Protein AF-0000000066303491 (afdb_homodimer)

Nearest PDB structures (foldseek):
  2ga1-assembly1_B  TM=7.475E-01  e=5.212E-03  Trichormus variabilis ATCC 29413
  3gpv-assembly1_A  TM=5.589E-01  e=1.642E+00  [Bacillus thuringiensis] serovar konkukian
  5d90-assembly2_C  TM=5.516E-01  e=3.486E+00  Haemophilus influenzae Rd KW20
  2ga1-assembly1_B  TM=7.476E-01  e=6.254E-03  Trichormus variabilis ATCC 29413
  3gpv-assembly1_A  TM=7.222E-01  e=1.841E+00  [Bacillus thuringiensis] serovar konkukian

InterPro domains:
  IPR007367 VapB45-like, C-terminal [PF04255] (132-187)
  IPR009057 Homedomain-like superfamily [SSF46689] (100-194)
  IPR036388 Winged helix-like DNA-binding domain superfamily [G3DSA:1.10.10.10] (132-198)

pLDDT: mean 86.34, std 21.8, range [24.81, 98.75]

Solvent-accessible surface area (backbone atoms only — not comparable to full-atom values): 24727 Å² total; per-residue (Å²): 131,77,76,77,65,77,40,29,58,38,68,28,46,44,41,36,38,9,58,32,24,71,51,49,51,67,54,47,52,45,33,60,75,69,56,67,48,61,66,92,43,50,44,71,76,97,46,55,27,33,28,47,57,51,24,18,52,54,28,44,54,63,72,39,52,72,42,32,26,71,62,38,45,50,51,49,47,57,61,44,44,60,57,48,66,72,37,29,87,35,51,51,75,59,55,71,69,54,86,49,64,44,78,56,92,51,36,36,38,47,45,51,68,33,47,52,49,23,53,53,36,45,51,48,50,54,51,15,56,67,42,43,41,62,40,66,90,42,79,73,36,46,51,13,35,57,97,54,86,49,45,25,60,60,53,26,49,42,52,74,70,61,56,51,68,68,58,50,36,71,78,37,68,91,50,50,73,64,56,53,52,27,30,30,52,38,36,62,35,54,64,77,88,69,81,76,72,70,71,73,72,73,68,84,74,74,62,75,77,71,79,76,80,74,75,76,75,76,71,83,118,130,77,76,78,66,76,41,29,59,39,69,27,46,43,42,36,38,9,58,33,25,69,50,47,51,66,55,44,52,44,34,59,76,67,56,68,48,61,67,91,42,49,42,71,74,96,47,53,26,31,28,47,58,51,22,18,52,53,29,43,55,64,72,40,52,70,40,31,26,72,61,38,44,50,50,49,48,57,60,45,45,58,56,48,66,73,40,30,84,36,50,52,75,59,54,71,70,52,84,49,65,43,79,56,90,50,36,34,40,46,45,50,67,34,47,51,49,22,52,53,37,44,51,47,50,53,52,14,56,67,43,44,42,63,40,67,90,42,79,72,35,48,50,12,35,57,96,54,88,48,44,25,58,58,53,28,50,40,51,74,71,62,56,50,68,69,58,50,37,69,76,36,67,91,51,52,74,66,56,51,52,26,30,30,52,38,34,61,35,54,62,77,88,67,83,75,72,70,71,72,71,74,68,85,74,71,63,74,78,72,77,78,80,75,77,76,75,74,74,81,117

Organism: Sinorhizobium fredii (strain NBRC 101917 / NGR234) (NCBI:txid394)

Radius of gyration: 36.4 Å; Cα contacts (8 Å, |Δi|>4): 563; chains: 2; bounding box: 87×147×64 Å

Structure (mmCIF, N/CA/C/O backbone):
data_AF-0000000066303491-model_v1
#
loop_
_entity.id
_entity.type
_entity.pdbx_description
1 polymer 'Uncharacterized protein y4eO'
#
loop_
_atom_site.group_PDB
_atom_site.id
_atom_site.type_symbol
_atom_site.label_atom_id
_atom_site.label_alt_id
_atom_site.label_comp_id
_atom_site.label_asym_id
_atom_site.label_entity_id
_atom_site.label_seq_id
_atom_site.pdbx_PDB_ins_code
_atom_site.Cartn_x
_atom_site.Cartn_y
_atom_site.Cartn_z
_atom_site.occupancy
_atom_site.B_iso_or_equiv
_atom_site.auth_seq_id
_atom_site.auth_comp_id
_atom_site.auth_asym_id
_atom_site.auth_atom_id
_atom_site.pdbx_PDB_model_num
ATOM 1 N N . MET A 1 1 ? 14.297 41.812 10.07 1 27.52 1 MET A N 1
ATOM 2 C CA . MET A 1 1 ? 13.492 40.844 10.797 1 27.52 1 MET A CA 1
ATOM 3 C C . MET A 1 1 ? 13.484 39.5 10.078 1 27.52 1 MET A C 1
ATOM 5 O O . MET A 1 1 ? 12.953 39.375 8.969 1 27.52 1 MET A O 1
ATOM 9 N N . GLU A 1 2 ? 14.539 38.75 10.109 1 33.78 2 GLU A N 1
ATOM 10 C CA . GLU A 1 2 ? 14.82 37.562 9.352 1 33.78 2 GLU A CA 1
ATOM 11 C C . GLU A 1 2 ? 13.664 36.562 9.438 1 33.78 2 GLU A C 1
ATOM 13 O O . GLU A 1 2 ? 13.133 36.312 10.523 1 33.78 2 GLU A O 1
ATOM 18 N N . ALA A 1 3 ? 12.812 36.531 8.547 1 41.47 3 ALA A N 1
ATOM 19 C CA . ALA A 1 3 ? 11.688 35.594 8.5 1 41.47 3 ALA A CA 1
ATOM 20 C C . ALA A 1 3 ? 12.07 34.25 9.109 1 41.47 3 ALA A C 1
ATOM 22 O O . ALA A 1 3 ? 13.039 33.625 8.68 1 41.47 3 ALA A O 1
ATOM 23 N N . HIS A 1 4 ? 11.992 34.031 10.414 1 47.62 4 HIS A N 1
ATOM 24 C CA . HIS A 1 4 ? 12.297 32.812 11.133 1 47.62 4 HIS A CA 1
ATOM 25 C C . HIS A 1 4 ? 11.789 31.594 10.375 1 47.62 4 HIS A C 1
ATOM 27 O O . HIS A 1 4 ? 10.578 31.406 10.227 1 47.62 4 HIS A O 1
ATOM 33 N N . MET A 1 5 ? 12.477 31.359 9.305 1 52.62 5 MET A N 1
ATOM 34 C CA . MET A 1 5 ? 12.125 30.156 8.57 1 52.62 5 MET A CA 1
ATOM 35 C C . MET A 1 5 ? 12.109 28.938 9.484 1 52.62 5 MET A C 1
ATOM 37 O O . MET A 1 5 ? 13.109 28.625 10.133 1 52.62 5 MET A O 1
ATOM 41 N N . PRO A 1 6 ? 10.875 28.578 9.898 1 55.97 6 PRO A N 1
ATOM 42 C CA . PRO A 1 6 ? 10.852 27.406 10.789 1 55.97 6 PRO A CA 1
ATOM 43 C C . PRO A 1 6 ? 11.75 26.281 10.305 1 55.97 6 PRO A C 1
ATOM 45 O O . PRO A 1 6 ? 11.836 26.031 9.094 1 55.97 6 PRO A O 1
ATOM 48 N N . ALA A 1 7 ? 12.719 25.938 11.039 1 65.5 7 ALA A N 1
ATOM 49 C CA . ALA A 1 7 ? 13.703 24.891 10.758 1 65.5 7 ALA A CA 1
ATOM 50 C C . ALA A 1 7 ? 13.086 23.5 10.945 1 65.5 7 ALA A C 1
ATOM 52 O O . ALA A 1 7 ? 12.156 23.328 11.742 1 65.5 7 ALA A O 1
ATOM 53 N N . VAL A 1 8 ? 13.422 22.609 10.031 1 70.69 8 VAL A N 1
ATOM 54 C CA . VAL A 1 8 ? 13.078 21.203 10.133 1 70.69 8 VAL A CA 1
ATOM 55 C C . VAL A 1 8 ? 13.328 20.703 11.555 1 70.69 8 VAL A C 1
ATOM 57 O O . VAL A 1 8 ? 12.633 19.812 12.039 1 70.69 8 VAL A O 1
ATOM 60 N N . ALA A 1 9 ? 14.117 21.516 12.273 1 79.44 9 ALA A N 1
ATOM 61 C CA . ALA A 1 9 ? 14.555 21.047 13.594 1 79.44 9 ALA A CA 1
ATOM 62 C C . ALA A 1 9 ? 13.695 21.656 14.695 1 79.44 9 ALA A C 1
ATOM 64 O O . ALA A 1 9 ? 13.875 21.344 15.875 1 79.44 9 ALA A O 1
ATOM 65 N N . GLU A 1 10 ? 12.758 22.359 14.328 1 88.81 10 GLU A N 1
ATOM 66 C CA . GLU A 1 10 ? 11.898 22.938 15.352 1 88.81 10 GLU A CA 1
ATOM 67 C C . GLU A 1 10 ? 11.07 21.875 16.062 1 88.81 10 GLU A C 1
ATOM 69 O O . GLU A 1 10 ? 10.539 20.969 15.414 1 88.81 10 GLU A O 1
ATOM 74 N N . MET A 1 11 ? 11.055 21.953 17.406 1 93.88 11 MET A N 1
ATOM 75 C CA . MET A 1 11 ? 10.188 21.078 18.172 1 93.88 11 MET A CA 1
ATOM 76 C C . MET A 1 11 ? 8.828 21.719 18.422 1 93.88 11 MET A C 1
ATOM 78 O O . MET A 1 11 ? 8.742 22.766 19.062 1 93.88 11 MET A O 1
ATOM 82 N N . LEU A 1 12 ? 7.859 21.094 17.938 1 96.56 12 LEU A N 1
ATOM 83 C CA . LEU A 1 12 ? 6.5 21.609 18.047 1 96.56 12 LEU A CA 1
ATOM 84 C C . LEU A 1 12 ? 5.773 20.984 19.234 1 96.56 12 LEU A C 1
ATOM 86 O O . LEU A 1 12 ? 5.938 19.797 19.516 1 96.56 12 LEU A O 1
ATOM 90 N N . LYS A 1 13 ? 4.953 21.875 19.875 1 96.62 13 LYS A N 1
ATOM 91 C CA . LYS A 1 13 ? 4.02 21.297 20.844 1 96.62 13 LYS A CA 1
ATOM 92 C C . LYS A 1 13 ? 3.102 20.281 20.172 1 96.62 13 LYS A C 1
ATOM 94 O O . LYS A 1 13 ? 2.844 20.359 18.969 1 96.62 13 LYS A O 1
ATOM 99 N N . ALA A 1 14 ? 2.596 19.359 20.953 1 97.69 14 ALA A N 1
ATOM 100 C CA . ALA A 1 14 ? 1.719 18.312 20.422 1 97.69 14 ALA A CA 1
ATOM 101 C C . ALA A 1 14 ? 0.529 18.922 19.688 1 97.69 14 ALA A C 1
ATOM 103 O O . ALA A 1 14 ? 0.123 18.422 18.641 1 97.69 14 ALA A O 1
ATOM 104 N N . SER A 1 15 ? -0.024 19.984 20.234 1 97.31 15 SER A N 1
ATOM 105 C CA . SER A 1 15 ? -1.167 20.641 19.594 1 97.31 15 SER A CA 1
ATOM 106 C C . SER A 1 15 ? -0.771 21.281 18.266 1 97.31 15 SER A C 1
ATOM 108 O O . SER A 1 15 ? -1.541 21.266 17.312 1 97.31 15 SER A O 1
ATOM 110 N N . GLU A 1 16 ? 0.402 21.859 18.203 1 98.12 16 GLU A N 1
ATOM 111 C CA . GLU A 1 16 ? 0.924 22.422 16.969 1 98.12 16 GLU A CA 1
ATOM 112 C C . GLU A 1 16 ? 1.177 21.344 15.93 1 98.12 16 GLU A C 1
ATOM 114 O O . GLU A 1 16 ? 0.845 21.516 14.75 1 98.12 16 GLU A O 1
ATOM 119 N N . ALA A 1 17 ? 1.736 20.266 16.391 1 98.44 17 ALA A N 1
ATOM 120 C CA . ALA A 1 17 ? 1.986 19.125 15.508 1 98.44 17 ALA A CA 1
ATOM 121 C C . ALA A 1 17 ? 0.685 18.609 14.914 1 98.44 17 ALA A C 1
ATOM 123 O O . ALA A 1 17 ? 0.651 18.188 13.75 1 98.44 17 ALA A O 1
ATOM 124 N N . ALA A 1 18 ? -0.342 18.625 15.711 1 98.69 18 ALA A N 1
ATOM 125 C CA . ALA A 1 18 ? -1.653 18.203 15.242 1 98.69 18 ALA A CA 1
ATOM 126 C C . ALA A 1 18 ? -2.127 19.047 14.07 1 98.69 18 ALA A C 1
ATOM 128 O O . ALA A 1 18 ? -2.621 18.531 13.07 1 98.69 18 ALA A O 1
ATOM 129 N N . VAL A 1 19 ? -1.894 20.328 14.188 1 98.25 19 VAL A N 1
ATOM 130 C CA . VAL A 1 19 ? -2.303 21.266 13.141 1 98.25 19 VAL A CA 1
ATOM 131 C C . VAL A 1 19 ? -1.468 21.031 11.883 1 98.25 19 VAL A C 1
ATOM 133 O O . VAL A 1 19 ? -2.012 20.906 10.789 1 98.25 19 VAL A O 1
ATOM 136 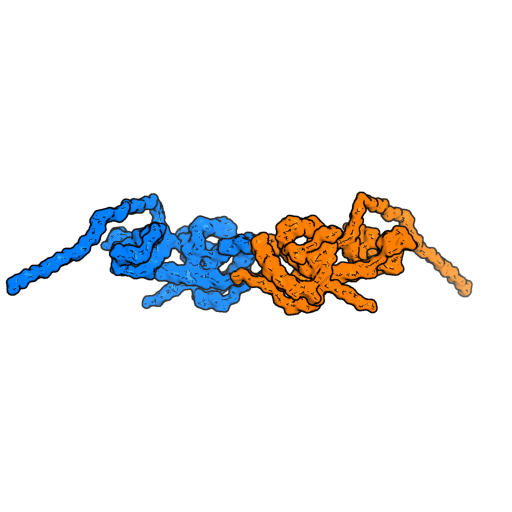N N . VAL A 1 20 ? -0.198 20.859 12.031 1 98.06 20 VAL A N 1
ATOM 137 C CA . VAL A 1 20 ? 0.716 20.734 10.906 1 98.06 20 VAL A CA 1
ATOM 138 C C . VAL A 1 20 ? 0.508 19.391 10.211 1 98.06 20 VAL A C 1
ATOM 140 O O . VAL A 1 20 ? 0.625 19.281 8.992 1 98.06 20 VAL A O 1
ATOM 143 N N . SER A 1 21 ? 0.147 18.359 10.938 1 98.69 21 SER A N 1
ATOM 144 C CA . SER A 1 21 ? -0.049 17.016 10.391 1 98.69 21 SER A CA 1
ATOM 145 C C . SER A 1 21 ? -1.479 16.828 9.898 1 98.69 21 SER A C 1
ATOM 147 O O . SER A 1 21 ? -1.798 15.805 9.281 1 98.69 21 SER A O 1
ATOM 149 N N . ARG A 1 22 ? -2.33 17.75 10.219 1 97.94 22 ARG A N 1
ATOM 150 C CA . ARG A 1 22 ? -3.748 17.672 9.891 1 97.94 22 ARG A CA 1
ATOM 151 C C . ARG A 1 22 ? -4.387 16.438 10.523 1 97.94 22 ARG A C 1
ATOM 153 O O . ARG A 1 22 ? -5.059 15.656 9.844 1 97.94 22 ARG A O 1
ATOM 160 N N . VAL A 1 23 ? -4.102 16.203 11.75 1 98.38 23 VAL A N 1
ATOM 161 C CA . VAL A 1 23 ? -4.711 15.133 12.539 1 98.38 23 VAL A CA 1
ATOM 162 C C . VAL A 1 23 ? -5.156 15.688 13.891 1 98.38 23 VAL A C 1
ATOM 164 O O . VAL A 1 23 ? -4.93 16.859 14.195 1 98.38 23 VAL A O 1
ATOM 167 N N . SER A 1 24 ? -5.812 14.906 14.719 1 97.75 24 SER A N 1
ATOM 168 C CA . SER A 1 24 ? -6.25 15.336 16.047 1 97.75 24 SER A CA 1
ATOM 169 C C . SER A 1 24 ? -5.102 15.297 17.047 1 97.75 24 SER A C 1
ATOM 171 O O . SER A 1 24 ? -4.102 14.609 16.828 1 97.75 24 SER A O 1
ATOM 173 N N . LEU A 1 25 ? -5.277 16.078 18.078 1 97.19 25 LEU A N 1
ATOM 174 C CA . LEU A 1 25 ? -4.32 15.992 19.172 1 97.19 25 LEU A CA 1
ATOM 175 C C . LEU A 1 25 ? -4.254 14.578 19.734 1 97.19 25 LEU A C 1
ATOM 177 O O . LEU A 1 25 ? -3.182 14.102 20.109 1 97.19 25 LEU A O 1
ATOM 181 N N . ARG A 1 26 ? -5.359 13.938 19.734 1 97.81 26 ARG A N 1
ATOM 182 C CA . ARG A 1 26 ? -5.406 12.555 20.203 1 97.81 26 ARG A CA 1
ATOM 183 C C . ARG A 1 26 ? -4.523 11.656 19.328 1 97.81 26 ARG A C 1
ATOM 185 O O . ARG A 1 26 ? -3.805 10.797 19.844 1 97.81 26 ARG A O 1
ATOM 192 N N . ASP A 1 27 ? -4.621 11.875 18.047 1 98.44 27 ASP A N 1
ATOM 193 C CA . ASP A 1 27 ? -3.814 11.102 17.109 1 98.44 27 ASP A CA 1
ATOM 194 C C . ASP A 1 27 ? -2.322 11.328 17.359 1 98.44 27 ASP A C 1
ATOM 196 O O . ASP A 1 27 ? -1.537 10.375 17.328 1 98.44 27 ASP A O 1
ATOM 200 N N . VAL A 1 28 ? -1.953 12.57 17.578 1 98.56 28 VAL A N 1
ATOM 201 C CA . VAL A 1 28 ? -0.554 12.891 17.844 1 98.56 28 VAL A CA 1
ATOM 202 C C . VAL A 1 28 ? -0.102 12.203 19.141 1 98.56 28 VAL A C 1
ATOM 204 O O . VAL A 1 28 ? 0.976 11.609 19.188 1 98.56 28 VAL A O 1
ATOM 207 N N . ASN A 1 29 ? -0.901 12.258 20.172 1 98.06 29 ASN A N 1
ATOM 208 C CA . ASN A 1 29 ? -0.562 11.602 21.422 1 98.06 29 ASN A CA 1
ATOM 209 C C . ASN A 1 29 ? -0.438 10.086 21.234 1 98.06 29 ASN A C 1
ATOM 211 O O . ASN A 1 29 ? 0.447 9.461 21.828 1 98.06 29 ASN A O 1
ATOM 215 N N . ARG A 1 30 ? -1.239 9.555 20.391 1 98.06 30 ARG A N 1
ATOM 216 C CA . ARG A 1 30 ? -1.198 8.125 20.109 1 98.06 30 ARG A CA 1
ATOM 217 C C . ARG A 1 30 ? 0.122 7.73 19.469 1 98.06 30 ARG A C 1
ATOM 219 O O . ARG A 1 30 ? 0.745 6.742 19.859 1 98.06 30 ARG A O 1
ATOM 226 N N . VAL A 1 31 ? 0.528 8.484 18.438 1 97.81 31 VAL A N 1
ATOM 227 C CA . VAL A 1 31 ? 1.735 8.133 17.703 1 97.81 31 VAL A CA 1
ATOM 228 C C . VAL A 1 31 ? 2.953 8.242 18.625 1 97.81 31 VAL A C 1
ATOM 230 O O . VAL A 1 31 ? 3.934 7.516 18.453 1 97.81 31 VAL A O 1
ATOM 233 N N . ILE A 1 32 ? 2.879 9.141 19.609 1 97.88 32 ILE A N 1
ATOM 234 C CA . ILE A 1 32 ? 3.945 9.266 20.609 1 97.88 32 ILE A CA 1
ATOM 235 C C . ILE A 1 32 ? 3.914 8.07 21.547 1 97.88 32 ILE A C 1
ATOM 237 O O . ILE A 1 32 ? 4.922 7.387 21.734 1 97.88 32 ILE A O 1
ATOM 241 N N . ASP A 1 33 ? 2.748 7.746 22.078 1 97.62 33 ASP A N 1
ATOM 242 C CA . ASP A 1 33 ? 2.59 6.746 23.125 1 97.62 33 ASP A CA 1
ATOM 243 C C . ASP A 1 33 ? 2.836 5.34 22.594 1 97.62 33 ASP A C 1
ATOM 245 O O . ASP A 1 33 ? 3.385 4.488 23.297 1 97.62 33 ASP A O 1
ATOM 249 N N . GLU A 1 34 ? 2.465 5.098 21.375 1 97.56 34 GLU A N 1
ATOM 250 C CA . GLU A 1 34 ? 2.572 3.766 20.797 1 97.56 34 GLU A CA 1
ATOM 251 C C . GLU A 1 34 ? 3.885 3.598 20.031 1 97.56 34 GLU A C 1
ATOM 253 O O . GLU A 1 34 ? 4.094 2.59 19.359 1 97.56 34 GLU A O 1
ATOM 258 N N . HIS A 1 35 ? 4.73 4.566 20.062 1 96.75 35 HIS A N 1
ATOM 259 C CA . HIS A 1 35 ? 6.062 4.551 19.469 1 96.75 35 HIS A CA 1
ATOM 260 C C . HIS A 1 35 ? 6 4.309 17.969 1 96.75 35 HIS A C 1
ATOM 262 O O . HIS A 1 35 ? 6.828 3.578 17.422 1 96.75 35 HIS A O 1
ATOM 268 N N . ILE A 1 36 ? 4.938 4.809 17.422 1 97.69 36 ILE A N 1
ATOM 269 C CA . ILE A 1 36 ? 4.824 4.805 15.961 1 97.69 36 ILE A CA 1
ATOM 270 C C . ILE A 1 36 ? 5.859 5.754 15.367 1 97.69 36 ILE A C 1
ATOM 272 O O . ILE A 1 36 ? 6.539 5.41 14.391 1 97.69 36 ILE A O 1
ATOM 276 N N . LEU A 1 37 ? 5.922 6.902 15.953 1 97 37 LEU A N 1
ATOM 277 C CA . LEU A 1 37 ? 6.957 7.863 15.586 1 97 37 LEU A CA 1
ATOM 278 C C . LEU A 1 37 ? 8.281 7.52 16.266 1 97 37 LEU A C 1
ATOM 280 O O . LEU A 1 37 ? 8.305 7.207 17.469 1 97 37 LEU A O 1
ATOM 284 N N . PRO A 1 38 ? 9.359 7.527 15.523 1 95.94 38 PRO A N 1
ATOM 285 C CA . PRO A 1 38 ? 10.664 7.273 16.141 1 95.94 38 PRO A CA 1
ATOM 286 C C . PRO A 1 38 ? 10.938 8.188 17.344 1 95.94 38 PRO A C 1
ATOM 288 O O . PRO A 1 38 ? 10.609 9.375 17.297 1 95.94 38 PRO A O 1
ATOM 291 N N . GLU A 1 39 ? 11.594 7.672 18.328 1 94.38 39 GLU A N 1
ATOM 292 C CA . GLU A 1 39 ? 11.836 8.383 19.578 1 94.38 39 GLU A CA 1
ATOM 293 C C . GLU A 1 39 ? 12.719 9.602 19.359 1 94.38 39 GLU A C 1
ATOM 295 O O . GLU A 1 39 ? 12.594 10.609 20.062 1 94.38 39 GLU A O 1
ATOM 300 N N . ALA A 1 40 ? 13.531 9.539 18.391 1 93.25 40 ALA A N 1
ATOM 301 C CA . ALA A 1 40 ? 14.461 10.633 18.094 1 93.25 40 ALA A CA 1
ATOM 302 C C . ALA A 1 40 ? 13.703 11.898 17.688 1 93.25 40 ALA A C 1
ATOM 304 O O . ALA A 1 40 ? 14.266 12.992 17.719 1 93.25 40 ALA A O 1
ATOM 305 N N . PHE A 1 41 ? 12.422 11.719 17.359 1 96.12 41 PHE A N 1
ATOM 306 C CA . PHE A 1 41 ? 11.656 12.852 16.859 1 96.12 41 PHE A CA 1
ATOM 307 C C . PHE A 1 41 ? 10.688 13.367 17.906 1 96.12 41 PHE A C 1
ATOM 309 O O . PHE A 1 41 ? 9.852 14.227 17.625 1 96.12 41 PHE A O 1
ATOM 316 N N . VAL A 1 42 ? 10.805 12.844 19.109 1 96.81 42 VAL A N 1
ATOM 317 C CA . VAL A 1 42 ? 9.875 13.188 20.188 1 96.81 42 VAL A CA 1
ATOM 318 C C . VAL A 1 42 ? 10.664 13.695 21.391 1 96.81 42 VAL A C 1
ATOM 320 O O . VAL A 1 42 ? 11.742 13.188 21.703 1 96.81 42 VAL A O 1
ATOM 323 N N . SER A 1 43 ? 10.18 14.734 22 1 96.19 43 SER A N 1
ATOM 324 C CA . SER A 1 43 ? 10.703 15.219 23.281 1 96.19 43 SER A CA 1
ATOM 325 C C . SER A 1 43 ? 9.594 15.336 24.328 1 96.19 43 SER A C 1
ATOM 327 O O . SER A 1 43 ? 8.516 15.867 24.031 1 96.19 43 SER A O 1
ATOM 329 N N . LEU A 1 44 ? 9.828 14.852 25.516 1 94.56 44 LEU A N 1
ATOM 330 C CA . LEU A 1 44 ? 8.852 14.906 26.594 1 94.56 44 LEU A CA 1
ATOM 331 C C . LEU A 1 44 ? 9.305 15.859 27.688 1 94.56 44 LEU A C 1
ATOM 333 O O . LEU A 1 44 ? 8.758 15.844 28.797 1 94.56 44 LEU A O 1
ATOM 337 N N . ASP A 1 45 ? 10.312 16.594 27.297 1 88.25 45 ASP A N 1
ATOM 338 C CA . ASP A 1 45 ? 10.812 17.609 28.219 1 88.25 45 ASP A CA 1
ATOM 339 C C . ASP A 1 45 ? 9.875 18.812 28.266 1 88.25 45 ASP A C 1
ATOM 341 O O . ASP A 1 45 ? 9.711 19.531 27.266 1 88.25 45 ASP A O 1
ATOM 345 N N . ASN A 1 46 ? 9.258 19.172 29.406 1 90.75 46 ASN A N 1
ATOM 346 C CA . ASN A 1 46 ? 8.367 20.312 29.578 1 90.75 46 ASN A CA 1
ATOM 347 C C . ASN A 1 46 ? 7.145 20.219 28.656 1 90.75 46 ASN A C 1
ATOM 349 O O . ASN A 1 46 ? 6.785 21.188 27.984 1 90.75 46 ASN A O 1
ATOM 353 N N . GLY A 1 47 ? 6.711 19.016 28.469 1 94.25 47 GLY A N 1
ATOM 354 C CA . GLY A 1 47 ? 5.566 18.734 27.625 1 94.25 47 GLY A CA 1
ATOM 355 C C . GLY A 1 47 ? 5.91 17.828 26.438 1 94.25 47 GLY A C 1
ATOM 356 O O . GLY A 1 47 ? 7.051 17.391 26.312 1 94.25 47 GLY A O 1
ATOM 357 N N . ARG A 1 48 ? 4.938 17.547 25.656 1 97.12 48 ARG A N 1
ATOM 358 C CA . ARG A 1 48 ? 5.113 16.688 24.5 1 97.12 48 ARG A CA 1
ATOM 359 C C . ARG A 1 48 ? 5.426 17.516 23.25 1 97.12 48 ARG A C 1
ATOM 361 O O . ARG A 1 48 ? 4.629 18.359 22.844 1 97.12 48 ARG A O 1
ATOM 368 N N . HIS A 1 49 ? 6.562 17.25 22.734 1 97.31 49 HIS A N 1
ATOM 369 C CA . HIS A 1 49 ? 6.977 17.969 21.516 1 97.31 49 HIS A CA 1
ATOM 370 C C . HIS A 1 49 ? 7.363 16.984 20.422 1 97.31 49 HIS A C 1
ATOM 372 O O . HIS A 1 49 ? 7.805 15.875 20.688 1 97.31 49 HIS A O 1
ATOM 378 N N . VAL A 1 50 ? 7.125 17.391 19.172 1 96.75 50 VAL A N 1
ATOM 379 C CA . VAL A 1 50 ? 7.426 16.594 17.984 1 96.75 50 VAL A CA 1
ATOM 380 C C . VAL A 1 50 ? 8.281 17.406 17.031 1 96.75 50 VAL A C 1
ATOM 382 O O . VAL A 1 50 ? 8.055 18.609 16.844 1 96.75 50 VAL A O 1
ATOM 385 N N . LEU A 1 51 ? 9.273 16.734 16.5 1 95.25 51 LEU A N 1
ATOM 386 C CA . LEU A 1 51 ? 10.062 17.391 15.445 1 95.25 51 LEU A CA 1
ATOM 387 C C . LEU A 1 51 ? 9.164 17.828 14.289 1 95.25 51 LEU A C 1
ATOM 389 O O . LEU A 1 51 ? 8.336 17.047 13.812 1 95.25 51 LEU A O 1
ATOM 393 N N . ALA A 1 52 ? 9.383 19.062 13.844 1 95.5 52 ALA A N 1
ATOM 394 C CA . ALA A 1 52 ? 8.523 19.625 12.805 1 95.5 52 ALA A CA 1
ATOM 395 C C . ALA A 1 52 ? 8.516 18.75 11.555 1 95.5 52 ALA A C 1
ATOM 397 O O . ALA A 1 52 ? 7.453 18.453 11.008 1 95.5 52 ALA A O 1
ATOM 398 N N . GLY A 1 53 ? 9.68 18.281 11.148 1 94.38 53 GLY A N 1
ATOM 399 C CA . GLY A 1 53 ? 9.773 17.422 9.969 1 94.38 53 GLY A CA 1
ATOM 400 C C . GLY A 1 53 ? 9.016 16.125 10.117 1 94.38 53 GLY A C 1
ATOM 401 O O . GLY A 1 53 ? 8.531 15.562 9.133 1 94.38 53 GLY A O 1
ATOM 402 N N . ALA A 1 54 ? 8.828 15.648 11.312 1 96.62 54 ALA A N 1
ATOM 403 C CA . ALA A 1 54 ? 8.18 14.367 11.586 1 96.62 54 ALA A CA 1
ATOM 404 C C . ALA A 1 54 ? 6.668 14.469 11.43 1 96.62 54 ALA A C 1
ATOM 406 O O . ALA A 1 54 ? 5.973 13.453 11.367 1 96.62 54 ALA A O 1
ATOM 407 N N . CYS A 1 55 ? 6.184 15.672 11.328 1 97.62 55 CYS A N 1
ATOM 408 C CA . CYS A 1 55 ? 4.754 15.859 11.102 1 97.62 55 CYS A CA 1
ATOM 409 C C . CYS A 1 55 ? 4.34 15.273 9.75 1 97.62 55 CYS A C 1
ATOM 411 O O . CYS A 1 55 ? 3.209 14.82 9.594 1 97.62 55 CYS A O 1
ATOM 413 N N . SER A 1 56 ? 5.262 15.266 8.766 1 97.56 56 SER A N 1
ATOM 414 C CA . SER A 1 56 ? 4.992 14.633 7.48 1 97.56 56 SER A CA 1
ATOM 415 C C . SER A 1 56 ? 4.738 13.141 7.637 1 97.56 56 SER A C 1
ATOM 417 O O . SER A 1 56 ? 3.857 12.586 6.977 1 97.56 56 SER A O 1
ATOM 419 N N . LEU A 1 57 ? 5.492 12.539 8.555 1 98.25 57 LEU A N 1
ATOM 420 C CA . LEU A 1 57 ? 5.355 11.102 8.789 1 98.25 57 LEU A CA 1
ATOM 421 C C . LEU A 1 57 ? 4.059 10.797 9.531 1 98.25 57 LEU A C 1
ATOM 423 O O . LEU A 1 57 ? 3.426 9.766 9.281 1 98.25 57 LEU A O 1
ATOM 427 N N . ILE A 1 58 ? 3.697 11.703 10.422 1 98.75 58 ILE A N 1
ATOM 428 C CA . ILE A 1 58 ? 2.422 11.547 11.109 1 98.75 58 ILE A CA 1
ATOM 429 C C . ILE A 1 58 ? 1.275 11.633 10.109 1 98.75 58 ILE A C 1
ATOM 431 O O . ILE A 1 58 ? 0.379 10.789 10.109 1 98.75 58 ILE A O 1
ATOM 435 N N . ALA A 1 59 ? 1.336 12.641 9.258 1 98.69 59 ALA A N 1
ATOM 436 C CA . ALA A 1 59 ? 0.322 12.781 8.211 1 98.69 59 ALA A CA 1
ATOM 437 C C . ALA A 1 59 ? 0.255 11.531 7.344 1 98.69 59 ALA A C 1
ATOM 439 O O . ALA A 1 59 ? -0.832 11.016 7.066 1 98.69 59 ALA A O 1
ATOM 440 N N . PHE A 1 60 ? 1.438 11.062 6.926 1 98.75 60 PHE A N 1
ATOM 441 C CA . PHE A 1 60 ? 1.515 9.859 6.102 1 98.75 60 PHE A CA 1
ATOM 442 C C . PHE A 1 60 ? 0.832 8.688 6.789 1 98.75 60 PHE A C 1
ATOM 444 O O . PHE A 1 60 ? 0.033 7.98 6.172 1 98.75 60 PHE A O 1
ATOM 451 N N . TYR A 1 61 ? 1.209 8.469 8.055 1 98.75 61 TYR A N 1
ATOM 452 C CA . TYR A 1 61 ? 0.722 7.305 8.789 1 98.75 61 TYR A CA 1
ATOM 453 C C . TYR A 1 61 ? -0.801 7.258 8.781 1 98.75 61 TYR A C 1
ATOM 455 O O . TYR A 1 61 ? -1.393 6.191 8.594 1 98.75 61 TYR A O 1
ATOM 463 N N . PHE A 1 62 ? -1.474 8.328 8.93 1 98.62 62 PHE A N 1
ATOM 464 C CA . PHE A 1 62 ? -2.924 8.32 9.078 1 98.62 62 PHE A CA 1
ATOM 465 C C . PHE A 1 62 ? -3.607 8.406 7.719 1 98.62 62 PHE A C 1
ATOM 467 O O . PHE A 1 62 ? -4.621 7.746 7.488 1 98.62 62 PHE A O 1
ATOM 474 N N . GLU A 1 63 ? -3.037 9.164 6.812 1 98.12 63 GLU A N 1
ATOM 475 C CA . GLU A 1 63 ? -3.682 9.352 5.52 1 98.12 63 GLU A CA 1
ATOM 476 C C . GLU A 1 63 ? -3.584 8.094 4.664 1 98.12 63 GLU A C 1
ATOM 478 O O . GLU A 1 63 ? -4.422 7.863 3.789 1 98.12 63 GLU A O 1
ATOM 483 N N . SER A 1 64 ? -2.604 7.254 4.926 1 98.25 64 SER A N 1
ATOM 484 C CA . SER A 1 64 ? -2.371 6.09 4.082 1 98.25 64 SER A CA 1
ATOM 485 C C . SER A 1 64 ? -3.064 4.852 4.641 1 98.25 64 SER A C 1
ATOM 487 O O . SER A 1 64 ? -2.973 3.766 4.062 1 98.25 64 SER A O 1
ATOM 489 N N . ALA A 1 65 ? -3.838 5.012 5.68 1 97.75 65 ALA A N 1
ATOM 490 C CA . ALA A 1 65 ? -4.391 3.875 6.41 1 97.75 65 ALA A CA 1
ATOM 491 C C . ALA A 1 65 ? -5.371 3.09 5.543 1 97.75 65 ALA A C 1
ATOM 493 O O . ALA A 1 65 ? -5.531 1.879 5.715 1 97.75 65 ALA A O 1
ATOM 494 N N . ARG A 1 66 ? -5.973 3.691 4.586 1 96.88 66 ARG A N 1
ATOM 495 C CA . ARG A 1 66 ? -6.953 3.008 3.746 1 96.88 66 ARG A CA 1
ATOM 496 C C . ARG A 1 66 ? -6.27 2.215 2.639 1 96.88 66 ARG A C 1
ATOM 498 O O . ARG A 1 66 ? -6.895 1.366 1.999 1 96.88 66 ARG A O 1
ATOM 505 N N . ARG A 1 67 ? -5.012 2.379 2.412 1 98.19 67 ARG A N 1
ATOM 506 C CA . ARG A 1 67 ? -4.34 1.797 1.254 1 98.19 67 ARG A CA 1
ATOM 507 C C . ARG A 1 67 ? -3.24 0.833 1.686 1 98.19 67 ARG A C 1
ATOM 509 O O . ARG A 1 67 ? -3.027 -0.2 1.048 1 98.19 67 ARG A O 1
ATOM 516 N N . LEU A 1 68 ? -2.541 1.183 2.795 1 98.62 68 LEU A N 1
ATOM 517 C CA . LEU A 1 68 ? -1.416 0.39 3.277 1 98.62 68 LEU A CA 1
ATOM 518 C C . LEU A 1 68 ? -1.735 -0.239 4.629 1 98.62 68 LEU A C 1
ATOM 520 O O . LEU A 1 68 ? -2.432 0.363 5.449 1 98.62 68 LEU A O 1
ATOM 524 N N . THR A 1 69 ? -1.153 -1.404 4.883 1 97.94 69 THR A N 1
ATOM 525 C CA . THR A 1 69 ? -1.247 -2.012 6.207 1 97.94 69 THR A CA 1
ATOM 526 C C . THR A 1 69 ? -0.403 -1.239 7.219 1 97.94 69 THR A C 1
ATOM 528 O O . THR A 1 69 ? 0.464 -0.45 6.836 1 97.94 69 THR A O 1
ATOM 531 N N . SER A 1 70 ? -0.721 -1.432 8.484 1 97.81 70 SER A N 1
ATOM 532 C CA . SER A 1 70 ? 0.063 -0.806 9.539 1 97.81 70 SER A CA 1
ATOM 533 C C . SER A 1 70 ? 1.532 -1.205 9.445 1 97.81 70 SER A C 1
ATOM 535 O O . SER A 1 70 ? 2.42 -0.374 9.648 1 97.81 70 SER A O 1
ATOM 537 N N . GLU A 1 71 ? 1.724 -2.418 9.047 1 97.38 71 GLU A N 1
ATOM 538 C CA . GLU A 1 71 ? 3.09 -2.92 8.922 1 97.38 71 GLU A CA 1
ATOM 539 C C . GLU A 1 71 ? 3.859 -2.162 7.844 1 97.38 71 GLU A C 1
ATOM 541 O O . GLU A 1 71 ? 5.004 -1.754 8.062 1 97.38 71 GLU A O 1
ATOM 546 N N . GLU A 1 72 ? 3.232 -1.948 6.762 1 98.25 72 GLU A N 1
ATOM 547 C CA . GLU A 1 72 ? 3.895 -1.274 5.648 1 98.25 72 GLU A CA 1
ATOM 548 C C . GLU A 1 72 ? 4.094 0.21 5.941 1 98.25 72 GLU A C 1
ATOM 550 O O . GLU A 1 72 ? 5.102 0.797 5.547 1 98.25 72 GLU A O 1
ATOM 555 N N . ARG A 1 73 ? 3.139 0.783 6.621 1 98.62 73 ARG A N 1
ATOM 556 C CA . ARG A 1 73 ? 3.268 2.184 7.008 1 98.62 73 ARG A CA 1
ATOM 557 C C . ARG A 1 73 ? 4.445 2.383 7.957 1 98.62 73 ARG A C 1
ATOM 559 O O . ARG A 1 73 ? 5.23 3.32 7.793 1 98.62 73 ARG A O 1
ATOM 566 N N . LEU A 1 74 ? 4.555 1.525 8.906 1 98.06 74 LEU A N 1
ATOM 567 C CA . LEU A 1 74 ? 5.664 1.603 9.852 1 98.06 74 LEU A CA 1
ATOM 568 C C . LEU A 1 74 ? 6.996 1.357 9.148 1 98.06 74 LEU A C 1
ATOM 570 O O . LEU A 1 74 ? 7.996 2.01 9.461 1 98.06 74 LEU A O 1
ATOM 574 N N . PHE A 1 75 ? 6.973 0.412 8.227 1 98.19 75 PHE A N 1
ATOM 575 C CA . PHE A 1 75 ? 8.172 0.165 7.43 1 98.19 75 PHE A CA 1
ATOM 576 C C . PHE A 1 75 ? 8.617 1.434 6.715 1 98.19 75 PHE A C 1
ATOM 578 O O . PHE A 1 75 ? 9.789 1.802 6.766 1 98.19 75 PHE A O 1
ATOM 585 N N . ALA A 1 76 ? 7.742 2.146 6.074 1 98.25 76 ALA A N 1
ATOM 586 C CA . ALA A 1 76 ? 8.039 3.377 5.348 1 98.25 76 ALA A CA 1
ATOM 587 C C . ALA A 1 76 ? 8.586 4.449 6.285 1 98.25 76 ALA A C 1
ATOM 589 O O . ALA A 1 76 ? 9.539 5.156 5.945 1 98.25 76 ALA A O 1
ATOM 590 N N . ILE A 1 77 ? 8.016 4.535 7.453 1 98.31 77 ILE A N 1
ATOM 591 C CA . ILE A 1 77 ? 8.43 5.535 8.43 1 98.31 77 ILE A CA 1
ATOM 592 C C . ILE A 1 77 ? 9.852 5.238 8.906 1 98.31 77 ILE A C 1
ATOM 594 O O . ILE A 1 77 ? 10.664 6.152 9.047 1 98.31 77 ILE A O 1
ATOM 598 N N . ARG A 1 78 ? 10.188 3.955 9.07 1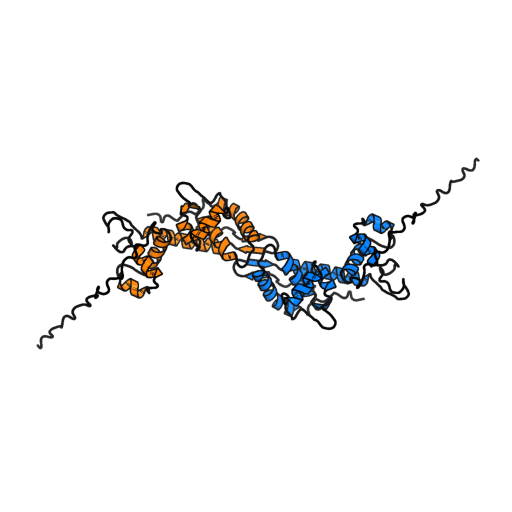 97.12 78 ARG A N 1
ATOM 599 C CA . ARG A 1 78 ? 11.523 3.58 9.516 1 97.12 78 ARG A CA 1
ATOM 600 C C . ARG A 1 78 ? 12.57 3.904 8.461 1 97.12 78 ARG A C 1
ATOM 602 O O . ARG A 1 78 ? 13.672 4.363 8.781 1 97.12 78 ARG A O 1
ATOM 609 N N . ILE A 1 79 ? 12.203 3.67 7.266 1 96.94 79 ILE A N 1
ATOM 610 C CA . ILE A 1 79 ? 13.109 4.012 6.18 1 96.94 79 ILE A CA 1
ATOM 611 C C . ILE A 1 79 ? 13.305 5.523 6.121 1 96.94 79 ILE A C 1
ATOM 613 O O . ILE A 1 79 ? 14.43 6.008 5.988 1 96.94 79 ILE A O 1
ATOM 617 N N . ALA A 1 80 ? 12.258 6.25 6.285 1 95.88 80 ALA A N 1
ATOM 618 C CA . ALA A 1 80 ? 12.289 7.707 6.195 1 95.88 80 ALA A CA 1
ATOM 619 C C . ALA A 1 80 ? 13.023 8.312 7.387 1 95.88 80 ALA A C 1
ATOM 621 O O . ALA A 1 80 ? 13.547 9.422 7.297 1 95.88 80 ALA A O 1
ATOM 622 N N . GLU A 1 81 ? 12.945 7.625 8.5 1 95.5 81 GLU A N 1
ATOM 623 C CA . GLU A 1 81 ? 13.586 8.102 9.719 1 95.5 81 GLU A CA 1
ATOM 624 C C . GLU A 1 81 ? 15.047 8.453 9.484 1 95.5 81 GLU A C 1
ATOM 626 O O . GLU A 1 81 ? 15.516 9.523 9.898 1 95.5 81 GLU A O 1
ATOM 631 N N . GLY A 1 82 ? 15.742 7.516 8.781 1 92.88 82 GLY A N 1
ATOM 632 C CA . GLY A 1 82 ? 17.156 7.77 8.5 1 92.88 82 GLY A CA 1
ATOM 633 C C . GLY A 1 82 ? 17.375 9.023 7.676 1 92.88 82 GLY A C 1
ATOM 634 O O . GLY A 1 82 ? 18.281 9.812 7.969 1 92.88 82 GLY A O 1
ATOM 635 N N . ARG A 1 83 ? 16.578 9.227 6.762 1 92.56 83 ARG A N 1
ATOM 636 C CA . ARG A 1 83 ? 16.688 10.375 5.871 1 92.56 83 ARG A CA 1
ATOM 637 C C . ARG A 1 83 ? 16.359 11.672 6.609 1 92.56 83 ARG A C 1
ATOM 639 O O . ARG A 1 83 ? 17.062 12.672 6.461 1 92.56 83 ARG A O 1
ATOM 646 N N . LEU A 1 84 ? 15.352 11.625 7.41 1 92.69 84 LEU A N 1
ATOM 647 C CA . LEU A 1 84 ? 14.906 12.805 8.148 1 92.69 84 LEU A CA 1
ATOM 648 C C . LEU A 1 84 ? 15.922 13.188 9.219 1 92.69 84 LEU A C 1
ATOM 650 O O . LEU A 1 84 ? 16.172 14.375 9.438 1 92.69 84 LEU A O 1
ATOM 654 N N . ALA A 1 85 ? 16.484 12.211 9.844 1 90.06 85 ALA A N 1
ATOM 655 C CA . ALA A 1 85 ? 17.5 12.461 10.867 1 90.06 85 ALA A CA 1
ATOM 656 C C . ALA A 1 85 ? 18.719 13.164 10.273 1 90.06 85 ALA A C 1
ATOM 658 O O . ALA A 1 85 ? 19.297 14.047 10.906 1 90.06 85 ALA A O 1
ATOM 659 N N . ARG A 1 86 ? 19.078 12.836 9.047 1 87.62 86 ARG A N 1
ATOM 660 C CA . ARG A 1 86 ? 20.234 13.422 8.383 1 87.62 86 ARG A CA 1
ATOM 661 C C . ARG A 1 86 ? 19.953 14.844 7.934 1 87.62 86 ARG A C 1
ATOM 663 O O . ARG A 1 86 ? 20.859 15.688 7.891 1 87.62 86 ARG A O 1
ATOM 670 N N . ALA A 1 87 ? 18.703 15.07 7.707 1 81.75 87 ALA A N 1
ATOM 671 C CA . ALA A 1 87 ? 18.328 16.359 7.133 1 81.75 87 ALA A CA 1
ATOM 672 C C . ALA A 1 87 ? 17.797 17.297 8.203 1 81.75 87 ALA A C 1
ATOM 674 O O . ALA A 1 87 ? 17.406 18.438 7.91 1 81.75 87 ALA A O 1
ATOM 675 N N . ARG A 1 88 ? 17.844 16.906 9.461 1 78.12 88 ARG A N 1
ATOM 676 C CA . ARG A 1 88 ? 17.109 17.625 10.492 1 78.12 88 ARG A CA 1
ATOM 677 C C . ARG A 1 88 ? 17.688 19.016 10.719 1 78.12 88 ARG A C 1
ATOM 679 O O . ARG A 1 88 ? 17 19.922 11.195 1 78.12 88 ARG A O 1
ATOM 686 N N . THR A 1 89 ? 18.938 19.188 10.312 1 79.56 89 THR A N 1
ATOM 687 C CA . THR A 1 89 ? 19.594 20.469 10.555 1 79.56 89 THR A CA 1
ATOM 688 C C . THR A 1 89 ? 19.5 21.359 9.32 1 79.56 89 THR A C 1
ATOM 690 O O . THR A 1 89 ? 19.922 22.516 9.344 1 79.56 89 THR A O 1
ATOM 693 N N . LEU A 1 90 ? 18.938 20.844 8.328 1 81.88 90 LEU A N 1
ATOM 694 C CA . LEU A 1 90 ? 18.812 21.578 7.074 1 81.88 90 LEU A CA 1
ATOM 695 C C . LEU A 1 90 ? 17.531 22.391 7.031 1 81.88 90 LEU A C 1
ATOM 697 O O . LEU A 1 90 ? 16.562 22.062 7.738 1 81.88 90 LEU A O 1
ATOM 701 N N . PRO A 1 91 ? 17.578 23.469 6.219 1 84.12 91 PRO A N 1
ATOM 702 C CA . PRO A 1 91 ? 16.312 24.156 5.984 1 84.12 91 PRO A CA 1
ATOM 703 C C . PRO A 1 91 ? 15.312 23.297 5.207 1 84.12 91 PRO A C 1
ATOM 705 O O . PRO A 1 91 ? 15.703 22.344 4.547 1 84.12 91 PRO A O 1
ATOM 708 N N . TRP A 1 92 ? 14.078 23.672 5.285 1 85.56 92 TRP A N 1
ATOM 709 C CA . TRP A 1 92 ? 13.016 22.906 4.629 1 85.56 92 TRP A CA 1
ATOM 710 C C . TRP A 1 92 ? 13.242 22.844 3.121 1 85.56 92 TRP A C 1
ATOM 712 O O . TRP A 1 92 ? 12.938 21.844 2.482 1 85.56 92 TRP A O 1
ATOM 722 N N . SER A 1 93 ? 13.711 23.953 2.635 1 86.31 93 SER A N 1
ATOM 723 C CA . SER A 1 93 ? 13.953 24 1.196 1 86.31 93 SER A CA 1
ATOM 724 C C . SER A 1 93 ? 14.93 22.906 0.766 1 86.31 93 SER A C 1
ATOM 726 O O . SER A 1 93 ? 14.789 22.328 -0.316 1 86.31 93 SER A O 1
ATOM 728 N N . ALA A 1 94 ? 15.883 22.625 1.587 1 87.12 94 ALA A N 1
ATOM 729 C CA . ALA A 1 94 ? 16.844 21.562 1.31 1 87.12 94 ALA A CA 1
ATOM 730 C C . ALA A 1 94 ? 16.219 20.188 1.483 1 87.12 94 ALA A C 1
ATOM 732 O O . ALA A 1 94 ? 16.5 19.266 0.711 1 87.12 94 ALA A O 1
ATOM 733 N N . LEU A 1 95 ? 15.367 20.062 2.449 1 87.88 95 LEU A N 1
ATOM 734 C CA . LEU A 1 95 ? 14.672 18.812 2.719 1 87.88 95 LEU A CA 1
ATOM 735 C C . LEU A 1 95 ? 13.789 18.406 1.541 1 87.88 95 LEU A C 1
ATOM 737 O O . LEU A 1 95 ? 13.695 17.234 1.204 1 87.88 95 LEU A O 1
ATOM 741 N N . LEU A 1 96 ? 13.242 19.375 0.846 1 92.12 96 LEU A N 1
ATOM 742 C CA . LEU A 1 96 ? 12.297 19.125 -0.235 1 92.12 96 LEU A CA 1
ATOM 743 C C . LEU A 1 96 ? 13.023 18.734 -1.518 1 92.12 96 LEU A C 1
ATOM 745 O O . LEU A 1 96 ? 12.398 18.297 -2.486 1 92.12 96 LEU A O 1
ATOM 749 N N . ARG A 1 97 ? 14.359 18.797 -1.487 1 91.44 97 ARG A N 1
ATOM 750 C CA . ARG A 1 97 ? 15.148 18.406 -2.65 1 91.44 97 ARG A CA 1
ATOM 751 C C . ARG A 1 97 ? 15.617 16.953 -2.531 1 91.44 97 ARG A C 1
ATOM 753 O O . ARG A 1 97 ? 16.125 16.391 -3.496 1 91.44 97 ARG A O 1
ATOM 760 N N . GLU A 1 98 ? 15.406 16.391 -1.387 1 91.62 98 GLU A N 1
ATOM 761 C CA . GLU A 1 98 ? 15.805 15.008 -1.166 1 91.62 98 GLU A CA 1
ATOM 762 C C . GLU A 1 98 ? 14.812 14.039 -1.805 1 91.62 98 GLU A C 1
ATOM 764 O O . GLU A 1 98 ? 13.703 14.43 -2.16 1 91.62 98 GLU A O 1
ATOM 769 N N . ASP A 1 99 ? 15.32 12.828 -2.025 1 94.94 99 ASP A N 1
ATOM 770 C CA . ASP A 1 99 ? 14.453 11.766 -2.521 1 94.94 99 ASP A CA 1
ATOM 771 C C . ASP A 1 99 ? 13.695 11.102 -1.377 1 94.94 99 ASP A C 1
ATOM 773 O O . ASP A 1 99 ? 14.281 10.391 -0.561 1 94.94 99 ASP A O 1
ATOM 777 N N . TRP A 1 100 ? 12.391 11.258 -1.413 1 96.62 100 TRP A N 1
ATOM 778 C CA . TRP A 1 100 ? 11.57 10.719 -0.334 1 96.62 100 TRP A CA 1
ATOM 779 C C . TRP A 1 100 ? 10.773 9.516 -0.812 1 96.62 100 TRP A C 1
ATOM 781 O O . TRP A 1 100 ? 9.703 9.219 -0.277 1 96.62 100 TRP A O 1
ATOM 791 N N . THR A 1 101 ? 11.266 8.891 -1.776 1 97.88 101 THR A N 1
ATOM 792 C CA . THR A 1 101 ? 10.625 7.684 -2.287 1 97.88 101 THR A CA 1
ATOM 793 C C . THR A 1 101 ? 11.125 6.453 -1.534 1 97.88 101 THR A C 1
ATOM 795 O O . THR A 1 101 ? 12.328 6.277 -1.343 1 97.88 101 THR A O 1
ATOM 798 N N . VAL A 1 102 ? 10.219 5.668 -1.054 1 98.19 102 VAL A N 1
ATOM 799 C CA . VAL A 1 102 ? 10.531 4.414 -0.373 1 98.19 102 VAL A CA 1
ATOM 800 C C . VAL A 1 102 ? 10.18 3.234 -1.276 1 98.19 102 VAL A C 1
ATOM 802 O O . VAL A 1 102 ? 9.047 3.127 -1.755 1 98.19 102 VAL A O 1
ATOM 805 N N . HIS A 1 103 ? 11.18 2.381 -1.538 1 97.69 103 HIS A N 1
ATOM 806 C CA . HIS A 1 103 ? 10.977 1.182 -2.344 1 97.69 103 HIS A CA 1
ATOM 807 C C . HIS A 1 103 ? 10.93 -0.068 -1.472 1 97.69 103 HIS A C 1
ATOM 809 O O . HIS A 1 103 ? 11.758 -0.237 -0.577 1 97.69 103 HIS A O 1
ATOM 815 N N . HIS A 1 104 ? 9.922 -0.854 -1.697 1 97.62 104 HIS A N 1
ATOM 816 C CA . HIS A 1 104 ? 9.805 -2.154 -1.048 1 97.62 104 HIS A CA 1
ATOM 817 C C . HIS A 1 104 ? 9.227 -3.195 -2.004 1 97.62 104 HIS A C 1
ATOM 819 O O . HIS A 1 104 ? 8.016 -3.389 -2.061 1 97.62 104 HIS A O 1
ATOM 825 N N . GLU A 1 105 ? 10.117 -3.984 -2.684 1 96.38 105 GLU A N 1
ATOM 826 C CA . GLU A 1 105 ? 9.727 -4.98 -3.676 1 96.38 105 GLU A CA 1
ATOM 827 C C . GLU A 1 105 ? 8.852 -4.359 -4.766 1 96.38 105 GLU A C 1
ATOM 829 O O . GLU A 1 105 ? 9.289 -3.445 -5.469 1 96.38 105 GLU A O 1
ATOM 834 N N . PHE A 1 106 ? 7.566 -4.746 -4.824 1 97.69 106 PHE A N 1
ATOM 835 C CA . PHE A 1 106 ? 6.68 -4.293 -5.891 1 97.69 106 PHE A CA 1
ATOM 836 C C . PHE A 1 106 ? 6.07 -2.939 -5.547 1 97.69 106 PHE A C 1
ATOM 838 O O . PHE A 1 106 ? 5.363 -2.346 -6.367 1 97.69 106 PHE A O 1
ATOM 845 N N . LEU A 1 107 ? 6.395 -2.426 -4.426 1 98.06 107 LEU A N 1
ATOM 846 C CA . LEU A 1 107 ? 5.723 -1.232 -3.92 1 98.06 107 LEU A CA 1
ATOM 847 C C . LEU A 1 107 ? 6.68 -0.045 -3.889 1 98.06 107 LEU A C 1
ATOM 849 O O . LEU A 1 107 ? 7.832 -0.181 -3.471 1 98.06 107 LEU A O 1
ATOM 853 N N . THR A 1 108 ? 6.277 1.075 -4.402 1 98.56 108 THR A N 1
ATOM 854 C CA . THR A 1 108 ? 6.953 2.359 -4.258 1 98.56 108 THR A CA 1
ATOM 855 C C . THR A 1 108 ? 6.043 3.375 -3.57 1 98.56 108 THR A C 1
ATOM 857 O O . THR A 1 108 ? 4.906 3.584 -3.996 1 98.56 108 THR A O 1
ATOM 860 N N . ILE A 1 109 ? 6.48 3.934 -2.523 1 98.75 109 ILE A N 1
ATOM 861 C CA . ILE A 1 109 ? 5.738 4.93 -1.76 1 98.75 109 ILE A CA 1
ATOM 862 C C . ILE A 1 109 ? 6.434 6.285 -1.872 1 98.75 109 ILE A C 1
ATOM 864 O O . ILE A 1 109 ? 7.609 6.422 -1.521 1 98.75 109 ILE A O 1
ATOM 868 N N . ASP A 1 110 ? 5.801 7.266 -2.369 1 98.62 110 ASP A N 1
ATOM 869 C CA . ASP A 1 110 ? 6.309 8.633 -2.459 1 98.62 110 ASP A CA 1
ATOM 870 C C . ASP A 1 110 ? 5.867 9.461 -1.255 1 98.62 110 ASP A C 1
ATOM 872 O O . ASP A 1 110 ? 4.684 9.773 -1.107 1 98.62 110 ASP A O 1
ATOM 876 N N . LEU A 1 111 ? 6.777 9.898 -0.436 1 98.44 111 LEU A N 1
ATOM 877 C CA . LEU A 1 111 ? 6.457 10.656 0.772 1 98.44 111 LEU A CA 1
ATOM 878 C C . LEU A 1 111 ? 6.523 12.156 0.512 1 98.44 111 LEU A C 1
ATOM 880 O O . LEU A 1 111 ? 6.199 12.953 1.389 1 98.44 111 LEU A O 1
ATOM 884 N N . MET A 1 112 ? 6.883 12.594 -0.682 1 97.75 112 MET A N 1
ATOM 885 C CA . MET A 1 112 ? 7.129 13.992 -1 1 97.75 112 MET A CA 1
ATOM 886 C C . MET A 1 112 ? 5.867 14.828 -0.79 1 97.75 112 MET A C 1
ATOM 888 O O . MET A 1 112 ? 5.934 15.93 -0.246 1 97.75 112 MET A O 1
ATOM 892 N N . PRO A 1 113 ? 4.727 14.289 -1.206 1 98.19 113 PRO A N 1
ATOM 893 C CA . PRO A 1 113 ? 3.529 15.102 -0.977 1 98.19 113 PRO A CA 1
ATOM 894 C C . PRO A 1 113 ? 3.293 15.398 0.502 1 98.19 113 PRO A C 1
ATOM 896 O O . PRO A 1 113 ? 2.787 16.469 0.847 1 98.19 113 PRO A O 1
ATOM 899 N N . PHE A 1 114 ? 3.648 14.531 1.349 1 98.12 114 PHE A N 1
ATOM 900 C CA . PHE A 1 114 ? 3.479 14.719 2.785 1 98.12 114 PHE A CA 1
ATOM 901 C C . PHE A 1 114 ? 4.504 15.703 3.326 1 98.12 114 PHE A C 1
ATOM 903 O O . PHE A 1 114 ? 4.191 16.516 4.203 1 98.12 114 PHE A O 1
ATOM 910 N N . MET A 1 115 ? 5.734 15.648 2.773 1 96.31 115 MET A N 1
ATOM 911 C CA . MET A 1 115 ? 6.77 16.609 3.143 1 96.31 115 MET A CA 1
ATOM 912 C C . MET A 1 115 ? 6.367 18.016 2.738 1 96.31 115 MET A C 1
ATOM 914 O O . MET A 1 115 ? 6.48 18.953 3.535 1 96.31 115 MET A O 1
ATOM 918 N N . ARG A 1 116 ? 5.887 18.109 1.606 1 96.44 116 ARG A N 1
ATOM 919 C CA . ARG A 1 116 ? 5.461 19.406 1.084 1 96.44 116 ARG A CA 1
ATOM 920 C C . ARG A 1 116 ? 4.277 19.953 1.876 1 96.44 116 ARG A C 1
ATOM 922 O O . ARG A 1 116 ? 4.227 21.141 2.174 1 96.44 116 ARG A O 1
ATOM 929 N N . GLY A 1 117 ? 3.33 19.078 2.076 1 97.44 117 GLY A N 1
ATOM 930 C CA . GLY A 1 117 ? 2.176 19.484 2.861 1 97.44 117 GLY A CA 1
ATOM 931 C C . GLY A 1 117 ? 2.543 19.984 4.246 1 97.44 117 GLY A C 1
ATOM 932 O O . GLY A 1 117 ? 2.059 21.031 4.684 1 97.44 117 GLY A O 1
ATOM 933 N N . ALA A 1 118 ? 3.379 19.281 4.891 1 96.5 118 ALA A N 1
ATOM 934 C CA . ALA A 1 118 ? 3.814 19.672 6.23 1 96.5 118 ALA A CA 1
ATOM 935 C C . ALA A 1 118 ? 4.559 21 6.199 1 96.5 118 ALA A C 1
ATOM 937 O O . ALA A 1 118 ? 4.387 21.844 7.09 1 96.5 118 ALA A O 1
ATOM 938 N N . SER A 1 119 ? 5.414 21.172 5.234 1 95.06 119 SER A N 1
ATOM 939 C CA . SER A 1 119 ? 6.16 22.406 5.09 1 95.06 119 SER A CA 1
ATOM 940 C C . SER A 1 119 ? 5.223 23.609 4.941 1 95.06 119 SER A C 1
ATOM 942 O O . SER A 1 119 ? 5.426 24.641 5.574 1 95.06 119 SER A O 1
ATOM 944 N N . GLU A 1 120 ? 4.266 23.438 4.148 1 96.12 120 GLU A N 1
ATOM 945 C CA . GLU A 1 120 ? 3.299 24.5 3.912 1 96.12 120 GLU A CA 1
ATOM 946 C C . GLU A 1 120 ? 2.52 24.828 5.184 1 96.12 120 GLU A C 1
ATOM 948 O O . GLU A 1 120 ? 2.312 26 5.5 1 96.12 120 GLU A O 1
ATOM 953 N N . ARG A 1 121 ? 2.111 23.859 5.855 1 97.06 121 ARG A N 1
ATOM 954 C CA . ARG A 1 121 ? 1.328 24.062 7.07 1 97.06 121 ARG A CA 1
ATOM 955 C C . ARG A 1 121 ? 2.195 24.625 8.188 1 97.06 121 ARG A C 1
ATOM 957 O O . ARG A 1 121 ? 1.71 25.375 9.047 1 97.06 121 ARG A O 1
ATOM 964 N N . LEU A 1 122 ? 3.447 24.281 8.133 1 95.44 122 LEU A N 1
ATOM 965 C CA . LEU A 1 122 ? 4.383 24.875 9.086 1 95.44 122 LEU A CA 1
ATOM 966 C C . LEU A 1 122 ? 4.539 26.375 8.828 1 95.44 122 LEU A C 1
ATOM 968 O O . LEU A 1 122 ? 4.637 27.156 9.773 1 95.44 122 LEU A O 1
ATOM 972 N N . ASP A 1 123 ? 4.598 26.734 7.598 1 95.19 123 ASP A N 1
ATOM 973 C CA . ASP A 1 123 ? 4.641 28.141 7.234 1 95.19 123 ASP A CA 1
ATOM 974 C C . ASP A 1 123 ? 3.396 28.875 7.73 1 95.19 123 ASP A C 1
ATOM 976 O O . ASP A 1 123 ? 3.488 30 8.234 1 95.19 123 ASP A O 1
ATOM 980 N N . ASP A 1 124 ? 2.293 28.219 7.562 1 96.94 124 ASP A N 1
ATOM 981 C CA . ASP A 1 124 ? 1.035 28.781 8.047 1 96.94 124 ASP A CA 1
ATOM 982 C C . ASP A 1 124 ? 1.069 28.984 9.555 1 96.94 124 ASP A C 1
ATOM 984 O O . ASP A 1 124 ? 0.612 30.016 10.062 1 96.94 124 ASP A O 1
ATOM 988 N N . LEU A 1 125 ? 1.563 28.031 10.227 1 97 125 LEU A N 1
ATOM 989 C CA . LEU A 1 125 ? 1.659 28.109 11.68 1 97 125 LEU A CA 1
ATOM 990 C C . LEU A 1 125 ? 2.576 29.266 12.094 1 97 125 LEU A C 1
ATOM 992 O O . LEU A 1 125 ? 2.264 30.016 13.023 1 97 125 LEU A O 1
ATOM 996 N N . ALA A 1 126 ? 3.693 29.406 11.43 1 95.38 126 ALA A N 1
ATOM 997 C CA . ALA A 1 126 ? 4.625 30.5 11.703 1 95.38 126 ALA A CA 1
ATOM 998 C C . ALA A 1 126 ? 3.967 31.859 11.469 1 95.38 126 ALA A C 1
ATOM 1000 O O . ALA A 1 126 ? 4.129 32.781 12.266 1 95.38 126 ALA A O 1
ATOM 1001 N N . ALA A 1 127 ? 3.246 31.969 10.398 1 97 127 ALA A N 1
ATOM 1002 C CA . ALA A 1 127 ? 2.52 33.188 10.094 1 97 127 ALA A CA 1
ATOM 1003 C C . ALA A 1 127 ? 1.453 33.469 11.148 1 97 127 ALA A C 1
ATOM 1005 O O . ALA A 1 127 ? 1.239 34.625 11.531 1 97 127 ALA A O 1
ATOM 1006 N N . ALA A 1 128 ? 0.799 32.438 11.57 1 97.81 128 ALA A N 1
ATOM 1007 C CA . ALA A 1 128 ? -0.221 32.562 12.609 1 97.81 128 ALA A CA 1
ATOM 1008 C C . ALA A 1 128 ? 0.381 33.094 13.906 1 97.81 128 ALA A C 1
ATOM 1010 O O . ALA A 1 128 ? -0.195 33.969 14.547 1 97.81 128 ALA A O 1
ATOM 1011 N N . ARG A 1 129 ? 1.516 32.625 14.242 1 96.75 129 ARG A N 1
ATOM 1012 C CA . ARG A 1 129 ? 2.221 33.094 15.43 1 96.75 129 ARG A CA 1
ATOM 1013 C C . ARG A 1 129 ? 2.568 34.562 15.32 1 96.75 129 ARG A C 1
ATOM 1015 O O . ARG A 1 129 ? 2.5 35.312 16.312 1 96.75 129 ARG A O 1
ATOM 1022 N N . GLU A 1 130 ? 2.871 34.969 14.156 1 96.5 130 GLU A N 1
ATOM 1023 C CA . GLU A 1 130 ? 3.354 36.312 13.914 1 96.5 130 GLU A CA 1
ATOM 1024 C C . GLU A 1 130 ? 2.221 37.344 14.031 1 96.5 130 GLU A C 1
ATOM 1026 O O . GLU A 1 130 ? 2.434 38.469 14.477 1 96.5 130 GLU A O 1
ATOM 1031 N N . ILE A 1 131 ? 1.05 36.969 13.68 1 97.12 131 ILE A N 1
ATOM 1032 C CA . ILE A 1 131 ? -0.014 37.969 13.602 1 97.12 131 ILE A CA 1
ATOM 1033 C C . ILE A 1 131 ? -0.756 38.031 14.93 1 97.12 131 ILE A C 1
ATOM 1035 O O . ILE A 1 131 ? -1.676 38.844 15.094 1 97.12 131 ILE A O 1
ATOM 1039 N N . VAL A 1 132 ? -0.41 37.156 15.852 1 97.75 132 VAL A N 1
ATOM 1040 C CA . VAL A 1 132 ? -1.077 37.125 17.156 1 97.75 132 VAL A CA 1
ATOM 1041 C C . VAL A 1 132 ? -0.164 37.75 18.203 1 97.75 132 VAL A C 1
ATOM 1043 O O . VAL A 1 132 ? 1.045 37.5 18.219 1 97.75 132 VAL A O 1
ATOM 1046 N N . THR A 1 133 ? -0.668 38.594 19.031 1 97.19 133 THR A N 1
ATOM 1047 C CA . THR A 1 133 ? 0.089 39.188 20.125 1 97.19 133 THR A CA 1
ATOM 1048 C C . THR A 1 133 ? -0.744 39.219 21.391 1 97.19 133 THR A C 1
ATOM 1050 O O . THR A 1 133 ? -1.974 39.156 21.344 1 97.19 133 THR A O 1
ATOM 1053 N N . SER A 1 134 ? -0.108 39.094 22.5 1 96.12 134 SER A N 1
ATOM 1054 C CA . SER A 1 134 ? -0.707 39.188 23.828 1 96.12 134 SER A CA 1
ATOM 1055 C C . SER A 1 134 ? 0.054 40.188 24.688 1 96.12 134 SER A C 1
ATOM 1057 O O . SER A 1 134 ? 1.284 40.156 24.766 1 96.12 134 SER A O 1
ATOM 1059 N N . SER A 1 135 ? -0.682 41.156 25.203 1 94.69 135 SER A N 1
ATOM 1060 C CA . SER A 1 135 ? -0.108 42.156 26.078 1 94.69 135 SER A CA 1
ATOM 1061 C C . SER A 1 135 ? -1.055 42.5 27.234 1 94.69 135 SER A C 1
ATOM 1063 O O . SER A 1 135 ? -2.268 42.594 27.031 1 94.69 135 SER A O 1
ATOM 1065 N N . PRO A 1 136 ? -0.539 42.625 28.422 1 94.38 136 PRO A N 1
ATOM 1066 C CA . PRO A 1 136 ? -1.398 42.969 29.547 1 94.38 136 PRO A CA 1
ATOM 1067 C C . PRO A 1 136 ? -2.211 44.25 29.297 1 94.38 136 PRO A C 1
ATOM 1069 O O . PRO A 1 136 ? -3.314 44.375 29.828 1 94.38 136 PRO A O 1
ATOM 1072 N N . ASP A 1 137 ? -1.782 45.125 28.5 1 94.38 137 ASP A N 1
ATOM 1073 C CA . ASP A 1 137 ? -2.404 46.438 28.25 1 94.38 137 ASP A CA 1
ATOM 1074 C C . ASP A 1 137 ? -3.566 46.281 27.266 1 94.38 137 ASP A C 1
ATOM 1076 O O . ASP A 1 137 ? -4.371 47.219 27.109 1 94.38 137 ASP A O 1
ATOM 1080 N N . ILE A 1 138 ? -3.602 45.125 26.656 1 94.75 138 ILE A N 1
ATOM 1081 C CA . ILE A 1 138 ? -4.641 44.906 25.656 1 94.75 138 ILE A CA 1
ATOM 1082 C C . ILE A 1 138 ? -5.562 43.781 26.125 1 94.75 138 ILE A C 1
ATOM 1084 O O . ILE A 1 138 ? -5.188 42.594 26.094 1 94.75 138 ILE A O 1
ATOM 1088 N N . LEU A 1 139 ? -6.711 44.188 26.469 1 94.06 139 LEU A N 1
ATOM 1089 C CA . LEU A 1 139 ? -7.738 43.25 26.938 1 94.06 139 LEU A CA 1
ATOM 1090 C C . LEU A 1 139 ? -7.168 42.281 27.969 1 94.06 139 LEU A C 1
ATOM 1092 O O . LEU A 1 139 ? -7.383 41.062 27.891 1 94.06 139 LEU A O 1
ATOM 1096 N N . GLY A 1 140 ? -6.316 42.719 28.812 1 94.25 140 GLY A N 1
ATOM 1097 C CA . GLY A 1 140 ? -5.824 41.969 29.953 1 94.25 140 GLY A CA 1
ATOM 1098 C C . GLY A 1 140 ? -4.887 40.844 29.547 1 94.25 140 GLY A C 1
ATOM 1099 O O . GLY A 1 140 ? -4.75 39.844 30.281 1 94.25 140 GLY A O 1
ATOM 1100 N N . GLY A 1 141 ? -4.371 40.844 28.391 1 94.62 141 GLY A N 1
ATOM 1101 C CA . GLY A 1 141 ? -3.408 39.812 28 1 94.62 141 GLY A CA 1
ATOM 1102 C C . GLY A 1 141 ? -3.986 38.781 27.047 1 94.62 141 GLY A C 1
ATOM 1103 O O . GLY A 1 141 ? -3.297 37.844 26.641 1 94.62 141 GLY A O 1
ATOM 1104 N N . THR A 1 142 ? -5.25 39.031 26.703 1 94.69 142 THR A N 1
ATOM 1105 C CA . THR A 1 142 ? -5.918 38.156 25.75 1 94.69 142 THR A CA 1
ATOM 1106 C C . THR A 1 142 ? -5.227 38.188 24.391 1 94.69 142 THR A C 1
ATOM 1108 O O . THR A 1 142 ? -4.918 39.25 23.875 1 94.69 142 THR A O 1
ATOM 1111 N N . PRO A 1 143 ? -4.969 36.938 23.844 1 97.38 143 PRO A N 1
ATOM 1112 C CA . PRO A 1 143 ? -4.375 36.969 22.516 1 97.38 143 PRO A CA 1
ATOM 1113 C C . PRO A 1 143 ? -5.273 37.656 21.484 1 97.38 143 PRO A C 1
ATOM 1115 O O . PRO A 1 143 ? -6.461 37.312 21.375 1 97.38 143 PRO A O 1
ATOM 1118 N N . VAL A 1 144 ? -4.707 38.562 20.781 1 97.88 144 VAL A N 1
ATOM 1119 C CA . VAL A 1 144 ? -5.457 39.344 19.797 1 97.88 144 VAL A CA 1
ATOM 1120 C C . VAL A 1 144 ? -4.699 39.344 18.469 1 97.88 144 VAL A C 1
ATOM 1122 O O . VAL A 1 144 ? -3.51 39.031 18.422 1 97.88 144 VAL A O 1
ATOM 1125 N N . VAL A 1 145 ? -5.43 39.656 17.375 1 98.19 145 VAL A N 1
ATOM 1126 C CA . VAL A 1 145 ? -4.77 39.875 16.094 1 98.19 145 VAL A CA 1
ATOM 1127 C C . VAL A 1 145 ? -3.924 41.125 16.172 1 98.19 145 VAL A C 1
ATOM 1129 O O . VAL A 1 145 ? -4.426 42.219 16.547 1 98.19 145 VAL A O 1
ATOM 1132 N N . ARG A 1 146 ? -2.713 40.969 15.906 1 96.81 146 ARG A N 1
ATOM 1133 C CA . ARG A 1 146 ? -1.75 42.062 16.062 1 96.81 146 ARG A CA 1
ATOM 1134 C C . ARG A 1 146 ? -2.258 43.344 15.398 1 96.81 146 ARG A C 1
ATOM 1136 O O . ARG A 1 146 ? -2.729 43.312 14.258 1 96.81 146 ARG A O 1
ATOM 1143 N N . GLY A 1 147 ? -2.15 44.438 16.062 1 95.56 147 GLY A N 1
ATOM 1144 C CA . GLY A 1 147 ? -2.566 45.719 15.547 1 95.56 147 GLY A CA 1
ATOM 1145 C C . GLY A 1 147 ? -4.047 46 15.727 1 95.56 147 GLY A C 1
ATOM 1146 O O . GLY A 1 147 ? -4.555 47.031 15.289 1 95.56 147 GLY A O 1
ATOM 1147 N N . THR A 1 148 ? -4.73 45 16.266 1 96.88 148 THR A N 1
ATOM 1148 C CA . THR A 1 148 ? -6.156 45.125 16.547 1 96.88 148 THR A CA 1
ATOM 1149 C C . THR A 1 148 ? -6.465 44.719 17.984 1 96.88 148 THR A C 1
ATOM 1151 O O . THR A 1 148 ? -5.555 44.406 18.75 1 96.88 148 THR A O 1
ATOM 1154 N N . ARG A 1 149 ? -7.652 44.875 18.406 1 96.69 149 ARG A N 1
ATOM 1155 C CA . ARG A 1 149 ? -8.117 44.406 19.719 1 96.69 149 ARG A CA 1
ATOM 1156 C C . ARG A 1 149 ? -9.109 43.281 19.578 1 96.69 149 ARG A C 1
ATOM 1158 O O . ARG A 1 149 ? -10.023 43.125 20.391 1 96.69 149 ARG A O 1
ATOM 1165 N N . VAL A 1 150 ? -8.984 42.625 18.391 1 97.62 150 VAL A N 1
ATOM 1166 C CA . VAL A 1 150 ? -9.883 41.5 18.109 1 97.62 150 VAL A CA 1
ATOM 1167 C C . VAL A 1 150 ? -9.305 40.219 18.703 1 97.62 150 VAL A C 1
ATOM 1169 O O . VAL A 1 150 ? -8.25 39.75 18.281 1 97.62 150 VAL A O 1
ATOM 1172 N N . PRO A 1 151 ? -9.969 39.562 19.672 1 97.62 151 PRO A N 1
ATOM 1173 C CA . PRO A 1 151 ? -9.461 38.344 20.266 1 97.62 151 PRO A CA 1
ATOM 1174 C C . PRO A 1 151 ? -9.398 37.188 19.25 1 97.62 151 PRO A C 1
ATOM 1176 O O . PRO A 1 151 ? -10.375 36.938 18.547 1 97.62 151 PRO A O 1
ATOM 1179 N N . VAL A 1 152 ? -8.367 36.531 19.281 1 97.94 152 VAL A N 1
ATOM 1180 C CA . VAL A 1 152 ? -8.109 35.469 18.312 1 97.94 152 VAL A CA 1
ATOM 1181 C C . VAL A 1 152 ? -9.133 34.344 18.484 1 97.94 152 VAL A C 1
ATOM 1183 O O . VAL A 1 152 ? -9.617 33.75 17.516 1 97.94 152 VAL A O 1
ATOM 1186 N N . TYR A 1 153 ? -9.5 34.062 19.656 1 97.38 153 TYR A N 1
ATOM 1187 C CA . TYR A 1 153 ? -10.367 32.938 19.938 1 97.38 153 TYR A CA 1
ATOM 1188 C C . TYR A 1 153 ? -11.812 33.219 19.562 1 97.38 153 TYR A C 1
ATOM 1190 O O . TYR A 1 153 ? -12.586 32.312 19.266 1 97.38 153 TYR A O 1
ATOM 1198 N N . ASP A 1 154 ? -12.18 34.531 19.578 1 96.75 154 ASP A N 1
ATOM 1199 C CA . ASP A 1 154 ? -13.492 34.906 19.062 1 96.75 154 ASP A CA 1
ATOM 1200 C C . ASP A 1 154 ? -13.586 34.656 17.547 1 96.75 154 ASP A C 1
ATOM 1202 O O . ASP A 1 154 ? -14.609 34.188 17.062 1 96.75 154 ASP A O 1
ATOM 1206 N N . VAL A 1 155 ? -12.539 35 16.922 1 97.62 155 VAL A N 1
ATOM 1207 C CA . VAL A 1 155 ? -12.477 34.781 15.484 1 97.62 155 VAL A CA 1
ATOM 1208 C C . VAL A 1 155 ? -12.57 33.281 15.188 1 97.62 155 VAL A C 1
ATOM 1210 O O . VAL A 1 155 ? -13.383 32.875 14.359 1 97.62 155 VAL A O 1
ATOM 1213 N N . ALA A 1 156 ? -11.789 32.5 15.875 1 97.19 156 ALA A N 1
ATOM 1214 C CA . ALA A 1 156 ? -11.758 31.047 15.672 1 97.19 156 ALA A CA 1
ATOM 1215 C C . ALA A 1 156 ? -13.117 30.422 15.953 1 97.19 156 ALA A C 1
ATOM 1217 O O . ALA A 1 156 ? -13.547 29.5 15.25 1 97.19 156 ALA A O 1
ATOM 1218 N N . ALA A 1 157 ? -13.766 30.938 16.984 1 96.38 157 ALA A N 1
ATOM 1219 C CA . ALA A 1 157 ? -15.094 30.453 17.328 1 96.38 157 ALA A CA 1
ATOM 1220 C C . ALA A 1 157 ? -16.094 30.734 16.219 1 96.38 157 ALA A C 1
ATOM 1222 O O . ALA A 1 157 ? -16.969 29.906 15.938 1 96.38 157 ALA A O 1
ATOM 1223 N N . SER A 1 158 ? -15.945 31.906 15.656 1 96.44 158 SER A N 1
ATOM 1224 C CA . SER A 1 158 ? -16.828 32.281 14.555 1 96.44 158 SER A CA 1
ATOM 1225 C C . SER A 1 158 ? -16.609 31.375 13.344 1 96.44 158 SER A C 1
ATOM 1227 O O . SER A 1 158 ? -17.578 30.953 12.688 1 96.44 158 SER A O 1
ATOM 1229 N N . VAL A 1 159 ? -15.406 31.078 13.07 1 96.5 159 VAL A N 1
ATOM 1230 C CA . VAL A 1 159 ? -15.078 30.172 11.961 1 96.5 159 VAL A CA 1
ATOM 1231 C C . VAL A 1 159 ? -15.648 28.781 12.234 1 96.5 159 VAL A C 1
ATOM 1233 O O . VAL A 1 159 ? -16.281 28.188 11.367 1 96.5 159 VAL A O 1
ATOM 1236 N N . ALA A 1 160 ? -15.477 28.312 13.422 1 94.75 160 ALA A N 1
ATOM 1237 C CA . ALA A 1 160 ? -15.945 27 13.812 1 94.75 160 ALA A CA 1
ATOM 1238 C C . ALA A 1 160 ? -17.469 26.906 13.727 1 94.75 160 ALA A C 1
ATOM 1240 O O . ALA A 1 160 ? -18.016 25.844 13.43 1 94.75 160 ALA A O 1
ATOM 1241 N N . ALA A 1 161 ? -18.078 28.047 13.945 1 95.38 161 ALA A N 1
ATOM 1242 C CA . ALA A 1 161 ? -19.531 28.109 13.914 1 95.38 161 ALA A CA 1
ATOM 1243 C C . ALA A 1 161 ? -20.047 28.156 12.477 1 95.38 161 ALA A C 1
ATOM 1245 O O . ALA A 1 161 ? -21.25 28.047 12.234 1 95.38 161 ALA A O 1
ATOM 1246 N N . GLY A 1 162 ? -19.156 28.391 11.516 1 95.88 162 GLY A N 1
ATOM 1247 C CA . GLY A 1 162 ? -19.516 28.328 10.109 1 95.88 162 GLY A CA 1
ATOM 1248 C C . GLY A 1 162 ? -19.938 29.672 9.539 1 95.88 162 GLY A C 1
ATOM 1249 O O . GLY A 1 162 ? -20.562 29.734 8.477 1 95.88 162 GLY A O 1
ATOM 1250 N N . HIS A 1 163 ? -19.656 30.703 10.289 1 95.62 163 HIS A N 1
ATOM 1251 C CA . HIS A 1 163 ? -19.969 32 9.742 1 95.62 163 HIS A CA 1
ATOM 1252 C C . HIS A 1 163 ? -19.156 32.281 8.484 1 95.62 163 HIS A C 1
ATOM 1254 O O . HIS A 1 163 ? -17.984 31.906 8.398 1 95.62 163 HIS A O 1
ATOM 1260 N N . SER A 1 164 ? -19.766 32.906 7.496 1 96.31 164 SER A N 1
ATOM 1261 C CA . SER A 1 164 ? -19.062 33.219 6.266 1 96.31 164 SER A CA 1
ATOM 1262 C C . SER A 1 164 ? -17.984 34.281 6.504 1 96.31 164 SER A C 1
ATOM 1264 O O . SER A 1 164 ? -18.078 35.062 7.453 1 96.31 164 SER A O 1
ATOM 1266 N N . VAL A 1 165 ? -17.062 34.281 5.652 1 95.69 165 VAL A N 1
ATOM 1267 C CA . VAL A 1 165 ? -15.984 35.281 5.746 1 95.69 165 VAL A CA 1
ATOM 1268 C C . VAL A 1 165 ? -16.547 36.688 5.598 1 95.69 165 VAL A C 1
ATOM 1270 O O . VAL A 1 165 ? -16.109 37.594 6.289 1 95.69 165 VAL A O 1
ATOM 1273 N N . GLU A 1 166 ? -17.484 36.844 4.727 1 95.69 166 GLU A N 1
ATOM 1274 C CA . GLU A 1 166 ? -18.109 38.125 4.508 1 95.69 166 GLU A CA 1
ATOM 1275 C C . GLU A 1 166 ? -18.734 38.656 5.793 1 95.69 166 GLU A C 1
ATOM 1277 O O . GLU A 1 166 ? -18.562 39.844 6.145 1 95.69 166 GLU A O 1
ATOM 1282 N N . ARG A 1 167 ? -19.422 37.812 6.406 1 96.5 167 ARG A N 1
ATOM 1283 C CA . ARG A 1 167 ? -20.062 38.188 7.668 1 96.5 167 ARG A CA 1
ATOM 1284 C C . ARG A 1 167 ? -19.031 38.531 8.727 1 96.5 167 ARG A C 1
ATOM 1286 O O . ARG A 1 167 ? -19.219 39.5 9.484 1 96.5 167 ARG A O 1
ATOM 1293 N N . MET A 1 168 ? -18 37.812 8.789 1 97.06 168 MET A N 1
ATOM 1294 C CA . MET A 1 168 ? -16.953 38.062 9.781 1 97.06 168 MET A CA 1
ATOM 1295 C C . MET A 1 168 ? -16.25 39.375 9.516 1 97.06 168 MET A C 1
ATOM 1297 O O . MET A 1 168 ? -15.898 40.094 10.445 1 97.06 168 MET A O 1
ATOM 1301 N N . LEU A 1 169 ? -16.094 39.719 8.25 1 96.56 169 LEU A N 1
ATOM 1302 C CA . LEU A 1 169 ? -15.43 40.969 7.895 1 96.56 169 LEU A CA 1
ATOM 1303 C C . LEU A 1 169 ? -16.312 42.188 8.227 1 96.56 169 LEU A C 1
ATOM 1305 O O . LEU A 1 169 ? -15.797 43.25 8.5 1 96.56 169 LEU A O 1
ATOM 1309 N N . GLU A 1 170 ? -17.609 42 8.141 1 96.19 170 GLU A N 1
ATOM 1310 C CA . GLU A 1 170 ? -18.531 43.031 8.578 1 96.19 170 GLU A CA 1
ATOM 1311 C C . GLU A 1 170 ? -18.406 43.281 10.078 1 96.19 170 GLU A C 1
ATOM 1313 O O . GLU A 1 170 ? -18.469 44.438 10.531 1 96.19 170 GLU A O 1
ATOM 1318 N N . ALA A 1 171 ? -18.25 42.188 10.805 1 95.06 171 ALA A N 1
ATOM 1319 C CA . ALA A 1 171 ? -18.156 42.25 12.258 1 95.06 171 ALA A CA 1
ATOM 1320 C C . ALA A 1 171 ? -16.797 42.781 12.695 1 95.06 171 ALA A C 1
ATOM 1322 O O . ALA A 1 171 ? -16.688 43.5 13.711 1 95.06 171 ALA A O 1
ATOM 1323 N N . TRP A 1 172 ? -15.773 42.438 11.953 1 97.31 172 TRP A N 1
ATOM 1324 C CA . TRP A 1 172 ? -14.414 42.875 12.234 1 97.31 172 TRP A CA 1
ATOM 1325 C C . TRP A 1 172 ? -13.773 43.5 11 1 97.31 172 TRP A C 1
ATOM 1327 O O . TRP A 1 172 ? -12.914 42.875 10.359 1 97.31 172 TRP A O 1
ATOM 1337 N N . PRO A 1 173 ? -14.008 44.719 10.812 1 96.19 173 PRO A N 1
ATOM 1338 C CA . PRO A 1 173 ? -13.523 45.406 9.602 1 96.19 173 PRO A CA 1
ATOM 1339 C C . PRO A 1 173 ? -12 45.531 9.586 1 96.19 173 PRO A C 1
ATOM 1341 O O . PRO A 1 173 ? -11.414 45.781 8.523 1 96.19 173 PRO A O 1
ATOM 1344 N N . SER A 1 174 ? -11.438 45.469 10.742 1 96.44 174 SER A N 1
ATOM 1345 C CA . SER A 1 174 ? -9.992 45.625 10.844 1 96.44 174 SER A CA 1
ATOM 1346 C C . SER A 1 174 ? -9.266 44.375 10.352 1 96.44 174 SER A C 1
ATOM 1348 O O . SER A 1 174 ? -8.039 44.375 10.203 1 96.44 174 SER A O 1
ATOM 1350 N N . LEU A 1 175 ? -10 43.344 10.086 1 97.75 175 LEU A N 1
ATOM 1351 C CA . LEU A 1 175 ? -9.406 42.062 9.648 1 97.75 175 LEU A CA 1
ATOM 1352 C C . LEU A 1 175 ? -9.586 41.875 8.148 1 97.75 175 LEU A C 1
ATOM 1354 O O . LEU A 1 175 ? -10.328 42.625 7.504 1 97.75 175 LEU A O 1
ATOM 1358 N N . ASP A 1 176 ? -8.836 41 7.602 1 97.44 176 ASP A N 1
ATOM 1359 C CA . ASP A 1 176 ? -9.047 40.5 6.254 1 97.44 176 ASP A CA 1
ATOM 1360 C C . ASP A 1 176 ? -9.148 38.969 6.266 1 97.44 176 ASP A C 1
ATOM 1362 O O . ASP A 1 176 ? -9.039 38.344 7.32 1 97.44 176 ASP A O 1
ATOM 1366 N N . ALA A 1 177 ? -9.383 38.406 5.168 1 97.5 177 ALA A N 1
ATOM 1367 C CA . ALA A 1 177 ? -9.617 36.938 5.074 1 97.5 177 ALA A CA 1
ATOM 1368 C C . ALA A 1 177 ? -8.406 36.156 5.57 1 97.5 177 ALA A C 1
ATOM 1370 O O . ALA A 1 177 ? -8.555 35.156 6.242 1 97.5 177 ALA A O 1
ATOM 1371 N N . GLU A 1 178 ? -7.246 36.656 5.277 1 97.81 178 GLU A N 1
ATOM 1372 C CA . GLU A 1 178 ? -6.016 35.969 5.668 1 97.81 178 GLU A CA 1
ATOM 1373 C C . GLU A 1 178 ? -5.824 36 7.184 1 97.81 178 GLU A C 1
ATOM 1375 O O . GLU A 1 178 ? -5.438 35 7.785 1 97.81 178 GLU A O 1
ATOM 1380 N N . LYS A 1 179 ? -6.055 37.094 7.746 1 98 179 LYS A N 1
ATOM 1381 C CA . LYS A 1 179 ? -5.945 37.219 9.195 1 98 179 LYS A CA 1
ATOM 1382 C C . LYS A 1 179 ? -6.953 36.312 9.898 1 98 179 LYS A C 1
ATOM 1384 O O . LYS A 1 179 ? -6.656 35.719 10.945 1 98 179 LYS A O 1
ATOM 1389 N N . ILE A 1 180 ? -8.109 36.156 9.305 1 97.94 180 ILE A N 1
ATOM 1390 C CA . ILE A 1 180 ? -9.125 35.281 9.859 1 97.94 180 ILE A CA 1
ATOM 1391 C C . ILE A 1 180 ? -8.633 33.844 9.812 1 97.94 180 ILE A C 1
ATOM 1393 O O . ILE A 1 180 ? -8.703 33.125 10.812 1 97.94 180 ILE A O 1
ATOM 1397 N N . ARG A 1 181 ? -8.102 33.469 8.711 1 97.69 181 ARG A N 1
ATOM 1398 C CA . ARG A 1 181 ? -7.574 32.125 8.531 1 97.69 181 ARG A CA 1
ATOM 1399 C C . ARG A 1 181 ? -6.453 31.844 9.523 1 97.69 181 ARG A C 1
ATOM 1401 O O . ARG A 1 181 ? -6.461 30.812 10.203 1 97.69 181 ARG A O 1
ATOM 1408 N N . LEU A 1 182 ? -5.562 32.719 9.625 1 98.06 182 LEU A N 1
ATOM 1409 C CA . LEU A 1 182 ? -4.387 32.562 10.477 1 98.06 182 LEU A CA 1
ATOM 1410 C C . LEU A 1 182 ? -4.773 32.562 11.945 1 98.06 182 LEU A C 1
ATOM 1412 O O . LEU A 1 182 ? -4.191 31.812 12.75 1 98.06 182 LEU A O 1
ATOM 1416 N N . ALA A 1 183 ? -5.738 33.406 12.305 1 98 183 ALA A N 1
ATOM 1417 C CA . ALA A 1 183 ? -6.23 33.406 13.68 1 98 183 ALA A CA 1
ATOM 1418 C C . ALA A 1 183 ? -6.793 32.031 14.07 1 98 183 ALA A C 1
ATOM 1420 O O . ALA A 1 183 ? -6.566 31.562 15.18 1 98 183 ALA A O 1
ATOM 1421 N N . SER A 1 184 ? -7.465 31.5 13.141 1 97.44 184 SER A N 1
ATOM 1422 C CA . SER A 1 184 ? -8.031 30.172 13.391 1 97.44 184 SER A CA 1
ATOM 1423 C C . SER A 1 184 ? -6.938 29.125 13.57 1 97.44 184 SER A C 1
ATOM 1425 O O . SER A 1 184 ? -7.035 28.266 14.445 1 97.44 184 SER A O 1
ATOM 1427 N N . ILE A 1 185 ? -5.918 29.172 12.758 1 98.12 185 ILE A N 1
ATOM 1428 C CA . ILE A 1 185 ? -4.793 28.25 12.852 1 98.12 185 ILE A CA 1
ATOM 1429 C C . ILE A 1 185 ? -4.109 28.391 14.203 1 98.12 185 ILE A C 1
ATOM 1431 O O . ILE A 1 185 ? -3.789 27.391 14.859 1 98.12 185 ILE A O 1
ATOM 1435 N N . TYR A 1 186 ? -3.898 29.625 14.641 1 98.12 186 TYR A N 1
ATOM 1436 C CA . TYR A 1 186 ? -3.283 29.891 15.938 1 98.12 186 TYR A CA 1
ATOM 1437 C C . TYR A 1 186 ? -4.105 29.266 17.062 1 98.12 186 TYR A C 1
ATOM 1439 O O . TYR A 1 186 ? -3.557 28.594 17.938 1 98.12 186 TYR A O 1
ATOM 1447 N N . ALA A 1 187 ? -5.375 29.547 17.016 1 97.62 187 ALA A N 1
ATOM 1448 C CA . ALA A 1 187 ? -6.254 29.047 18.062 1 97.62 187 ALA A CA 1
ATOM 1449 C C . ALA A 1 187 ? -6.238 27.531 18.125 1 97.62 187 ALA A C 1
ATOM 1451 O O . ALA A 1 187 ? -6.223 26.953 19.219 1 97.62 187 ALA A O 1
ATOM 1452 N N . GLU A 1 188 ? -6.289 26.906 16.969 1 96.69 188 GLU A N 1
ATOM 1453 C CA . GLU A 1 188 ? -6.25 25.453 16.906 1 96.69 188 GLU A CA 1
ATOM 1454 C C . GLU A 1 188 ? -4.938 24.906 17.469 1 96.69 188 GLU A C 1
ATOM 1456 O O . GLU A 1 188 ? -4.922 23.875 18.141 1 96.69 188 GLU A O 1
ATOM 1461 N N . ALA A 1 189 ? -3.871 25.547 17.219 1 97.38 189 ALA A N 1
ATOM 1462 C CA . ALA A 1 189 ? -2.539 25.125 17.641 1 97.38 189 ALA A CA 1
ATOM 1463 C C . ALA A 1 189 ? -2.32 25.406 19.125 1 97.38 189 ALA A C 1
ATOM 1465 O O . ALA A 1 189 ? -1.407 24.844 19.734 1 97.38 189 ALA A O 1
ATOM 1466 N N . ASN A 1 190 ? -3.158 26.359 19.703 1 96.31 190 ASN A N 1
ATOM 1467 C CA . ASN A 1 190 ? -3.072 26.75 21.094 1 96.31 190 ASN A CA 1
ATOM 1468 C C . ASN A 1 190 ? -4.438 26.703 21.781 1 96.31 190 ASN A C 1
ATOM 1470 O O . ASN A 1 190 ? -4.953 27.719 22.234 1 96.31 190 ASN A O 1
ATOM 1474 N N . PRO A 1 191 ? -4.902 25.484 21.922 1 93.38 191 PRO A N 1
ATOM 1475 C CA . PRO A 1 191 ? -6.242 25.391 22.5 1 93.38 191 PRO A CA 1
ATOM 1476 C C . PRO A 1 191 ? -6.297 25.891 23.953 1 93.38 191 PRO A C 1
ATOM 1478 O O . PRO A 1 191 ? -5.332 25.719 24.703 1 93.38 191 PRO A O 1
ATOM 1481 N N . LEU A 1 192 ? -7.305 26.594 24.312 1 84.69 192 LEU A N 1
ATOM 1482 C CA . LEU A 1 192 ? -7.48 27.078 25.672 1 84.69 192 LEU A CA 1
ATOM 1483 C C . LEU A 1 192 ? -7.762 25.922 26.625 1 84.69 192 LEU A C 1
ATOM 1485 O O . LEU A 1 192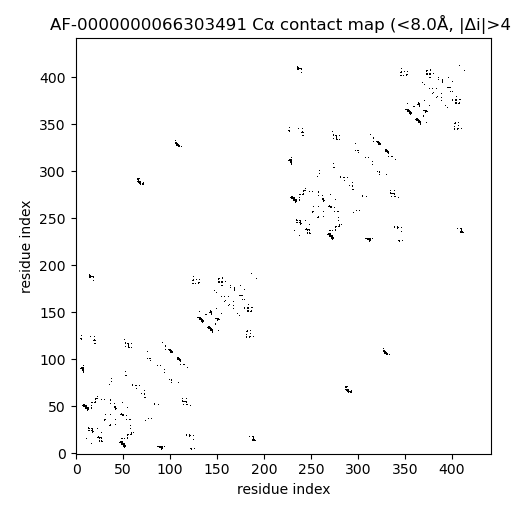 ? -8.438 24.969 26.266 1 84.69 192 LEU A O 1
ATOM 1489 N N . ARG A 1 193 ? -6.816 25.922 27.672 1 69.75 193 ARG A N 1
ATOM 1490 C CA . ARG A 1 193 ? -6.93 24.953 28.766 1 69.75 193 ARG A CA 1
ATOM 1491 C C . ARG A 1 193 ? -8.117 25.281 29.656 1 69.75 193 ARG A C 1
ATOM 1493 O O . ARG A 1 193 ? -8.438 26.453 29.875 1 69.75 193 ARG A O 1
ATOM 1500 N N . GLY A 1 194 ? -9.281 24.562 29.719 1 55.88 194 GLY A N 1
ATOM 1501 C CA . GLY A 1 194 ? -10.391 24.734 30.641 1 55.88 194 GLY A CA 1
ATOM 1502 C C . GLY A 1 194 ? -11.727 24.906 29.938 1 55.88 194 GLY A C 1
ATOM 1503 O O . GLY A 1 194 ? -11.789 24.953 28.703 1 55.88 194 GLY A O 1
ATOM 1504 N N . ARG A 1 195 ? -12.898 24.891 30.75 1 46.16 195 ARG A N 1
ATOM 1505 C CA . ARG A 1 195 ? -14.328 24.938 30.453 1 46.16 195 ARG A CA 1
ATOM 1506 C C . ARG A 1 195 ? -14.641 26.062 29.453 1 46.16 195 ARG A C 1
ATOM 1508 O O . ARG A 1 195 ? -14.188 27.188 29.625 1 46.16 195 ARG A O 1
ATOM 1515 N N . ARG A 1 196 ? -14.859 25.656 28.203 1 47.34 196 ARG A N 1
ATOM 1516 C CA . ARG A 1 196 ? -15.383 26.547 27.172 1 47.34 196 ARG A CA 1
ATOM 1517 C C . ARG A 1 196 ? -16.172 27.703 27.781 1 47.34 196 ARG A C 1
ATOM 1519 O O . ARG A 1 196 ? -17.203 27.484 28.406 1 47.34 196 ARG A O 1
ATOM 1526 N N . ARG A 1 197 ? -15.609 28.688 28.203 1 41.78 197 ARG A N 1
ATOM 1527 C CA . ARG A 1 197 ? -16.516 29.797 28.469 1 41.78 197 ARG A CA 1
ATOM 1528 C C . ARG A 1 197 ? -17.312 30.172 27.219 1 41.78 197 ARG A C 1
ATOM 1530 O O . ARG A 1 197 ? -16.734 30.5 26.188 1 41.78 197 ARG A O 1
ATOM 1537 N N . VAL A 1 198 ? -18.328 29.328 26.875 1 38.81 198 VAL A N 1
ATOM 1538 C CA . VAL A 1 198 ? -19.266 29.734 25.828 1 38.81 198 VAL A CA 1
ATOM 1539 C C . VAL A 1 198 ? -19.547 31.234 25.953 1 38.81 198 VAL A C 1
ATOM 1541 O O . VAL A 1 198 ? -20.078 31.688 26.969 1 38.81 198 VAL A O 1
ATOM 1544 N N . PHE A 1 199 ? -18.703 32.031 25.547 1 37.06 199 PHE A N 1
ATOM 1545 C CA . PHE A 1 199 ? -19.156 33.406 25.422 1 37.06 199 PHE A CA 1
ATOM 1546 C C . PHE A 1 199 ? -20.594 33.469 24.906 1 37.06 199 PHE A C 1
ATOM 1548 O O . PHE A 1 199 ? -20.984 32.688 24.031 1 37.06 199 PHE A O 1
ATOM 1555 N N . GLY A 1 200 ? -21.547 33.906 25.75 1 33.59 200 GLY A N 1
ATOM 1556 C CA . GLY A 1 200 ? -22.938 34.188 25.422 1 33.59 200 GLY A CA 1
ATOM 1557 C C . GLY A 1 200 ? -23.109 34.719 24 1 33.59 200 GLY A C 1
ATOM 1558 O O . GLY A 1 200 ? -22.141 35.125 23.375 1 33.59 200 GLY A O 1
ATOM 1559 N N . ASP A 1 201 ? -24.266 34.531 23.344 1 35.22 201 ASP A N 1
ATOM 1560 C CA . ASP A 1 201 ? -24.859 35.031 22.109 1 35.22 201 ASP A CA 1
ATOM 1561 C C . ASP A 1 201 ? -24.375 36.438 21.797 1 35.22 201 ASP A C 1
ATOM 1563 O O . ASP A 1 201 ? -24.188 37.25 22.719 1 35.22 201 ASP A O 1
ATOM 1567 N N . LEU A 1 202 ? -23.594 36.625 20.766 1 36 202 LEU A N 1
ATOM 1568 C CA . LEU A 1 202 ? -23.484 38.031 20.344 1 36 202 LEU A CA 1
ATOM 1569 C C . LEU A 1 202 ? -24.703 38.812 20.797 1 36 202 LEU A C 1
ATOM 1571 O O . LEU A 1 202 ? -25.828 38.312 20.766 1 36 202 LEU A O 1
ATOM 1575 N N . PRO A 1 203 ? -24.641 39.688 21.734 1 32.78 203 PRO A N 1
ATOM 1576 C CA . PRO A 1 203 ? -25.875 40.406 22.062 1 32.78 203 PRO A CA 1
ATOM 1577 C C . PRO A 1 203 ? -26.703 40.719 20.828 1 32.78 203 PRO A C 1
ATOM 1579 O O . PRO A 1 203 ? -26.156 41.062 19.766 1 32.78 203 PRO A O 1
ATOM 1582 N N . GLU A 1 204 ? -27.844 40.094 20.547 1 35.03 204 GLU A N 1
ATOM 1583 C CA . GLU A 1 204 ? -28.797 40.438 19.5 1 35.03 204 GLU A CA 1
ATOM 1584 C C . GLU A 1 204 ? -28.781 41.938 19.203 1 35.03 204 GLU A C 1
ATOM 1586 O O . GLU A 1 204 ? -29.203 42.375 18.125 1 35.03 204 GLU A O 1
ATOM 1591 N N . GLY A 1 205 ? -28.719 42.781 20.234 1 34.81 205 GLY A N 1
ATOM 1592 C CA . GLY A 1 205 ? -29.016 44.219 20.125 1 34.81 205 GLY A CA 1
ATOM 1593 C C . GLY A 1 205 ? -27.906 45 19.453 1 34.81 205 GLY A C 1
ATOM 1594 O O . GLY A 1 205 ? -27.906 46.25 19.5 1 34.81 205 GLY A O 1
ATOM 1595 N N . SER A 1 206 ? -26.75 44.375 19.203 1 33.84 206 SER A N 1
ATOM 1596 C CA . SER A 1 206 ? -25.797 45.344 18.641 1 33.84 206 SER A CA 1
ATOM 1597 C C . SER A 1 206 ? -26.234 45.781 17.234 1 33.84 206 SER A C 1
ATOM 1599 O O . SER A 1 206 ? -26.172 44.969 16.297 1 33.84 206 SER A O 1
ATOM 1601 N N . VAL A 1 207 ? -27.453 46.406 17.188 1 34.75 207 VAL A N 1
ATOM 1602 C CA . VAL A 1 207 ? -27.969 47.094 16.016 1 34.75 207 VAL A CA 1
ATOM 1603 C C . VAL A 1 207 ? -26.891 48 15.414 1 34.75 207 VAL A C 1
ATOM 1605 O O . VAL A 1 207 ? -26.328 48.844 16.109 1 34.75 207 VAL A O 1
ATOM 1608 N N . ILE A 1 208 ? -26.156 47.469 14.539 1 35.16 208 ILE A N 1
ATOM 1609 C CA . ILE A 1 208 ? -25.391 48.406 13.734 1 35.16 208 ILE A CA 1
ATOM 1610 C C . ILE A 1 208 ? -26.281 49.562 13.312 1 35.16 208 ILE A C 1
ATOM 1612 O O . ILE A 1 208 ? -27.297 49.375 12.641 1 35.16 208 ILE A O 1
ATOM 1616 N N . VAL A 1 209 ? -26.375 50.656 14.078 1 33.59 209 VAL A N 1
ATOM 1617 C CA . VAL A 1 209 ? -27.031 51.906 13.797 1 33.59 209 VAL A CA 1
ATOM 1618 C C . VAL A 1 209 ? -26.656 52.406 12.406 1 33.59 209 VAL A C 1
ATOM 1620 O O . VAL A 1 209 ? -25.5 52.719 12.141 1 33.59 209 VAL A O 1
ATOM 1623 N N . SER A 1 210 ? -27.266 51.688 11.336 1 31.02 210 SER A N 1
ATOM 1624 C CA . SER A 1 210 ? -27.219 52.281 10.008 1 31.02 210 SER A CA 1
ATOM 1625 C C . SER A 1 210 ? -27.422 53.781 10.062 1 31.02 210 SER A C 1
ATOM 1627 O O . SER A 1 210 ? -28.125 54.281 10.953 1 31.02 210 SER A O 1
ATOM 1629 N N . ASP A 1 211 ? -26.531 54.531 9.453 1 29.02 211 ASP A N 1
ATOM 1630 C CA . ASP A 1 211 ? -26.344 55.969 9.273 1 29.02 211 ASP A CA 1
ATOM 1631 C C . ASP A 1 211 ? -27.688 56.656 9 1 29.02 211 ASP A C 1
ATOM 1633 O O . ASP A 1 211 ? -28.562 56.062 8.367 1 29.02 211 ASP A O 1
ATOM 1637 N N . ARG A 1 212 ? -28.094 57.562 9.828 1 28.56 212 ARG A N 1
ATOM 1638 C CA . ARG A 1 212 ? -29.109 58.625 9.828 1 28.56 212 ARG A CA 1
ATOM 1639 C C . ARG A 1 212 ? -29.203 59.281 8.461 1 28.56 212 ARG A C 1
ATOM 1641 O O . ARG A 1 212 ? -28.219 59.812 7.945 1 28.56 212 ARG A O 1
ATOM 1648 N N . ARG A 1 213 ? -30.078 58.656 7.594 1 33.41 213 ARG A N 1
ATOM 1649 C CA . ARG A 1 213 ? -30.516 59.438 6.43 1 33.41 213 ARG A CA 1
ATOM 1650 C C . ARG A 1 213 ? -30.781 60.906 6.805 1 33.41 213 ARG A C 1
ATOM 1652 O O . ARG A 1 213 ? -31.672 61.188 7.602 1 33.41 213 ARG A O 1
ATOM 1659 N N . VAL A 1 214 ? -29.672 61.781 6.973 1 30.72 214 VAL A N 1
ATOM 1660 C CA . VAL A 1 214 ? -29.828 63.25 7.094 1 30.72 214 VAL A CA 1
ATOM 1661 C C . VAL A 1 214 ? -30.75 63.75 6.004 1 30.72 214 VAL A C 1
ATOM 1663 O O . VAL A 1 214 ? -30.516 63.562 4.816 1 30.72 214 VAL A O 1
ATOM 1666 N N . ALA A 1 215 ? -32.031 63.75 6.176 1 34.16 215 ALA A N 1
ATOM 1667 C CA . ALA A 1 215 ? -33.062 64.375 5.348 1 34.16 215 ALA A CA 1
ATOM 1668 C C . ALA A 1 215 ? -32.625 65.812 4.918 1 34.16 215 ALA A C 1
ATOM 1670 O O . ALA A 1 215 ? -32.312 66.625 5.758 1 34.16 215 ALA A O 1
ATOM 1671 N N . ARG A 1 216 ? -31.984 65.938 3.732 1 35.22 216 ARG A N 1
ATOM 1672 C CA . ARG A 1 216 ? -31.719 67.188 3.096 1 35.22 216 ARG A CA 1
ATOM 1673 C C . ARG A 1 216 ? -32.969 68.062 3.105 1 35.22 216 ARG A C 1
ATOM 1675 O O . ARG A 1 216 ? -34.031 67.688 2.611 1 35.22 216 ARG A O 1
ATOM 1682 N N . ARG A 1 217 ? -33.125 68.875 4.047 1 32.28 217 ARG A N 1
ATOM 1683 C CA . ARG A 1 217 ? -34.094 70 4.137 1 32.28 217 ARG A CA 1
ATOM 1684 C C . ARG A 1 217 ? -34.281 70.688 2.795 1 32.28 217 ARG A C 1
ATOM 1686 O O . ARG A 1 217 ? -33.312 71.188 2.236 1 32.28 217 ARG A O 1
ATOM 1693 N N . ARG A 1 218 ? -35.125 70.125 1.976 1 34.5 218 ARG A N 1
ATOM 1694 C CA . ARG A 1 218 ? -35.562 70.812 0.776 1 34.5 218 ARG A CA 1
ATOM 1695 C C . ARG A 1 218 ? -35.938 72.25 1.092 1 34.5 218 ARG A C 1
ATOM 1697 O O . ARG A 1 218 ? -36.906 72.5 1.81 1 34.5 218 ARG A O 1
ATOM 1704 N N . LYS A 1 219 ? -34.938 73.062 1.371 1 31.86 219 LYS A N 1
ATOM 1705 C CA . LYS A 1 219 ? -35.281 74.5 1.384 1 31.86 219 LYS A CA 1
ATOM 1706 C C . LYS A 1 219 ? -36.125 74.875 0.181 1 31.86 219 LYS A C 1
ATOM 1708 O O . LYS A 1 219 ? -35.781 74.562 -0.96 1 31.86 219 LYS A O 1
ATOM 1713 N N . THR A 1 220 ? -37.406 74.875 0.342 1 33.28 220 THR A N 1
ATOM 1714 C CA . THR A 1 220 ? -38.438 75.562 -0.437 1 33.28 220 THR A CA 1
ATOM 1715 C C . THR A 1 220 ? -37.969 76.938 -0.864 1 33.28 220 THR A C 1
ATOM 1717 O O . THR A 1 220 ? -37.781 77.812 -0.025 1 33.28 220 THR A O 1
ATOM 1720 N N . GLY A 1 221 ? -36.719 77 -1.537 1 24.81 221 GLY A N 1
ATOM 1721 C CA . GLY A 1 221 ? -36.844 78.25 -2.299 1 24.81 221 GLY A CA 1
ATOM 1722 C C . GLY A 1 221 ? -37.906 78.188 -3.367 1 24.81 221 GLY A C 1
ATOM 1723 O O . GLY A 1 221 ? -38.344 77.125 -3.771 1 24.81 221 GLY A O 1
ATOM 1724 N N . MET B 1 1 ? 6.289 -29.625 -34.5 1 27.66 1 MET B N 1
ATOM 1725 C CA . MET B 1 1 ? 5.461 -29.688 -33.312 1 27.66 1 MET B CA 1
ATOM 1726 C C . MET B 1 1 ? 5.473 -28.359 -32.531 1 27.66 1 MET B C 1
ATOM 1728 O O . MET B 1 1 ? 6.516 -27.938 -32.031 1 27.66 1 MET B O 1
ATOM 1732 N N . GLU B 1 2 ? 4.82 -27.375 -33.031 1 33.94 2 GLU B N 1
ATOM 1733 C CA . GLU B 1 2 ? 4.84 -25.969 -32.594 1 33.94 2 GLU B CA 1
ATOM 1734 C C . GLU B 1 2 ? 4.672 -25.828 -31.094 1 33.94 2 GLU B C 1
ATOM 1736 O O . GLU B 1 2 ? 3.793 -26.469 -30.516 1 33.94 2 GLU B O 1
ATOM 1741 N N . ALA B 1 3 ? 5.66 -25.75 -30.359 1 41.5 3 ALA B N 1
ATOM 1742 C CA . ALA B 1 3 ? 5.621 -25.578 -28.906 1 41.5 3 ALA B CA 1
ATOM 1743 C C . ALA B 1 3 ? 4.395 -24.766 -28.484 1 41.5 3 ALA B C 1
ATOM 1745 O O . ALA B 1 3 ? 4.188 -23.641 -28.969 1 41.5 3 ALA B O 1
ATOM 1746 N N . HIS B 1 4 ? 3.211 -25.344 -28.297 1 47.5 4 HIS B N 1
ATOM 1747 C CA . HIS B 1 4 ? 1.964 -24.719 -27.875 1 47.5 4 HIS B CA 1
ATOM 1748 C C . HIS B 1 4 ? 2.215 -23.656 -26.812 1 47.5 4 HIS B C 1
ATOM 1750 O O . HIS B 1 4 ? 2.619 -24 -25.688 1 47.5 4 HIS B O 1
ATOM 1756 N N . MET B 1 5 ? 2.816 -22.625 -27.266 1 52.56 5 MET B N 1
ATOM 1757 C CA . MET B 1 5 ? 3.01 -21.516 -26.328 1 52.56 5 MET B CA 1
ATOM 1758 C C . MET B 1 5 ? 1.697 -21.156 -25.641 1 52.56 5 MET B C 1
ATOM 1760 O O . MET B 1 5 ? 0.716 -20.812 -26.312 1 52.56 5 MET B O 1
ATOM 1764 N N . PRO B 1 6 ? 1.54 -21.672 -24.406 1 56.03 6 PRO B N 1
ATOM 1765 C CA . PRO B 1 6 ? 0.278 -21.328 -23.75 1 56.03 6 PRO B CA 1
ATOM 1766 C C . PRO B 1 6 ? -0.086 -19.859 -23.891 1 56.03 6 PRO B C 1
ATOM 1768 O O . PRO B 1 6 ? 0.792 -19 -23.828 1 56.03 6 PRO B O 1
ATOM 1771 N N . ALA B 1 7 ? -1.149 -19.562 -24.516 1 65.56 7 ALA B N 1
ATOM 1772 C CA . ALA B 1 7 ? -1.681 -18.219 -24.766 1 65.56 7 ALA B CA 1
ATOM 1773 C C . ALA B 1 7 ? -2.26 -17.609 -23.5 1 65.56 7 ALA B C 1
ATOM 1775 O O . ALA B 1 7 ? -2.713 -18.344 -22.609 1 65.56 7 ALA B O 1
ATOM 1776 N N . VAL B 1 8 ? -1.987 -16.344 -23.312 1 70.44 8 VAL B N 1
ATOM 1777 C CA . VAL B 1 8 ? -2.598 -15.539 -22.25 1 70.44 8 VAL B CA 1
ATOM 1778 C C . VAL B 1 8 ? -4.09 -15.844 -22.172 1 70.44 8 VAL B C 1
ATOM 1780 O O . VAL B 1 8 ? -4.684 -15.773 -21.094 1 70.44 8 VAL B O 1
ATOM 1783 N N . ALA B 1 9 ? -4.582 -16.453 -23.266 1 79.5 9 ALA B N 1
ATOM 1784 C CA . ALA B 1 9 ? -6.027 -16.641 -23.344 1 79.5 9 ALA B CA 1
ATOM 1785 C C . ALA B 1 9 ? -6.43 -18.047 -22.938 1 79.5 9 ALA B C 1
ATOM 1787 O O . ALA B 1 9 ? -7.617 -18.375 -22.906 1 79.5 9 ALA B O 1
ATOM 1788 N N . GLU B 1 10 ? -5.523 -18.766 -22.531 1 88.69 10 GLU B N 1
ATOM 1789 C CA . GLU B 1 10 ? -5.863 -20.125 -22.109 1 88.69 10 GLU B CA 1
ATOM 1790 C C . GLU B 1 10 ? -6.676 -20.109 -20.812 1 88.69 10 GLU B C 1
ATOM 1792 O O . GLU B 1 10 ? -6.379 -19.344 -19.906 1 88.69 10 GLU B O 1
ATOM 1797 N N . MET B 1 11 ? -7.758 -20.906 -20.812 1 93.81 11 MET B N 1
ATOM 1798 C CA . MET B 1 11 ? -8.539 -21.078 -19.594 1 93.81 11 MET B CA 1
ATOM 1799 C C . MET B 1 11 ? -8.047 -22.281 -18.797 1 93.81 11 MET B C 1
ATOM 1801 O O . MET B 1 11 ? -8.086 -23.406 -19.281 1 93.81 11 MET B O 1
ATOM 1805 N N . LEU B 1 12 ? -7.617 -22 -17.656 1 96.56 12 LEU B N 1
ATOM 1806 C CA . LEU B 1 12 ? -7.062 -23.031 -16.781 1 96.56 12 LEU B CA 1
ATOM 1807 C C . LEU B 1 12 ? -8.117 -23.547 -15.812 1 96.56 12 LEU B C 1
ATOM 1809 O O . LEU B 1 12 ? -8.93 -22.781 -15.305 1 96.56 12 LEU B O 1
ATOM 1813 N N . LYS B 1 13 ? -8.016 -24.906 -15.602 1 96.62 13 LYS B N 1
ATOM 1814 C CA . LYS B 1 13 ? -8.797 -25.422 -14.477 1 96.62 13 LYS B CA 1
ATOM 1815 C C . LYS B 1 13 ? -8.398 -24.75 -13.172 1 96.62 13 LYS B C 1
ATOM 1817 O O . LYS B 1 13 ? -7.266 -24.266 -13.031 1 96.62 13 LYS B O 1
ATOM 1822 N N . ALA B 1 14 ? -9.32 -24.734 -12.234 1 97.69 14 ALA B N 1
ATOM 1823 C CA . ALA B 1 14 ? -9.062 -24.094 -10.945 1 97.69 14 ALA B CA 1
ATOM 1824 C C . ALA B 1 14 ? -7.809 -24.672 -10.289 1 97.69 14 ALA B C 1
ATOM 1826 O O . ALA B 1 14 ? -7.016 -23.922 -9.703 1 97.69 14 ALA B O 1
ATOM 1827 N N . SER B 1 15 ? -7.621 -25.969 -10.383 1 97.31 15 SER B N 1
ATOM 1828 C CA . SER B 1 15 ? -6.449 -26.609 -9.781 1 97.31 15 SER B CA 1
ATOM 1829 C C . SER B 1 15 ? -5.168 -26.188 -10.492 1 97.31 15 SER B C 1
ATOM 1831 O O . SER B 1 15 ? -4.129 -25.984 -9.859 1 97.31 15 SER B O 1
ATOM 1833 N N . GLU B 1 16 ? -5.215 -26.031 -11.789 1 98.06 16 GLU B N 1
ATOM 1834 C CA . GLU B 1 16 ? -4.078 -25.531 -12.562 1 98.06 16 GLU B CA 1
ATOM 1835 C C . GLU B 1 16 ? -3.762 -24.078 -12.211 1 98.06 16 GLU B C 1
ATOM 1837 O O . GLU B 1 16 ? -2.596 -23.719 -12.047 1 98.06 16 GLU B O 1
ATOM 1842 N N . ALA B 1 17 ? -4.809 -23.312 -12.086 1 98.44 17 ALA B N 1
ATOM 1843 C CA . ALA B 1 17 ? -4.645 -21.922 -11.695 1 98.44 17 ALA B CA 1
ATOM 1844 C C . ALA B 1 17 ? -3.979 -21.797 -10.328 1 98.44 17 ALA B C 1
ATOM 1846 O O . ALA B 1 17 ? -3.176 -20.891 -10.094 1 98.44 17 ALA B O 1
ATOM 1847 N N . ALA B 1 18 ? -4.324 -22.703 -9.477 1 98.69 18 ALA B N 1
ATOM 1848 C CA . ALA B 1 18 ? -3.721 -22.719 -8.141 1 98.69 18 ALA B CA 1
ATOM 1849 C C . ALA B 1 18 ? -2.209 -22.922 -8.227 1 98.69 18 ALA B C 1
ATOM 1851 O O . ALA B 1 18 ? -1.45 -22.219 -7.551 1 98.69 18 ALA B O 1
ATOM 1852 N N . VAL B 1 19 ? -1.813 -23.797 -9.102 1 98.19 19 VAL B N 1
ATOM 1853 C CA . VAL B 1 19 ? -0.396 -24.078 -9.289 1 98.19 19 VAL B CA 1
ATOM 1854 C C . VAL B 1 19 ? 0.306 -22.859 -9.891 1 98.19 19 VAL B C 1
ATOM 1856 O O . VAL B 1 19 ? 1.344 -22.422 -9.391 1 98.19 19 VAL B O 1
ATOM 1859 N N . VAL B 1 20 ? -0.284 -22.266 -10.867 1 98 20 VAL B N 1
ATOM 1860 C CA . VAL B 1 20 ? 0.332 -21.156 -11.594 1 98 20 VAL B CA 1
ATOM 1861 C C . VAL B 1 20 ? 0.379 -19.922 -10.703 1 98 20 VAL B C 1
ATOM 1863 O O . VAL B 1 20 ? 1.328 -19.125 -10.766 1 98 20 VAL B O 1
ATOM 1866 N N . SER B 1 21 ? -0.574 -19.734 -9.82 1 98.69 21 SER B N 1
ATOM 1867 C CA . SER B 1 21 ? -0.649 -18.578 -8.945 1 98.69 21 SER B CA 1
ATOM 1868 C C . SER B 1 21 ? 0.116 -18.812 -7.645 1 98.69 21 SER B C 1
ATOM 1870 O O . SER B 1 21 ? 0.271 -17.891 -6.836 1 98.69 21 SER B O 1
ATOM 1872 N N . ARG B 1 22 ? 0.517 -20.016 -7.422 1 97.94 22 ARG B N 1
ATOM 1873 C CA . ARG B 1 22 ? 1.189 -20.406 -6.191 1 97.94 22 ARG B CA 1
ATOM 1874 C C . ARG B 1 22 ? 0.302 -20.156 -4.977 1 97.94 22 ARG B C 1
ATOM 1876 O O . ARG B 1 22 ? 0.733 -19.531 -4.004 1 97.94 22 ARG B O 1
ATOM 1883 N N . VAL B 1 23 ? -0.925 -20.516 -5.07 1 98.38 23 VAL B N 1
ATOM 1884 C CA . VAL B 1 23 ? -1.878 -20.469 -3.967 1 98.38 23 VAL B CA 1
ATOM 1885 C C . VAL B 1 23 ? -2.635 -21.781 -3.865 1 98.38 23 VAL B C 1
ATOM 1887 O O . VAL B 1 23 ? -2.436 -22.688 -4.684 1 98.38 23 VAL B O 1
ATOM 1890 N N . SER B 1 24 ? -3.475 -21.969 -2.867 1 97.75 24 SER B N 1
ATOM 1891 C CA . SER B 1 24 ? -4.266 -23.188 -2.707 1 97.75 24 SER B CA 1
ATOM 1892 C C . SER B 1 24 ? -5.48 -23.172 -3.627 1 97.75 24 SER B C 1
ATOM 1894 O O . SER B 1 24 ? -5.906 -22.125 -4.098 1 97.75 24 SER B O 1
ATOM 1896 N N . LEU B 1 25 ? -5.953 -24.375 -3.895 1 97.25 25 LEU B N 1
ATOM 1897 C CA . LEU B 1 25 ? -7.211 -24.484 -4.629 1 97.25 25 LEU B CA 1
ATOM 1898 C C . LEU B 1 25 ? -8.328 -23.734 -3.906 1 97.25 25 LEU B C 1
ATOM 1900 O O . LEU B 1 25 ? -9.188 -23.125 -4.547 1 97.25 25 LEU B O 1
ATOM 1904 N N . ARG B 1 26 ? -8.273 -23.766 -2.631 1 97.81 26 ARG B N 1
ATOM 1905 C CA . ARG B 1 26 ? -9.266 -23.047 -1.834 1 97.81 26 ARG B CA 1
ATOM 1906 C C . ARG B 1 26 ? -9.195 -21.547 -2.113 1 97.81 26 ARG B C 1
ATOM 1908 O O . ARG B 1 26 ? -10.234 -20.891 -2.244 1 97.81 26 ARG B O 1
ATOM 1915 N N . ASP B 1 27 ? -7.98 -21.062 -2.174 1 98.44 27 ASP B N 1
ATOM 1916 C CA . ASP B 1 27 ? -7.781 -19.641 -2.453 1 98.44 27 ASP B CA 1
ATOM 1917 C C . ASP B 1 27 ? -8.344 -19.266 -3.822 1 98.44 27 ASP B C 1
ATOM 1919 O O . ASP B 1 27 ? -8.977 -18.219 -3.973 1 98.44 27 ASP B O 1
ATOM 1923 N N . VAL B 1 28 ? -8.109 -20.109 -4.797 1 98.56 28 VAL B N 1
ATOM 1924 C CA . VAL B 1 28 ? -8.625 -19.859 -6.141 1 98.56 28 VAL B CA 1
ATOM 1925 C C . VAL B 1 28 ? -10.148 -19.859 -6.121 1 98.56 28 VAL B C 1
ATOM 1927 O O . VAL B 1 28 ? -10.781 -18.969 -6.703 1 98.56 28 VAL B O 1
ATOM 1930 N N . ASN B 1 29 ? -10.734 -20.812 -5.465 1 98.06 29 ASN B N 1
ATOM 1931 C CA . ASN B 1 29 ? -12.188 -20.859 -5.367 1 98.06 29 ASN B CA 1
ATOM 1932 C C . ASN B 1 29 ? -12.75 -19.625 -4.656 1 98.06 29 ASN B C 1
ATOM 1934 O O . ASN B 1 29 ? -13.789 -19.094 -5.051 1 98.06 29 ASN B O 1
ATOM 1938 N N . ARG B 1 30 ? -12.031 -19.141 -3.713 1 98.06 30 ARG B N 1
ATOM 1939 C CA . ARG B 1 30 ? -12.445 -17.953 -2.98 1 98.06 30 ARG B CA 1
ATOM 1940 C C . ARG B 1 30 ? -12.469 -16.734 -3.893 1 98.06 30 ARG B C 1
ATOM 1942 O O . ARG B 1 30 ? -13.422 -15.953 -3.873 1 98.06 30 ARG B O 1
ATOM 1949 N N . VAL B 1 31 ? -11.398 -16.547 -4.66 1 97.81 31 VAL B N 1
ATOM 1950 C CA . VAL B 1 31 ? -11.297 -15.359 -5.508 1 97.81 31 VAL B CA 1
ATOM 1951 C C . VAL B 1 31 ? -12.391 -15.391 -6.574 1 97.81 31 VAL B C 1
ATOM 1953 O O . VAL B 1 31 ? -12.867 -14.344 -7.012 1 97.81 31 VAL B O 1
ATOM 1956 N N . ILE B 1 32 ? -12.805 -16.594 -6.977 1 97.81 32 ILE B N 1
ATOM 1957 C CA . ILE B 1 32 ? -13.906 -16.75 -7.922 1 97.81 32 ILE B CA 1
ATOM 1958 C C . ILE B 1 32 ? -15.227 -16.422 -7.23 1 97.81 32 ILE B C 1
ATOM 1960 O O . ILE B 1 32 ? -15.992 -15.578 -7.707 1 97.81 32 ILE B O 1
ATOM 1964 N N . ASP B 1 33 ? -15.469 -16.984 -6.055 1 97.62 33 ASP B N 1
ATOM 1965 C CA . ASP B 1 33 ? -16.75 -16.922 -5.363 1 97.62 33 ASP B CA 1
ATOM 1966 C C . ASP B 1 33 ? -17 -15.516 -4.816 1 97.62 33 ASP B C 1
ATOM 1968 O O . ASP B 1 33 ? -18.141 -15.039 -4.805 1 97.62 33 ASP B O 1
ATOM 1972 N N . GLU B 1 34 ? -15.961 -14.852 -4.402 1 97.5 34 GLU B N 1
ATOM 1973 C CA . GLU B 1 34 ? -16.094 -13.539 -3.779 1 97.5 34 GLU B CA 1
ATOM 1974 C C . GLU B 1 34 ? -15.93 -12.422 -4.809 1 97.5 34 GLU B C 1
ATOM 1976 O O . GLU B 1 34 ? -15.867 -11.25 -4.449 1 97.5 34 GLU B O 1
ATOM 1981 N N . HIS B 1 35 ? -15.773 -12.758 -6.043 1 96.75 35 HIS B N 1
ATOM 1982 C CA . HIS B 1 35 ? -15.695 -11.828 -7.164 1 96.75 35 HIS B CA 1
ATOM 1983 C C . HIS B 1 35 ? -14.516 -10.875 -7.008 1 96.75 35 HIS B C 1
ATOM 1985 O O . HIS B 1 35 ? -14.633 -9.68 -7.312 1 96.75 35 HIS B O 1
ATOM 1991 N N . ILE B 1 36 ? -13.508 -11.398 -6.398 1 97.69 36 ILE B N 1
ATOM 1992 C CA . ILE B 1 36 ? -12.25 -10.664 -6.336 1 97.69 36 ILE B CA 1
ATOM 1993 C C . ILE B 1 36 ? -11.641 -10.562 -7.734 1 97.69 36 ILE B C 1
ATOM 1995 O O . ILE B 1 36 ? -11.188 -9.484 -8.141 1 97.69 36 ILE B O 1
ATOM 1999 N N . LEU B 1 37 ? -11.648 -11.664 -8.391 1 97 37 LEU B N 1
ATOM 2000 C CA . LEU B 1 37 ? -11.234 -11.688 -9.789 1 97 37 LEU B CA 1
ATOM 2001 C C . LEU B 1 37 ? -12.359 -11.219 -10.703 1 97 37 LEU B C 1
ATOM 2003 O O . LEU B 1 37 ? -13.516 -11.625 -10.523 1 97 37 LEU B O 1
ATOM 2007 N N . PRO B 1 38 ? -12.062 -10.344 -11.633 1 95.88 38 PRO B N 1
ATOM 2008 C CA . PRO B 1 38 ? -13.094 -9.914 -12.578 1 95.88 38 PRO B CA 1
ATOM 2009 C C . PRO B 1 38 ? -13.781 -11.086 -13.273 1 95.88 38 PRO B C 1
ATOM 2011 O O . PRO B 1 38 ? -13.125 -12.062 -13.633 1 95.88 38 PRO B O 1
ATOM 2014 N N . GLU B 1 39 ? -15.039 -10.961 -13.531 1 94.31 39 GLU B N 1
ATOM 2015 C CA . GLU B 1 39 ? -15.852 -12.039 -14.094 1 94.31 39 GLU B CA 1
ATOM 2016 C C . GLU B 1 39 ? -15.398 -12.391 -15.508 1 94.31 39 GLU B C 1
ATOM 2018 O O . GLU B 1 39 ? -15.508 -13.547 -15.93 1 94.31 39 GLU B O 1
ATOM 2023 N N . ALA B 1 40 ? -14.852 -11.453 -16.172 1 93.31 40 ALA B N 1
ATOM 2024 C CA . ALA B 1 40 ? -14.406 -11.664 -17.547 1 93.31 40 ALA B CA 1
ATOM 2025 C C . ALA B 1 40 ? -13.266 -12.68 -17.594 1 93.31 40 ALA B C 1
ATOM 2027 O O . ALA B 1 40 ? -12.969 -13.227 -18.656 1 93.31 40 ALA B O 1
ATOM 2028 N N . PHE B 1 41 ? -12.688 -12.961 -16.438 1 96.12 41 PHE B N 1
ATOM 2029 C CA . PHE B 1 41 ? -11.516 -13.836 -16.406 1 96.12 41 PHE B CA 1
ATOM 2030 C C . PHE B 1 41 ? -11.875 -15.203 -15.852 1 96.12 41 PHE B C 1
ATOM 2032 O O . PHE B 1 41 ? -11 -16.047 -15.633 1 96.12 41 PHE B O 1
ATOM 2039 N N . VAL B 1 42 ? -13.156 -15.438 -15.641 1 96.75 42 VAL B N 1
ATOM 2040 C CA . VAL B 1 42 ? -13.625 -16.672 -15.023 1 96.75 42 VAL B CA 1
ATOM 2041 C C . VAL B 1 42 ? -14.656 -17.344 -15.938 1 96.75 42 VAL B C 1
ATOM 2043 O O . VAL B 1 42 ? -15.477 -16.672 -16.562 1 96.75 42 VAL B O 1
ATOM 2046 N N . SER B 1 43 ? -14.57 -18.625 -16.078 1 96.12 43 SER B N 1
ATOM 2047 C CA . SER B 1 43 ? -15.586 -19.422 -16.75 1 96.12 43 SER B CA 1
ATOM 2048 C C . SER B 1 43 ? -16.062 -20.562 -15.859 1 96.12 43 SER B C 1
ATOM 2050 O O . SER B 1 43 ? -15.266 -21.266 -15.25 1 96.12 43 SER B O 1
ATOM 2052 N N . LEU B 1 44 ? -17.359 -20.766 -15.781 1 94.56 44 LEU B N 1
ATOM 2053 C CA . LEU B 1 44 ? -17.938 -21.812 -14.969 1 94.56 44 LEU B CA 1
ATOM 2054 C C . LEU B 1 44 ? -18.578 -22.891 -15.844 1 94.56 44 LEU B C 1
ATOM 2056 O O . LEU B 1 44 ? -19.344 -23.719 -15.352 1 94.56 44 LEU B O 1
ATOM 2060 N N . ASP B 1 45 ? -18.219 -22.734 -17.094 1 88.19 45 ASP B N 1
ATOM 2061 C CA . ASP B 1 45 ? -18.688 -23.734 -18.047 1 88.19 45 ASP B CA 1
ATOM 2062 C C . ASP B 1 45 ? -17.922 -25.047 -17.906 1 88.19 45 ASP B C 1
ATOM 2064 O O . ASP B 1 45 ? -16.719 -25.094 -18.172 1 88.19 45 ASP B O 1
ATOM 2068 N N . ASN B 1 46 ? -18.531 -26.188 -17.562 1 90.81 46 ASN B N 1
ATOM 2069 C CA . ASN B 1 46 ? -17.906 -27.5 -17.422 1 90.81 46 ASN B CA 1
ATOM 2070 C C . ASN B 1 46 ? -16.812 -27.484 -16.359 1 90.81 46 ASN B C 1
ATOM 2072 O O . ASN B 1 46 ? -15.711 -27.984 -16.594 1 90.81 46 ASN B O 1
ATOM 2076 N N . GLY B 1 47 ? -17.047 -26.719 -15.359 1 94.38 47 GLY B N 1
ATOM 2077 C CA . GLY B 1 47 ? -16.109 -26.562 -14.25 1 94.38 47 GLY B CA 1
ATOM 2078 C C . GLY B 1 47 ? -15.625 -25.141 -14.078 1 94.38 47 GLY B C 1
ATOM 2079 O O . GLY B 1 47 ? -16.047 -24.234 -14.805 1 94.38 47 GLY B O 1
ATOM 2080 N N . ARG B 1 48 ? -14.797 -24.938 -13.117 1 97.12 48 ARG B N 1
ATOM 2081 C CA . ARG B 1 48 ? -14.25 -23.625 -12.82 1 97.12 48 ARG B CA 1
ATOM 2082 C C . ARG B 1 48 ? -12.93 -23.406 -13.555 1 97.12 48 ARG B C 1
ATOM 2084 O O . ARG B 1 48 ? -11.969 -24.156 -13.359 1 97.12 48 ARG B O 1
ATOM 2091 N N . HIS B 1 49 ? -12.945 -22.422 -14.383 1 97.25 49 HIS B N 1
ATOM 2092 C CA . HIS B 1 49 ? -11.742 -22.094 -15.141 1 97.25 49 HIS B CA 1
ATOM 2093 C C . HIS B 1 49 ? -11.359 -20.641 -14.961 1 97.25 49 HIS B C 1
ATOM 2095 O O . HIS B 1 49 ? -12.227 -19.781 -14.719 1 97.25 49 HIS B O 1
ATOM 2101 N N . VAL B 1 50 ? -10.07 -20.359 -15 1 96.69 50 VAL B N 1
ATOM 2102 C CA . VAL B 1 50 ? -9.523 -19.016 -14.852 1 96.69 50 VAL B CA 1
ATOM 2103 C C . VAL B 1 50 ? -8.602 -18.688 -16.031 1 96.69 50 VAL B C 1
ATOM 2105 O O . VAL B 1 50 ? -7.848 -19.547 -16.484 1 96.69 50 VAL B O 1
ATOM 2108 N N . LEU B 1 51 ? -8.766 -17.484 -16.516 1 95.25 51 LEU B N 1
ATOM 2109 C CA . LEU B 1 51 ? -7.836 -17.031 -17.531 1 95.25 51 LEU B CA 1
ATOM 2110 C C . LEU B 1 51 ? -6.395 -17.125 -17.047 1 95.25 51 LEU B C 1
ATOM 2112 O O . LEU B 1 51 ? -6.078 -16.672 -15.945 1 95.25 51 LEU B O 1
ATOM 2116 N N . ALA B 1 52 ? -5.527 -17.672 -17.922 1 95.5 52 ALA B N 1
ATOM 2117 C CA . ALA B 1 52 ? -4.137 -17.891 -17.531 1 95.5 52 ALA B CA 1
ATOM 2118 C C . ALA B 1 52 ? -3.477 -16.594 -17.062 1 95.5 52 ALA B C 1
ATOM 2120 O O . ALA B 1 52 ? -2.814 -16.562 -16.031 1 95.5 52 ALA B O 1
ATOM 2121 N N . GLY B 1 53 ? -3.697 -15.523 -17.797 1 94.31 53 GLY B N 1
ATOM 2122 C CA . GLY B 1 53 ? -3.115 -14.242 -17.438 1 94.31 53 GLY B CA 1
ATOM 2123 C C . GLY B 1 53 ? -3.588 -13.727 -16.094 1 94.31 53 GLY B C 1
ATOM 2124 O O . GLY B 1 53 ? -2.859 -13 -15.406 1 94.31 53 GLY B O 1
ATOM 2125 N N . ALA B 1 54 ? -4.75 -14.117 -15.656 1 96.56 54 ALA B N 1
ATOM 2126 C CA . ALA B 1 54 ? -5.352 -13.641 -14.414 1 96.56 54 ALA B CA 1
ATOM 2127 C C . ALA B 1 54 ? -4.711 -14.312 -13.203 1 96.56 54 ALA B C 1
ATOM 2129 O O . ALA B 1 54 ? -4.898 -13.859 -12.07 1 96.56 54 ALA B O 1
ATOM 2130 N N . CYS B 1 55 ? -3.936 -15.328 -13.445 1 97.62 55 CYS B N 1
ATOM 2131 C CA . CYS B 1 55 ? -3.223 -15.969 -12.344 1 97.62 55 CYS B CA 1
ATOM 2132 C C . CYS B 1 55 ? -2.223 -15.008 -11.711 1 97.62 55 CYS B C 1
ATOM 2134 O O . CYS B 1 55 ? -1.948 -15.102 -10.508 1 97.62 55 CYS B O 1
ATOM 2136 N N . SER B 1 56 ? -1.678 -14.07 -12.508 1 97.56 56 SER B N 1
ATOM 2137 C CA . SER B 1 56 ? -0.79 -13.047 -11.969 1 97.56 56 SER B CA 1
ATOM 2138 C C . SER B 1 56 ? -1.508 -12.18 -10.938 1 97.56 56 SER B C 1
ATOM 2140 O O . SER B 1 56 ? -0.93 -11.82 -9.914 1 97.56 56 SER B O 1
ATOM 2142 N N . LEU B 1 57 ? -2.781 -11.906 -11.227 1 98.25 57 LEU B N 1
ATOM 2143 C CA . LEU B 1 57 ? -3.576 -11.078 -10.336 1 98.25 57 LEU B CA 1
ATOM 2144 C C . LEU B 1 57 ? -3.941 -11.836 -9.062 1 98.25 57 LEU B C 1
ATOM 2146 O O . LEU B 1 57 ? -3.99 -11.25 -7.977 1 98.25 57 LEU B O 1
ATOM 2150 N N . ILE B 1 58 ? -4.176 -13.109 -9.219 1 98.75 58 ILE B N 1
ATOM 2151 C CA . ILE B 1 58 ? -4.434 -13.945 -8.055 1 98.75 58 ILE B CA 1
ATOM 2152 C C . ILE B 1 58 ? -3.201 -13.969 -7.152 1 98.75 58 ILE B C 1
ATOM 2154 O O . ILE B 1 58 ? -3.303 -13.766 -5.941 1 98.75 58 ILE B O 1
ATOM 2158 N N . ALA B 1 59 ? -2.055 -14.219 -7.773 1 98.69 59 ALA B N 1
ATOM 2159 C CA . ALA B 1 59 ? -0.805 -14.211 -7.016 1 98.69 59 ALA B CA 1
ATOM 2160 C C . ALA B 1 59 ? -0.61 -12.875 -6.301 1 98.69 59 ALA B C 1
ATOM 2162 O O . ALA B 1 59 ? -0.279 -12.844 -5.109 1 98.69 59 ALA B O 1
ATOM 2163 N N . PHE B 1 60 ? -0.836 -11.805 -7.047 1 98.69 60 PHE B N 1
ATOM 2164 C CA . PHE B 1 60 ? -0.7 -10.469 -6.48 1 98.69 60 PHE B CA 1
ATOM 2165 C C . PHE B 1 60 ? -1.594 -10.305 -5.258 1 98.69 60 PHE B C 1
ATOM 2167 O O . PHE B 1 60 ? -1.146 -9.82 -4.215 1 98.69 60 PHE B O 1
ATOM 2174 N N . TYR B 1 61 ? -2.863 -10.641 -5.422 1 98.69 61 TYR B N 1
ATOM 2175 C CA . TYR B 1 61 ? -3.848 -10.422 -4.367 1 98.69 61 TYR B CA 1
ATOM 2176 C C . TYR B 1 61 ? -3.398 -11.062 -3.059 1 98.69 61 TYR B C 1
ATOM 2178 O O . TYR B 1 61 ? -3.535 -10.461 -1.988 1 98.69 61 TYR B O 1
ATOM 2186 N N . PHE B 1 62 ? -2.838 -12.211 -3.066 1 98.56 62 PHE B N 1
ATOM 2187 C CA . PHE B 1 62 ? -2.521 -12.93 -1.838 1 98.56 62 PHE B CA 1
ATOM 2188 C C . PHE B 1 62 ? -1.129 -12.57 -1.338 1 98.56 62 PHE B C 1
ATOM 2190 O O . PHE B 1 62 ? -0.915 -12.422 -0.133 1 98.56 62 PHE B O 1
ATOM 2197 N N . GLU B 1 63 ? -0.206 -12.367 -2.252 1 98.06 63 GLU B N 1
ATOM 2198 C CA . GLU B 1 63 ? 1.168 -12.094 -1.84 1 98.06 63 GLU B CA 1
ATOM 2199 C C . GLU B 1 63 ? 1.303 -10.688 -1.26 1 98.06 63 GLU B C 1
ATOM 2201 O O . GLU B 1 63 ? 2.197 -10.43 -0.454 1 98.06 63 GLU B O 1
ATOM 2206 N N . SER B 1 64 ? 0.407 -9.797 -1.621 1 98.19 64 SER B N 1
ATOM 2207 C CA . SER B 1 64 ? 0.535 -8.406 -1.207 1 98.19 64 SER B CA 1
ATOM 2208 C C . SER B 1 64 ? -0.271 -8.125 0.058 1 98.19 64 SER B C 1
ATOM 2210 O O . SER B 1 64 ? -0.295 -6.996 0.55 1 98.19 64 SER B O 1
ATOM 2212 N N . ALA B 1 65 ? -0.837 -9.156 0.65 1 97.69 65 ALA B N 1
ATOM 2213 C CA . ALA B 1 65 ? -1.79 -8.984 1.743 1 97.69 65 ALA B CA 1
ATOM 2214 C C . ALA B 1 65 ? -1.11 -8.391 2.975 1 97.69 65 ALA B C 1
ATOM 2216 O O . ALA B 1 65 ? -1.745 -7.688 3.764 1 97.69 65 ALA B O 1
ATOM 2217 N N . ARG B 1 66 ? 0.15 -8.562 3.135 1 96.81 66 ARG B N 1
ATOM 2218 C CA . ARG B 1 66 ? 0.851 -8.062 4.312 1 96.81 66 ARG B CA 1
ATOM 2219 C C . ARG B 1 66 ? 1.221 -6.59 4.141 1 96.81 66 ARG B C 1
ATOM 2221 O O . ARG B 1 66 ? 1.582 -5.922 5.109 1 96.81 66 ARG B O 1
ATOM 2228 N N . ARG B 1 67 ? 1.095 -6.031 2.982 1 98.19 67 ARG B N 1
ATOM 2229 C CA . ARG B 1 67 ? 1.604 -4.691 2.707 1 98.19 67 ARG B CA 1
ATOM 2230 C C . ARG B 1 67 ? 0.475 -3.748 2.312 1 98.19 67 ARG B C 1
ATOM 2232 O O . ARG B 1 67 ? 0.485 -2.572 2.682 1 98.19 67 ARG B O 1
ATOM 2239 N N . LEU B 1 68 ? -0.508 -4.285 1.557 1 98.62 68 LEU B N 1
ATOM 2240 C CA . LEU B 1 68 ? -1.614 -3.48 1.051 1 98.62 68 LEU B CA 1
ATOM 2241 C C . LEU B 1 68 ? -2.932 -3.904 1.69 1 98.62 68 LEU B C 1
ATOM 2243 O O . LEU B 1 68 ? -3.141 -5.09 1.969 1 98.62 68 LEU B O 1
ATOM 2247 N N . THR B 1 69 ? -3.846 -2.938 1.849 1 97.94 69 THR B N 1
ATOM 2248 C CA . THR B 1 69 ? -5.199 -3.264 2.283 1 97.94 69 THR B CA 1
ATOM 2249 C C . THR B 1 69 ? -5.965 -3.984 1.177 1 97.94 69 THR B C 1
ATOM 2251 O O . THR B 1 69 ? -5.555 -3.961 0.015 1 97.94 69 THR B O 1
ATOM 2254 N N . SER B 1 70 ? -7.027 -4.664 1.57 1 97.88 70 SER B N 1
ATOM 2255 C CA . SER B 1 70 ? -7.883 -5.328 0.595 1 97.88 70 SER B CA 1
ATOM 2256 C C . SER B 1 70 ? -8.43 -4.34 -0.427 1 97.88 70 SER B C 1
ATOM 2258 O O . SER B 1 70 ? -8.508 -4.648 -1.619 1 97.88 70 SER B O 1
ATOM 2260 N N . GLU B 1 71 ? -8.695 -3.172 0.06 1 97.38 71 GLU B N 1
ATOM 2261 C CA . GLU B 1 71 ? -9.234 -2.137 -0.819 1 97.38 71 GLU B CA 1
ATOM 2262 C C . GLU B 1 71 ? -8.227 -1.752 -1.897 1 97.38 71 GLU B C 1
ATOM 2264 O O . GLU B 1 71 ? -8.57 -1.657 -3.076 1 97.38 71 GLU B O 1
ATOM 2269 N N . GLU B 1 72 ? -7.02 -1.605 -1.509 1 98.25 72 GLU B N 1
ATOM 2270 C CA . GLU B 1 72 ? -5.984 -1.189 -2.453 1 98.25 72 GLU B CA 1
ATOM 2271 C C . GLU B 1 72 ? -5.633 -2.318 -3.418 1 98.25 72 GLU B C 1
ATOM 2273 O O . GLU B 1 72 ? -5.348 -2.072 -4.59 1 98.25 72 GLU B O 1
ATOM 2278 N N . ARG B 1 73 ? -5.652 -3.514 -2.908 1 98.62 73 ARG B N 1
ATOM 2279 C CA . ARG B 1 73 ? -5.395 -4.664 -3.768 1 98.62 73 ARG B CA 1
ATOM 2280 C C . ARG B 1 73 ? -6.465 -4.793 -4.848 1 98.62 73 ARG B C 1
ATOM 2282 O O . ARG B 1 73 ? -6.148 -5.027 -6.016 1 98.62 73 ARG B O 1
ATOM 2289 N N . LEU B 1 74 ? -7.688 -4.656 -4.461 1 98.12 74 LEU B N 1
ATOM 2290 C CA . LEU B 1 74 ? -8.789 -4.723 -5.414 1 98.12 74 LEU B CA 1
ATOM 2291 C C . LEU B 1 74 ? -8.711 -3.574 -6.414 1 98.12 74 LEU B C 1
ATOM 2293 O O . LEU B 1 74 ? -8.984 -3.76 -7.602 1 98.12 74 LEU B O 1
ATOM 2297 N N . PHE B 1 75 ? -8.344 -2.4 -5.902 1 98.19 75 PHE B N 1
ATOM 2298 C CA . PHE B 1 75 ? -8.156 -1.263 -6.793 1 98.19 75 PHE B CA 1
ATOM 2299 C C . PHE B 1 75 ? -7.125 -1.581 -7.867 1 98.19 75 PHE B C 1
ATOM 2301 O O . PHE B 1 75 ? -7.367 -1.348 -9.055 1 98.19 75 PHE B O 1
ATOM 2308 N N . ALA B 1 76 ? -6.004 -2.139 -7.539 1 98.31 76 ALA B N 1
ATOM 2309 C CA . ALA B 1 76 ? -4.938 -2.488 -8.469 1 98.31 76 ALA B CA 1
ATOM 2310 C C . ALA B 1 76 ? -5.414 -3.518 -9.492 1 98.31 76 ALA B C 1
ATOM 2312 O O . ALA B 1 76 ? -5.105 -3.412 -10.68 1 98.31 76 ALA B O 1
ATOM 2313 N N . ILE B 1 77 ? -6.18 -4.465 -9.039 1 98.31 77 ILE B N 1
ATOM 2314 C CA . ILE B 1 77 ? -6.684 -5.52 -9.906 1 98.31 77 ILE B CA 1
ATOM 2315 C C . ILE B 1 77 ? -7.648 -4.93 -10.93 1 98.31 77 ILE B C 1
ATOM 2317 O O . ILE B 1 77 ? -7.609 -5.293 -12.109 1 98.31 77 ILE B O 1
ATOM 2321 N N . ARG B 1 78 ? -8.461 -3.953 -10.516 1 97.12 78 ARG B N 1
ATOM 2322 C CA . ARG B 1 78 ? -9.414 -3.332 -11.422 1 97.12 78 ARG B CA 1
ATOM 2323 C C . ARG B 1 78 ? -8.695 -2.52 -12.5 1 97.12 78 ARG B C 1
ATOM 2325 O O . ARG B 1 78 ? -9.102 -2.529 -13.664 1 97.12 78 ARG B O 1
ATOM 2332 N N . ILE B 1 79 ? -7.684 -1.87 -12.078 1 96.94 79 ILE B N 1
ATOM 2333 C CA . ILE B 1 79 ? -6.898 -1.119 -13.055 1 96.94 79 ILE B CA 1
ATOM 2334 C C . ILE B 1 79 ? -6.234 -2.082 -14.031 1 96.94 79 ILE B C 1
ATOM 2336 O O . ILE B 1 79 ? -6.25 -1.852 -15.242 1 96.94 79 ILE B O 1
ATOM 2340 N N . ALA B 1 80 ? -5.723 -3.158 -13.547 1 95.88 80 ALA B N 1
ATOM 2341 C CA . ALA B 1 80 ? -5.008 -4.137 -14.359 1 95.88 80 ALA B CA 1
ATOM 2342 C C . ALA B 1 80 ? -5.965 -4.883 -15.289 1 95.88 80 ALA B C 1
ATOM 2344 O O . ALA B 1 80 ? -5.555 -5.395 -16.328 1 95.88 80 ALA B O 1
ATOM 2345 N N . GLU B 1 81 ? -7.188 -5.027 -14.828 1 95.44 81 GLU B N 1
ATOM 2346 C CA . GLU B 1 81 ? -8.195 -5.75 -15.602 1 95.44 81 GLU B CA 1
ATOM 2347 C C . GLU B 1 81 ? -8.289 -5.219 -17.031 1 95.44 81 GLU B C 1
ATOM 2349 O O . GLU B 1 81 ? -8.305 -5.996 -17.984 1 95.44 81 GLU B O 1
ATOM 2354 N N . GLY B 1 82 ? -8.344 -3.854 -17.125 1 92.81 82 GLY B N 1
ATOM 2355 C CA . GLY B 1 82 ? -8.422 -3.262 -18.453 1 92.81 82 GLY B CA 1
ATOM 2356 C C . GLY B 1 82 ? -7.238 -3.611 -19.328 1 92.81 82 GLY B C 1
ATOM 2357 O O . GLY B 1 82 ? -7.41 -3.936 -20.5 1 92.81 82 GLY B O 1
ATOM 2358 N N . ARG B 1 83 ? -6.133 -3.613 -18.797 1 92.5 83 ARG B N 1
ATOM 2359 C CA . ARG B 1 83 ? -4.902 -3.914 -19.516 1 92.5 83 ARG B CA 1
ATOM 2360 C C . ARG B 1 83 ? -4.852 -5.383 -19.922 1 92.5 83 ARG B C 1
ATOM 2362 O O . ARG B 1 83 ? -4.5 -5.703 -21.062 1 92.5 83 ARG B O 1
ATOM 2369 N N . LEU B 1 84 ? -5.23 -6.219 -19.031 1 92.62 84 LEU B N 1
ATOM 2370 C CA . LEU B 1 84 ? -5.191 -7.656 -19.281 1 92.62 84 LEU B CA 1
ATOM 2371 C C . LEU B 1 84 ? -6.23 -8.055 -20.328 1 92.62 84 LEU B C 1
ATOM 2373 O O . LEU B 1 84 ? -5.969 -8.906 -21.172 1 92.62 84 LEU B O 1
ATOM 2377 N N . ALA B 1 85 ? -7.375 -7.441 -20.266 1 89.88 85 ALA B N 1
ATOM 2378 C CA . ALA B 1 85 ? -8.43 -7.723 -21.219 1 89.88 85 ALA B CA 1
ATOM 2379 C C . ALA B 1 85 ? -7.996 -7.363 -22.641 1 89.88 85 ALA B C 1
ATOM 2381 O O . ALA B 1 85 ? -8.312 -8.078 -23.594 1 89.88 85 ALA B O 1
ATOM 2382 N N . ARG B 1 86 ? -7.223 -6.301 -22.781 1 87.5 86 ARG B N 1
ATOM 2383 C CA . ARG B 1 86 ? -6.758 -5.844 -24.094 1 87.5 86 ARG B CA 1
ATOM 2384 C C . ARG B 1 86 ? -5.656 -6.746 -24.625 1 87.5 86 ARG B C 1
ATOM 2386 O O . ARG B 1 86 ? -5.523 -6.914 -25.844 1 87.5 86 ARG B O 1
ATOM 2393 N N . ALA B 1 87 ? -4.988 -7.344 -23.719 1 81.38 87 ALA B N 1
ATOM 2394 C CA . ALA B 1 87 ? -3.814 -8.125 -24.109 1 81.38 87 ALA B CA 1
ATOM 2395 C C . ALA B 1 87 ? -4.137 -9.609 -24.156 1 81.38 87 ALA B C 1
ATOM 2397 O O . ALA B 1 87 ? -3.262 -10.438 -24.438 1 81.38 87 ALA B O 1
ATOM 2398 N N . ARG B 1 88 ? -5.383 -9.977 -23.953 1 77.88 88 ARG B N 1
ATOM 2399 C CA . ARG B 1 88 ? -5.707 -11.383 -23.688 1 77.88 88 ARG B CA 1
ATOM 2400 C C . ARG B 1 88 ? -5.453 -12.234 -24.938 1 77.88 88 ARG B C 1
ATOM 2402 O O . ARG B 1 88 ? -5.234 -13.445 -24.828 1 77.88 88 ARG B O 1
ATOM 2409 N N . THR B 1 89 ? -5.426 -11.586 -26.094 1 79.44 89 THR B N 1
ATOM 2410 C CA . THR B 1 89 ? -5.25 -12.344 -27.328 1 79.44 89 THR B CA 1
ATOM 2411 C C . THR B 1 89 ? -3.783 -12.359 -27.75 1 79.44 89 THR B C 1
ATOM 2413 O O . THR B 1 89 ? -3.42 -13.016 -28.719 1 79.44 89 THR B O 1
ATOM 2416 N N . LEU B 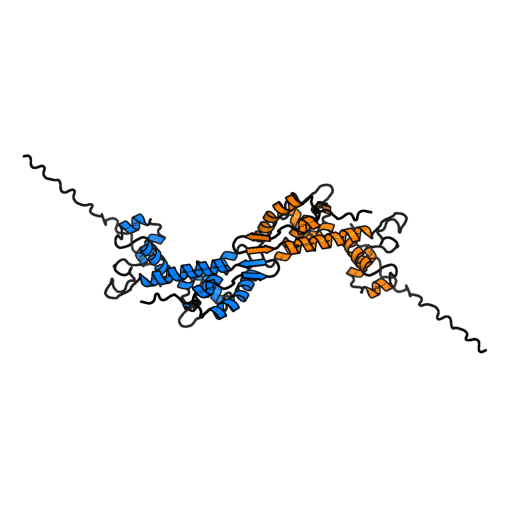1 90 ? -3.006 -11.711 -27 1 81.81 90 LEU B N 1
ATOM 2417 C CA . LEU B 1 90 ? -1.587 -11.617 -27.328 1 81.81 90 LEU B CA 1
ATOM 2418 C C . LEU B 1 90 ? -0.803 -12.742 -26.672 1 81.81 90 LEU B C 1
ATOM 2420 O O . LEU B 1 90 ? -1.253 -13.32 -25.672 1 81.81 90 LEU B O 1
ATOM 2424 N N . PRO B 1 91 ? 0.354 -13.07 -27.312 1 83.94 91 PRO B N 1
ATOM 2425 C CA . PRO B 1 91 ? 1.237 -14 -26.625 1 83.94 91 PRO B CA 1
ATOM 2426 C C . PRO B 1 91 ? 1.821 -13.414 -25.344 1 83.94 91 PRO B C 1
ATOM 2428 O O . PRO B 1 91 ? 1.832 -12.195 -25.156 1 83.94 91 PRO B O 1
ATOM 2431 N N . TRP B 1 92 ? 2.295 -14.258 -24.5 1 85.38 92 TRP B N 1
ATOM 2432 C CA . TRP B 1 92 ? 2.838 -13.844 -23.203 1 85.38 92 TRP B CA 1
ATOM 2433 C C . TRP B 1 92 ? 4.012 -12.891 -23.391 1 85.38 92 TRP B C 1
ATOM 2435 O O . TRP B 1 92 ? 4.195 -11.953 -22.609 1 85.38 92 TRP B O 1
ATOM 2445 N N . SER B 1 93 ? 4.773 -13.211 -24.391 1 86.06 93 SER B N 1
ATOM 2446 C CA . SER B 1 93 ? 5.93 -12.359 -24.656 1 86.06 93 SER B CA 1
ATOM 2447 C C . SER B 1 93 ? 5.512 -10.914 -24.891 1 86.06 93 SER B C 1
ATOM 2449 O O . SER B 1 93 ? 6.207 -9.984 -24.484 1 86.06 93 SER B O 1
ATOM 2451 N N . ALA B 1 94 ? 4.41 -10.742 -25.531 1 87.06 94 ALA B N 1
ATOM 2452 C CA . ALA B 1 94 ? 3.881 -9.406 -25.797 1 87.06 94 ALA B CA 1
ATOM 2453 C C . ALA B 1 94 ? 3.311 -8.789 -24.516 1 87.06 94 ALA B C 1
ATOM 2455 O O . ALA B 1 94 ? 3.469 -7.586 -24.281 1 87.06 94 ALA B O 1
ATOM 2456 N N . LEU B 1 95 ? 2.695 -9.594 -23.703 1 87.69 95 LEU B N 1
ATOM 2457 C CA . LEU B 1 95 ? 2.123 -9.148 -22.438 1 87.69 95 LEU B CA 1
ATOM 2458 C C . LEU B 1 95 ? 3.209 -8.617 -21.516 1 87.69 95 LEU B C 1
ATOM 2460 O O . LEU B 1 95 ? 2.998 -7.641 -20.797 1 87.69 95 LEU B O 1
ATOM 2464 N N . LEU B 1 96 ? 4.395 -9.188 -21.578 1 92.06 96 LEU B N 1
ATOM 2465 C CA . LEU B 1 96 ? 5.484 -8.852 -20.672 1 92.06 96 LEU B CA 1
ATOM 2466 C C . LEU B 1 96 ? 6.172 -7.559 -21.109 1 92.06 96 LEU B C 1
ATOM 2468 O O . LEU B 1 96 ? 6.988 -7.008 -20.359 1 92.06 96 LEU B O 1
ATOM 2472 N N . ARG B 1 97 ? 5.773 -7.023 -22.25 1 91.31 97 ARG B N 1
ATOM 2473 C CA . ARG B 1 97 ? 6.34 -5.766 -22.734 1 91.31 97 ARG B CA 1
ATOM 2474 C C . ARG B 1 97 ? 5.453 -4.586 -22.359 1 91.31 97 ARG B C 1
ATOM 2476 O O . ARG B 1 97 ? 5.855 -3.428 -22.5 1 91.31 97 ARG B O 1
ATOM 2483 N N . GLU B 1 98 ? 4.289 -4.895 -21.844 1 91.62 98 GLU B N 1
ATOM 2484 C CA . GLU B 1 98 ? 3.367 -3.846 -21.422 1 91.62 98 GLU B CA 1
ATOM 2485 C C . GLU B 1 98 ? 3.777 -3.252 -20.078 1 91.62 98 GLU B C 1
ATOM 2487 O O . GLU B 1 98 ? 4.594 -3.834 -19.359 1 91.62 98 GLU B O 1
ATOM 2492 N N . ASP B 1 99 ? 3.271 -2.043 -19.859 1 94.94 99 ASP B N 1
ATOM 2493 C CA . ASP B 1 99 ? 3.482 -1.405 -18.562 1 94.94 99 ASP B CA 1
ATOM 2494 C C . ASP B 1 99 ? 2.451 -1.881 -17.531 1 94.94 99 ASP B C 1
ATOM 2496 O O . ASP B 1 99 ? 1.269 -1.554 -17.641 1 94.94 99 ASP B O 1
ATOM 2500 N N . TRP B 1 100 ? 2.951 -2.557 -16.531 1 96.62 100 TRP B N 1
ATOM 2501 C CA . TRP B 1 100 ? 2.049 -3.113 -15.523 1 96.62 100 TRP B CA 1
ATOM 2502 C C . TRP B 1 100 ? 2.16 -2.352 -14.211 1 96.62 100 TRP B C 1
ATOM 2504 O O . TRP B 1 100 ? 1.916 -2.91 -13.141 1 96.62 100 TRP B O 1
ATOM 2514 N N . THR B 1 101 ? 2.551 -1.161 -14.305 1 97.81 101 THR B N 1
ATOM 2515 C CA . THR B 1 101 ? 2.639 -0.305 -13.125 1 97.81 101 THR B CA 1
ATOM 2516 C C . THR B 1 101 ? 1.305 0.388 -12.867 1 97.81 101 THR B C 1
ATOM 2518 O O . THR B 1 101 ? 0.701 0.954 -13.773 1 97.81 101 THR B O 1
ATOM 2521 N N . VAL B 1 102 ? 0.823 0.284 -11.672 1 98.19 102 VAL B N 1
ATOM 2522 C CA . VAL B 1 102 ? -0.404 0.949 -11.242 1 98.19 102 VAL B CA 1
ATOM 2523 C C . VAL B 1 102 ? -0.063 2.125 -10.336 1 98.19 102 VAL B C 1
ATOM 2525 O O . VAL B 1 102 ? 0.637 1.96 -9.328 1 98.19 102 VAL B O 1
ATOM 2528 N N . HIS B 1 103 ? -0.526 3.322 -10.727 1 97.75 103 HIS B N 1
ATOM 2529 C CA . HIS B 1 103 ? -0.321 4.523 -9.93 1 97.75 103 HIS B CA 1
ATOM 2530 C C . HIS B 1 103 ? -1.597 4.922 -9.195 1 97.75 103 HIS B C 1
ATOM 2532 O O . HIS B 1 103 ? -2.682 4.922 -9.773 1 97.75 103 HIS B O 1
ATOM 2538 N N . HIS B 1 104 ? -1.453 5.168 -7.914 1 97.69 104 HIS B N 1
ATOM 2539 C CA . HIS B 1 104 ? -2.541 5.688 -7.094 1 97.69 104 HIS B CA 1
ATOM 2540 C C . HIS B 1 104 ? -2.027 6.691 -6.066 1 97.69 104 HIS B C 1
ATOM 2542 O O . HIS B 1 104 ? -1.699 6.316 -4.938 1 97.69 104 HIS B O 1
ATOM 2548 N N . GLU B 1 105 ? -2.064 8.016 -6.406 1 96.38 105 GLU B N 1
ATOM 2549 C CA . GLU B 1 105 ? -1.554 9.086 -5.555 1 96.38 105 GLU B CA 1
ATOM 2550 C C . GLU B 1 105 ? -0.096 8.844 -5.176 1 96.38 105 GLU B C 1
ATOM 2552 O O . GLU B 1 105 ? 0.772 8.766 -6.047 1 96.38 105 GLU B O 1
ATOM 2557 N N . PHE B 1 106 ? 0.163 8.586 -3.873 1 97.75 106 PHE B N 1
ATOM 2558 C CA . PHE B 1 106 ? 1.53 8.438 -3.389 1 97.75 106 PHE B CA 1
ATOM 2559 C C . PHE B 1 106 ? 2.027 7.012 -3.598 1 97.75 106 PHE B C 1
ATOM 2561 O O . PHE B 1 106 ? 3.193 6.711 -3.332 1 97.75 106 PHE B O 1
ATOM 2568 N N . LEU B 1 107 ? 1.212 6.176 -4.129 1 98.06 107 LEU B N 1
ATOM 2569 C CA . LEU B 1 107 ? 1.522 4.754 -4.207 1 98.06 107 LEU B CA 1
ATOM 2570 C C . LEU B 1 107 ? 1.736 4.324 -5.652 1 98.06 107 LEU B C 1
ATOM 2572 O O . LEU B 1 107 ? 0.975 4.711 -6.539 1 98.06 107 LEU B O 1
ATOM 2576 N N . THR B 1 108 ? 2.799 3.621 -5.934 1 98.56 108 THR B N 1
ATOM 2577 C CA . THR B 1 108 ? 3.043 2.93 -7.195 1 98.56 108 THR B CA 1
ATOM 2578 C C . THR B 1 108 ? 3.199 1.429 -6.965 1 98.56 108 THR B C 1
ATOM 2580 O O . THR B 1 108 ? 4.004 1.002 -6.133 1 98.56 108 THR B O 1
ATOM 2583 N N . ILE B 1 109 ? 2.426 0.653 -7.617 1 98.75 109 ILE B N 1
ATOM 2584 C CA . ILE B 1 109 ? 2.455 -0.802 -7.516 1 98.75 109 ILE B CA 1
ATOM 2585 C C . ILE B 1 109 ? 2.939 -1.399 -8.836 1 98.75 109 ILE B C 1
ATOM 2587 O O . ILE B 1 109 ? 2.342 -1.164 -9.891 1 98.75 109 ILE B O 1
ATOM 2591 N N . ASP B 1 110 ? 3.994 -2.113 -8.844 1 98.56 110 ASP B N 1
ATOM 2592 C CA . ASP B 1 110 ? 4.523 -2.814 -10.016 1 98.56 110 ASP B CA 1
ATOM 2593 C C . ASP B 1 110 ? 4.012 -4.254 -10.07 1 98.56 110 ASP B C 1
ATOM 2595 O O . ASP B 1 110 ? 4.395 -5.086 -9.242 1 98.56 110 ASP B O 1
ATOM 2599 N N . LEU B 1 111 ? 3.232 -4.602 -11.047 1 98.38 111 LEU B N 1
ATOM 2600 C CA . LEU B 1 111 ? 2.646 -5.934 -11.164 1 98.38 111 LEU B CA 1
ATOM 2601 C C . LEU B 1 111 ? 3.512 -6.836 -12.039 1 98.38 111 LEU B C 1
ATOM 2603 O O . LEU B 1 111 ? 3.229 -8.023 -12.18 1 98.38 111 LEU B O 1
ATOM 2607 N N . MET B 1 112 ? 4.605 -6.344 -12.586 1 97.75 112 MET B N 1
ATOM 2608 C CA . MET B 1 112 ? 5.418 -7.066 -13.562 1 97.75 112 MET B CA 1
ATOM 2609 C C . MET B 1 112 ? 5.996 -8.336 -12.945 1 97.75 112 MET B C 1
ATOM 2611 O O . MET B 1 112 ? 6.008 -9.391 -13.586 1 97.75 112 MET B O 1
ATOM 2615 N N . PRO B 1 113 ? 6.465 -8.25 -11.711 1 98.12 113 PRO B N 1
ATOM 2616 C CA . PRO B 1 113 ? 6.996 -9.484 -11.141 1 98.12 113 PRO B CA 1
ATOM 2617 C C . PRO B 1 113 ? 5.953 -10.602 -11.07 1 98.12 113 PRO B C 1
ATOM 2619 O O . PRO B 1 113 ? 6.289 -11.781 -11.219 1 98.12 113 PRO B O 1
ATOM 2622 N N . PHE B 1 114 ? 4.746 -10.273 -10.875 1 98.12 114 PHE B N 1
ATOM 2623 C CA . PHE B 1 114 ? 3.67 -11.258 -10.805 1 98.12 114 PHE B CA 1
ATOM 2624 C C . PHE B 1 114 ? 3.34 -11.797 -12.195 1 98.12 114 PHE B C 1
ATOM 2626 O O . PHE B 1 114 ? 3.059 -12.992 -12.352 1 98.12 114 PHE B O 1
ATOM 2633 N N . MET B 1 115 ? 3.396 -10.898 -13.211 1 96.25 115 MET B N 1
ATOM 2634 C CA . MET B 1 115 ? 3.197 -11.328 -14.594 1 96.25 115 MET B CA 1
ATOM 2635 C C . MET B 1 115 ? 4.289 -12.305 -15.023 1 96.25 115 MET B C 1
ATOM 2637 O O . MET B 1 115 ? 3.998 -13.352 -15.609 1 96.25 115 MET B O 1
ATOM 2641 N N . ARG B 1 116 ? 5.43 -11.969 -14.695 1 96.38 116 ARG B N 1
ATOM 2642 C CA . ARG B 1 116 ? 6.574 -12.805 -15.047 1 96.38 116 ARG B CA 1
ATOM 2643 C C . ARG B 1 116 ? 6.504 -14.148 -14.328 1 96.38 116 ARG B C 1
ATOM 2645 O O . ARG B 1 116 ? 6.77 -15.195 -14.93 1 96.38 116 ARG B O 1
ATOM 2652 N N . GLY B 1 117 ? 6.242 -14.055 -13.055 1 97.38 117 GLY B N 1
ATOM 2653 C CA . GLY B 1 117 ? 6.109 -15.281 -12.289 1 97.38 117 GLY B CA 1
ATOM 2654 C C . GLY B 1 117 ? 5.051 -16.219 -12.836 1 97.38 117 GLY B C 1
ATOM 2655 O O . GLY B 1 117 ? 5.293 -17.422 -12.992 1 97.38 117 GLY B O 1
ATOM 2656 N N . ALA B 1 118 ? 3.939 -15.695 -13.156 1 96.44 118 ALA B N 1
ATOM 2657 C CA . ALA B 1 118 ? 2.852 -16.5 -13.711 1 96.44 118 ALA B CA 1
ATOM 2658 C C . ALA B 1 118 ? 3.242 -17.094 -15.055 1 96.44 118 ALA B C 1
ATOM 2660 O O . ALA B 1 118 ? 2.91 -18.25 -15.352 1 96.44 118 ALA B O 1
ATOM 2661 N N . SER B 1 119 ? 3.863 -16.297 -15.883 1 95 119 SER B N 1
ATOM 2662 C CA . SER B 1 119 ? 4.309 -16.781 -17.188 1 95 119 SER B CA 1
ATOM 2663 C C . SER B 1 119 ? 5.246 -17.969 -17.047 1 95 119 SER B C 1
ATOM 2665 O O . SER B 1 119 ? 5.105 -18.969 -17.766 1 95 119 SER B O 1
ATOM 2667 N N . GLU B 1 120 ? 6.133 -17.859 -16.156 1 96 120 GLU B N 1
ATOM 2668 C CA . GLU B 1 120 ? 7.102 -18.922 -15.93 1 96 120 GLU B CA 1
ATOM 2669 C C . GLU B 1 120 ? 6.414 -20.203 -15.43 1 96 120 GLU B C 1
ATOM 2671 O O . GLU B 1 120 ? 6.723 -21.297 -15.883 1 96 120 GLU B O 1
ATOM 2676 N N . ARG B 1 121 ? 5.555 -20.047 -14.547 1 97 121 ARG B N 1
ATOM 2677 C CA . ARG B 1 121 ? 4.859 -21.188 -13.977 1 97 121 ARG B CA 1
ATOM 2678 C C . ARG B 1 121 ? 3.896 -21.812 -14.984 1 97 121 ARG B C 1
ATOM 2680 O O . ARG B 1 121 ? 3.654 -23.016 -14.969 1 97 121 ARG B O 1
ATOM 2687 N N . LEU B 1 122 ? 3.41 -20.984 -15.859 1 95.31 122 LEU B N 1
ATOM 2688 C CA . LEU B 1 122 ? 2.588 -21.5 -16.953 1 95.31 122 LEU B CA 1
ATOM 2689 C C . LEU B 1 122 ? 3.418 -22.359 -17.891 1 95.31 122 LEU B C 1
ATOM 2691 O O . LEU B 1 122 ? 2.943 -23.391 -18.375 1 95.31 122 LEU B O 1
ATOM 2695 N N . ASP B 1 123 ? 4.59 -21.922 -18.172 1 95.06 123 ASP B N 1
ATOM 2696 C CA . ASP B 1 123 ? 5.508 -22.719 -18.984 1 95.06 123 ASP B CA 1
ATOM 2697 C C . ASP B 1 123 ? 5.797 -24.062 -18.312 1 95.06 123 ASP B C 1
ATOM 2699 O O . ASP B 1 123 ? 5.836 -25.094 -18.984 1 95.06 123 ASP B O 1
ATOM 2703 N N . ASP B 1 124 ? 5.996 -24 -17.047 1 96.88 124 ASP B N 1
ATOM 2704 C CA . ASP B 1 124 ? 6.223 -25.219 -16.281 1 96.88 124 ASP B CA 1
ATOM 2705 C C . ASP B 1 124 ? 5.027 -26.172 -16.391 1 96.88 124 ASP B C 1
ATOM 2707 O O . ASP B 1 124 ? 5.199 -27.375 -16.547 1 96.88 124 ASP B O 1
ATOM 2711 N N . LEU B 1 125 ? 3.881 -25.609 -16.266 1 96.94 125 LEU B N 1
ATOM 2712 C CA . LEU B 1 125 ? 2.668 -26.422 -16.359 1 96.94 125 LEU B CA 1
ATOM 2713 C C . LEU B 1 125 ? 2.549 -27.047 -17.75 1 96.94 125 LEU B C 1
ATOM 2715 O O . LEU B 1 125 ? 2.199 -28.234 -17.859 1 96.94 125 LEU B O 1
ATOM 2719 N N . ALA B 1 126 ? 2.828 -26.297 -18.781 1 95.38 126 ALA B N 1
ATOM 2720 C CA . ALA B 1 126 ? 2.795 -26.797 -20.141 1 95.38 126 ALA B CA 1
ATOM 2721 C C . ALA B 1 126 ? 3.799 -27.938 -20.328 1 95.38 126 ALA B C 1
ATOM 2723 O O . ALA B 1 126 ? 3.486 -28.953 -20.953 1 95.38 126 ALA B O 1
ATOM 2724 N N . ALA B 1 127 ? 4.961 -27.766 -19.797 1 97 127 ALA B N 1
ATOM 2725 C CA . ALA B 1 127 ? 5.988 -28.797 -19.875 1 97 127 ALA B CA 1
ATOM 2726 C C . ALA B 1 127 ? 5.551 -30.047 -19.109 1 97 127 ALA B C 1
ATOM 2728 O O . ALA B 1 127 ? 5.805 -31.172 -19.547 1 97 127 ALA B O 1
ATOM 2729 N N . ALA B 1 128 ? 4.941 -29.828 -17.984 1 97.75 128 ALA B N 1
ATOM 2730 C CA . ALA B 1 128 ? 4.438 -30.938 -17.172 1 97.75 128 ALA B CA 1
ATOM 2731 C C . ALA B 1 128 ? 3.396 -31.75 -17.938 1 97.75 128 ALA B C 1
ATOM 2733 O O . ALA B 1 128 ? 3.42 -32.969 -17.922 1 97.75 128 ALA B O 1
ATOM 2734 N N . ARG B 1 129 ? 2.553 -31.078 -18.641 1 96.69 129 ARG B N 1
ATOM 2735 C CA . ARG B 1 129 ? 1.537 -31.734 -19.453 1 96.69 129 ARG B CA 1
ATOM 2736 C C . ARG B 1 129 ? 2.18 -32.594 -20.547 1 96.69 129 ARG B C 1
ATOM 2738 O O . ARG B 1 129 ? 1.693 -33.656 -20.875 1 96.69 129 ARG B O 1
ATOM 2745 N N . GLU B 1 130 ? 3.24 -32.094 -21.047 1 96.5 130 GLU B N 1
ATOM 2746 C CA . GLU B 1 130 ? 3.891 -32.719 -22.188 1 96.5 130 GLU B CA 1
ATOM 2747 C C . GLU B 1 130 ? 4.594 -34 -21.797 1 96.5 130 GLU B C 1
ATOM 2749 O O . GLU B 1 130 ? 4.656 -34.938 -22.578 1 96.5 130 GLU B O 1
ATOM 2754 N N . ILE B 1 131 ? 5.086 -34.094 -20.609 1 97.06 131 ILE B N 1
ATOM 2755 C CA . ILE B 1 131 ? 5.922 -35.219 -20.25 1 97.06 131 ILE B CA 1
ATOM 2756 C C . ILE B 1 131 ? 5.059 -36.312 -19.641 1 97.06 131 ILE B C 1
ATOM 2758 O O . ILE B 1 131 ? 5.559 -37.406 -19.297 1 97.06 131 ILE B O 1
ATOM 2762 N N . VAL B 1 132 ? 3.797 -36.031 -19.438 1 97.75 132 VAL B N 1
ATOM 2763 C CA . VAL B 1 132 ? 2.898 -37.031 -18.844 1 97.75 132 VAL B CA 1
ATOM 2764 C C . VAL B 1 132 ? 1.996 -37.625 -19.922 1 97.75 132 VAL B C 1
ATOM 2766 O O . VAL B 1 132 ? 1.511 -36.906 -20.797 1 97.75 132 VAL B O 1
ATOM 2769 N N . THR B 1 133 ? 1.823 -38.875 -19.938 1 97.19 133 THR B N 1
ATOM 2770 C CA . THR B 1 133 ? 0.933 -39.562 -20.875 1 97.19 133 THR B CA 1
ATOM 2771 C C . THR B 1 133 ? 0.127 -40.656 -20.172 1 97.19 133 THR B C 1
ATOM 2773 O O . THR B 1 133 ? 0.518 -41.125 -19.109 1 97.19 133 THR B O 1
ATOM 2776 N N . SER B 1 134 ? -1.047 -40.844 -20.625 1 96.19 134 SER B N 1
ATOM 2777 C CA . SER B 1 134 ? -1.93 -41.906 -20.156 1 96.19 134 SER B CA 1
ATOM 2778 C C . SER B 1 134 ? -2.453 -42.75 -21.312 1 96.19 134 SER B C 1
ATOM 2780 O O . SER B 1 134 ? -2.906 -42.219 -22.328 1 96.19 134 SER B O 1
ATOM 2782 N N . SER B 1 135 ? -2.232 -44.031 -21.203 1 94.69 135 SER B N 1
ATOM 2783 C CA . SER B 1 135 ? -2.703 -44.969 -22.219 1 94.69 135 SER B CA 1
ATOM 2784 C C . SER B 1 135 ? -3.238 -46.25 -21.578 1 94.69 135 SER B C 1
ATOM 2786 O O . SER B 1 135 ? -2.654 -46.781 -20.625 1 94.69 135 SER B O 1
ATOM 2788 N N . PRO B 1 136 ? -4.328 -46.75 -22.062 1 94.38 136 PRO B N 1
ATOM 2789 C CA . PRO B 1 136 ? -4.867 -48 -21.516 1 94.38 136 PRO B CA 1
ATOM 2790 C C . PRO B 1 136 ? -3.852 -49.156 -21.516 1 94.38 136 PRO B C 1
ATOM 2792 O O . PRO B 1 136 ? -3.9 -50.031 -20.656 1 94.38 136 PRO B O 1
ATOM 2795 N N . ASP B 1 137 ? -2.926 -49.156 -22.375 1 94.25 137 ASP B N 1
ATOM 2796 C CA . ASP B 1 137 ? -1.945 -50.219 -22.562 1 94.25 137 ASP B CA 1
ATOM 2797 C C . ASP B 1 137 ? -0.822 -50.125 -21.531 1 94.25 137 ASP B C 1
ATOM 2799 O O . ASP B 1 137 ? -0.044 -51.062 -21.359 1 94.25 137 ASP B O 1
ATOM 2803 N N . ILE B 1 138 ? -0.808 -49 -20.891 1 94.62 138 ILE B N 1
ATOM 2804 C CA . ILE B 1 138 ? 0.248 -48.75 -19.922 1 94.62 138 ILE B CA 1
ATOM 2805 C C . ILE B 1 138 ? -0.361 -48.625 -18.516 1 94.62 138 ILE B C 1
ATOM 2807 O O . ILE B 1 138 ? -0.97 -47.594 -18.203 1 94.62 138 ILE B O 1
ATOM 2811 N N . LEU B 1 139 ? -0.125 -49.594 -17.766 1 94.06 139 LEU B N 1
ATOM 2812 C CA . LEU B 1 139 ? -0.614 -49.625 -16.391 1 94.06 139 LEU B CA 1
ATOM 2813 C C . LEU B 1 139 ? -2.088 -49.25 -16.328 1 94.06 139 LEU B C 1
ATOM 2815 O O . LEU B 1 139 ? -2.486 -48.438 -15.484 1 94.06 139 LEU B O 1
ATOM 2819 N N . GLY B 1 140 ? -2.857 -49.625 -17.25 1 94.19 140 GLY B N 1
ATOM 2820 C CA . GLY B 1 140 ? -4.301 -49.469 -17.234 1 94.19 140 GLY B CA 1
ATOM 2821 C C . GLY B 1 140 ? -4.75 -48.031 -17.422 1 94.19 140 GLY B C 1
ATOM 2822 O O . GLY B 1 140 ? -5.84 -47.656 -16.984 1 94.19 140 GLY B O 1
ATOM 2823 N N . GLY B 1 141 ? -3.936 -47.188 -17.875 1 94.56 141 GLY B N 1
ATOM 2824 C CA . GLY B 1 141 ? -4.34 -45.812 -18.156 1 94.56 141 GLY B CA 1
ATOM 2825 C C . GLY B 1 141 ? -3.822 -44.844 -17.125 1 94.56 141 GLY B C 1
ATOM 2826 O O . GLY B 1 141 ? -4.109 -43.625 -17.203 1 94.56 141 GLY B O 1
ATOM 2827 N N . THR B 1 142 ? -3.053 -45.375 -16.188 1 94.69 142 THR B N 1
ATOM 2828 C CA . THR B 1 142 ? -2.449 -44.531 -15.164 1 94.69 142 THR B CA 1
ATOM 2829 C C . THR B 1 142 ? -1.494 -43.531 -15.789 1 94.69 142 THR B C 1
ATOM 2831 O O . THR B 1 142 ? -0.679 -43.875 -16.641 1 94.69 142 THR B O 1
ATOM 2834 N N . PRO B 1 143 ? -1.654 -42.25 -15.352 1 97.38 143 PRO B N 1
ATOM 2835 C CA . PRO B 1 143 ? -0.695 -41.281 -15.883 1 97.38 143 PRO B CA 1
ATOM 2836 C C . PRO B 1 143 ? 0.749 -41.594 -15.523 1 97.38 143 PRO B C 1
ATOM 2838 O O . PRO B 1 143 ? 1.053 -41.844 -14.352 1 97.38 143 PRO B O 1
ATOM 2841 N N . VAL B 1 144 ? 1.572 -41.656 -16.516 1 97.81 144 VAL B N 1
ATOM 2842 C CA . VAL B 1 144 ? 2.975 -42 -16.312 1 97.81 144 VAL B CA 1
ATOM 2843 C C . VAL B 1 144 ? 3.867 -40.969 -16.984 1 97.81 144 VAL B C 1
ATOM 2845 O O . VAL B 1 144 ? 3.402 -40.188 -17.812 1 97.81 144 VAL B O 1
ATOM 2848 N N . VAL B 1 145 ? 5.137 -40.906 -16.547 1 98.19 145 VAL B N 1
ATOM 2849 C CA . VAL B 1 145 ? 6.113 -40.094 -17.25 1 98.19 145 VAL B CA 1
ATOM 2850 C C . VAL B 1 145 ? 6.359 -40.656 -18.656 1 98.19 145 VAL B C 1
ATOM 2852 O O . VAL B 1 145 ? 6.676 -41.844 -18.797 1 98.19 145 VAL B O 1
ATOM 2855 N N . ARG B 1 146 ? 6.121 -39.844 -19.578 1 96.81 146 ARG B N 1
ATOM 2856 C CA . ARG B 1 146 ? 6.184 -40.25 -20.984 1 96.81 146 ARG B CA 1
ATOM 2857 C C . ARG B 1 146 ? 7.461 -41.031 -21.25 1 96.81 146 ARG B C 1
ATOM 2859 O O . ARG B 1 146 ? 8.555 -40.625 -20.875 1 96.81 146 ARG B O 1
ATOM 2866 N N . GLY B 1 147 ? 7.355 -42.125 -21.922 1 95.5 147 GLY B N 1
ATOM 2867 C CA . GLY B 1 147 ? 8.5 -42.969 -22.281 1 95.5 147 GLY B CA 1
ATOM 2868 C C . GLY B 1 147 ? 8.922 -43.906 -21.188 1 95.5 147 GLY B C 1
ATOM 2869 O O . GLY B 1 147 ? 9.906 -44.625 -21.328 1 95.5 147 GLY B O 1
ATOM 2870 N N . THR B 1 148 ? 8.234 -43.812 -20.062 1 96.81 148 THR B N 1
ATOM 2871 C CA . THR B 1 148 ? 8.492 -44.656 -18.922 1 96.81 148 THR B CA 1
ATOM 2872 C C . THR B 1 148 ? 7.199 -45.312 -18.422 1 96.81 148 THR B C 1
ATOM 2874 O O . THR B 1 148 ? 6.133 -45.094 -19 1 96.81 148 THR B O 1
ATOM 2877 N N . ARG B 1 149 ? 7.277 -46.188 -17.516 1 96.62 149 ARG B N 1
ATOM 2878 C CA . ARG B 1 149 ? 6.117 -46.781 -16.844 1 96.62 149 ARG B CA 1
ATOM 2879 C C . ARG B 1 149 ? 6.035 -46.312 -15.391 1 96.62 149 ARG B C 1
ATOM 2881 O O . ARG B 1 149 ? 5.566 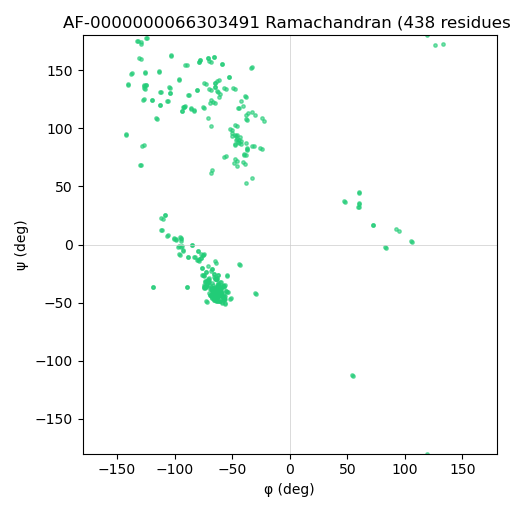-47.062 -14.531 1 96.62 149 ARG B O 1
ATOM 2888 N N . VAL B 1 150 ? 6.703 -45.156 -15.164 1 97.56 150 VAL B N 1
ATOM 2889 C CA . VAL B 1 150 ? 6.715 -44.625 -13.812 1 97.56 150 VAL B CA 1
ATOM 2890 C C . VAL B 1 150 ? 5.469 -43.781 -13.586 1 97.56 150 VAL B C 1
ATOM 2892 O O . VAL B 1 150 ? 5.293 -42.719 -14.227 1 97.56 150 VAL B O 1
ATOM 2895 N N . PRO B 1 151 ? 4.574 -44.125 -12.656 1 97.56 151 PRO B N 1
ATOM 2896 C CA . PRO B 1 151 ? 3.373 -43.344 -12.406 1 97.56 151 PRO B CA 1
ATOM 2897 C C . PRO B 1 151 ? 3.693 -41.938 -11.852 1 97.56 151 PRO B C 1
ATOM 2899 O O . PRO B 1 151 ? 4.48 -41.812 -10.914 1 97.56 151 PRO B O 1
ATOM 2902 N N . VAL B 1 152 ? 3.051 -41 -12.359 1 97.88 152 VAL B N 1
ATOM 2903 C CA . VAL B 1 152 ? 3.316 -39.625 -12.016 1 97.88 152 VAL B CA 1
ATOM 2904 C C . VAL B 1 152 ? 2.984 -39.375 -10.539 1 97.88 152 VAL B C 1
ATOM 2906 O O . VAL B 1 152 ? 3.707 -38.656 -9.844 1 97.88 152 VAL B O 1
ATOM 2909 N N . TYR B 1 153 ? 1.997 -39.969 -10.062 1 97.38 153 TYR B N 1
ATOM 2910 C CA . TYR B 1 153 ? 1.518 -39.688 -8.711 1 97.38 153 TYR B CA 1
ATOM 2911 C C . TYR B 1 153 ? 2.414 -40.344 -7.672 1 97.38 153 TYR B C 1
ATOM 2913 O O . TYR B 1 153 ? 2.498 -39.906 -6.531 1 97.38 153 TYR B O 1
ATOM 2921 N N . ASP B 1 154 ? 3.092 -41.438 -8.062 1 96.69 154 ASP B N 1
ATOM 2922 C CA . ASP B 1 154 ? 4.098 -42.031 -7.18 1 96.69 154 ASP B CA 1
ATOM 2923 C C . ASP B 1 154 ? 5.285 -41.094 -7 1 96.69 154 ASP B C 1
ATOM 2925 O O . ASP B 1 154 ? 5.805 -40.938 -5.891 1 96.69 154 ASP B O 1
ATOM 2929 N N . VAL B 1 155 ? 5.652 -40.531 -8.078 1 97.56 155 VAL B N 1
ATOM 2930 C CA . VAL B 1 155 ? 6.746 -39.562 -8.047 1 97.56 155 VAL B CA 1
ATOM 2931 C C . VAL B 1 155 ? 6.363 -38.375 -7.156 1 97.56 155 VAL B C 1
ATOM 2933 O O . VAL B 1 155 ? 7.117 -38 -6.262 1 97.56 155 VAL B O 1
ATOM 2936 N N . ALA B 1 156 ? 5.188 -37.844 -7.363 1 97.12 156 ALA B N 1
ATOM 2937 C CA . ALA B 1 156 ? 4.707 -36.688 -6.609 1 97.12 156 ALA B CA 1
ATOM 2938 C C . ALA B 1 156 ? 4.609 -37 -5.121 1 97.12 156 ALA B C 1
ATOM 2940 O O . ALA B 1 156 ? 4.926 -36.156 -4.277 1 97.12 156 ALA B O 1
ATOM 2941 N N . ALA B 1 157 ? 4.156 -38.219 -4.844 1 96.25 157 ALA B N 1
ATOM 2942 C CA . ALA B 1 157 ? 4.047 -38.625 -3.451 1 96.25 157 ALA B CA 1
ATOM 2943 C C . ALA B 1 157 ? 5.418 -38.688 -2.783 1 96.25 157 ALA B C 1
ATOM 2945 O O . ALA B 1 157 ? 5.559 -38.344 -1.607 1 96.25 157 ALA B O 1
ATOM 2946 N N . SER B 1 158 ? 6.383 -39.156 -3.541 1 96.38 158 SER B N 1
ATOM 2947 C CA . SER B 1 158 ? 7.742 -39.219 -3.023 1 96.38 158 SER B CA 1
ATOM 2948 C C . SER B 1 158 ? 8.297 -37.812 -2.74 1 96.38 158 SER B C 1
ATOM 2950 O O . SER B 1 158 ? 8.953 -37.594 -1.716 1 96.38 158 SER B O 1
ATOM 2952 N N . VAL B 1 159 ? 8.023 -36.938 -3.605 1 96.44 159 VAL B N 1
ATOM 2953 C CA . VAL B 1 159 ? 8.461 -35.531 -3.414 1 96.44 159 VAL B CA 1
ATOM 2954 C C . VAL B 1 159 ? 7.785 -34.969 -2.174 1 96.44 159 VAL B C 1
ATOM 2956 O O . VAL B 1 159 ? 8.445 -34.344 -1.336 1 96.44 159 VAL B O 1
ATOM 2959 N N . ALA B 1 160 ? 6.52 -35.188 -2.055 1 94.69 160 ALA B N 1
ATOM 2960 C CA . ALA B 1 160 ? 5.746 -34.656 -0.931 1 94.69 160 ALA B CA 1
ATOM 2961 C C . ALA B 1 160 ? 6.25 -35.25 0.393 1 94.69 160 ALA B C 1
ATOM 2963 O O . ALA B 1 160 ? 6.199 -34.562 1.425 1 94.69 160 ALA B O 1
ATOM 2964 N N . A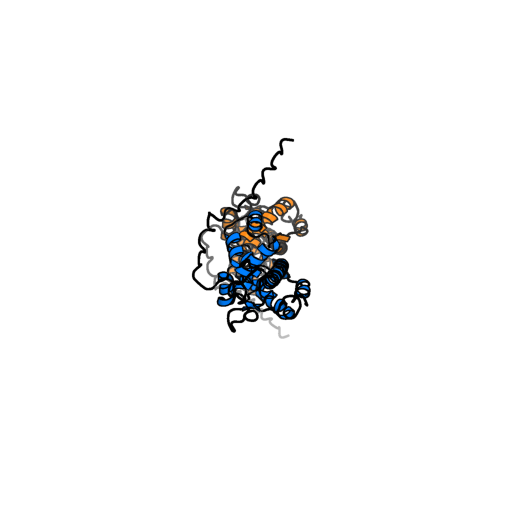LA B 1 161 ? 6.758 -36.438 0.294 1 95.25 161 ALA B N 1
ATOM 2965 C CA . ALA B 1 161 ? 7.262 -37.125 1.482 1 95.25 161 ALA B CA 1
ATOM 2966 C C . ALA B 1 161 ? 8.648 -36.594 1.857 1 95.25 161 ALA B C 1
ATOM 2968 O O . ALA B 1 161 ? 9.18 -36.938 2.918 1 95.25 161 ALA B O 1
ATOM 2969 N N . GLY B 1 162 ? 9.289 -35.875 0.967 1 95.81 162 GLY B N 1
ATOM 2970 C CA . GLY B 1 162 ? 10.555 -35.219 1.283 1 95.81 162 GLY B CA 1
ATOM 2971 C C . GLY B 1 162 ? 11.758 -36.062 0.885 1 95.81 162 GLY B C 1
ATOM 2972 O O . GLY B 1 162 ? 12.867 -35.812 1.36 1 95.81 162 GLY B O 1
ATOM 2973 N N . HIS B 1 163 ? 11.484 -37.094 0.121 1 95.56 163 HIS B N 1
ATOM 2974 C CA . HIS B 1 163 ? 12.625 -37.875 -0.35 1 95.56 163 HIS B CA 1
ATOM 2975 C C . HIS B 1 163 ? 13.555 -37 -1.205 1 95.56 163 HIS B C 1
ATOM 2977 O O . HIS B 1 163 ? 13.102 -36.188 -1.989 1 95.56 163 HIS B O 1
ATOM 2983 N N . SER B 1 164 ? 14.859 -37.219 -1.04 1 96.25 164 SER B N 1
ATOM 2984 C CA . SER B 1 164 ? 15.82 -36.438 -1.835 1 96.25 164 SER B CA 1
ATOM 2985 C C . SER B 1 164 ? 15.766 -36.844 -3.305 1 96.25 164 SER B C 1
ATOM 2987 O O . SER B 1 164 ? 15.344 -37.969 -3.631 1 96.25 164 SER B O 1
ATOM 2989 N N . VAL B 1 165 ? 16.203 -35.969 -4.094 1 95.56 165 VAL B N 1
ATOM 2990 C CA . VAL B 1 165 ? 16.219 -36.25 -5.531 1 95.56 165 VAL B CA 1
ATOM 2991 C C . VAL B 1 165 ? 17.141 -37.406 -5.828 1 95.56 165 VAL B C 1
ATOM 2993 O O . VAL B 1 165 ? 16.844 -38.25 -6.684 1 95.56 165 VAL B O 1
ATOM 2996 N N . GLU B 1 166 ? 18.25 -37.469 -5.148 1 95.56 166 GLU B N 1
ATOM 2997 C CA . GLU B 1 166 ? 19.188 -38.562 -5.328 1 95.56 166 GLU B CA 1
ATOM 2998 C C . GLU B 1 166 ? 18.547 -39.938 -5.059 1 95.56 166 GLU B C 1
ATOM 3000 O O . GLU B 1 166 ? 18.719 -40.875 -5.832 1 95.56 166 GLU B O 1
ATOM 3005 N N . ARG B 1 167 ? 17.859 -39.969 -4.004 1 96.44 167 ARG B N 1
ATOM 3006 C CA . ARG B 1 167 ? 17.156 -41.188 -3.635 1 96.44 167 ARG B CA 1
ATOM 3007 C C . ARG B 1 167 ? 16.109 -41.562 -4.684 1 96.44 167 ARG B C 1
ATOM 3009 O O . ARG B 1 167 ? 15.953 -42.719 -5.023 1 96.44 167 ARG B O 1
ATOM 3016 N N . MET B 1 168 ? 15.406 -40.594 -5.152 1 96.94 168 MET B N 1
ATOM 3017 C CA . MET B 1 168 ? 14.359 -40.844 -6.137 1 96.94 168 MET B CA 1
ATOM 3018 C C . MET B 1 168 ? 14.953 -41.312 -7.457 1 96.94 168 MET B C 1
ATOM 3020 O O . MET B 1 168 ? 14.383 -42.188 -8.117 1 96.94 168 MET B O 1
ATOM 3024 N N . LEU B 1 169 ? 16.125 -40.844 -7.809 1 96.44 169 LEU B N 1
ATOM 3025 C CA . LEU B 1 169 ? 16.766 -41.219 -9.055 1 96.44 169 LEU B CA 1
ATOM 3026 C C . LEU B 1 169 ? 17.297 -42.656 -8.961 1 96.44 169 LEU B C 1
ATOM 3028 O O . LEU B 1 169 ? 17.391 -43.344 -9.977 1 96.44 169 LEU B O 1
ATOM 3032 N N . GLU B 1 170 ? 17.688 -43.062 -7.77 1 96.12 170 GLU B N 1
ATOM 3033 C CA . GLU B 1 170 ? 18.062 -44.469 -7.555 1 96.12 170 GLU B CA 1
ATOM 3034 C C . GLU B 1 170 ? 16.859 -45.375 -7.754 1 96.12 170 GLU B C 1
ATOM 3036 O O . GLU B 1 170 ? 17 -46.469 -8.312 1 96.12 170 GLU B O 1
ATOM 3041 N N . ALA B 1 171 ? 15.734 -44.938 -7.289 1 94.94 171 ALA B N 1
ATOM 3042 C CA . ALA B 1 171 ? 14.508 -45.719 -7.379 1 94.94 171 ALA B CA 1
ATOM 3043 C C . ALA B 1 171 ? 13.961 -45.719 -8.805 1 94.94 171 ALA B C 1
ATOM 3045 O O . ALA B 1 171 ? 13.375 -46.719 -9.25 1 94.94 171 ALA B O 1
ATOM 3046 N N . TRP B 1 172 ? 14.102 -44.625 -9.469 1 97.19 172 TRP B N 1
ATOM 3047 C CA . TRP B 1 172 ? 13.648 -44.469 -10.844 1 97.19 172 TRP B CA 1
ATOM 3048 C C . TRP B 1 172 ? 14.773 -43.969 -11.742 1 97.19 172 TRP B C 1
ATOM 3050 O O . TRP B 1 172 ? 14.773 -42.781 -12.148 1 97.19 172 TRP B O 1
ATOM 3060 N N . PRO B 1 173 ? 15.547 -44.844 -12.234 1 96.06 173 PRO B N 1
ATOM 3061 C CA . PRO B 1 173 ? 16.719 -44.438 -13.023 1 96.06 173 PRO B CA 1
ATOM 3062 C C . PRO B 1 173 ? 16.328 -43.875 -14.383 1 96.06 173 PRO B C 1
ATOM 3064 O O . PRO B 1 173 ? 17.156 -43.219 -15.023 1 96.06 173 PRO B O 1
ATOM 3067 N N . SER B 1 174 ? 15.148 -44.156 -14.789 1 96.31 174 SER B N 1
ATOM 3068 C CA . SER B 1 174 ? 14.688 -43.688 -16.094 1 96.31 174 SER B CA 1
ATOM 3069 C C . SER B 1 174 ? 14.328 -42.188 -16.031 1 96.31 174 SER B C 1
ATOM 3071 O O . SER B 1 174 ? 14.086 -41.562 -17.062 1 96.31 174 SER B O 1
ATOM 3073 N N . LEU B 1 175 ? 14.32 -41.656 -14.852 1 97.69 175 LEU B N 1
ATOM 3074 C CA . LEU B 1 175 ? 13.953 -40.25 -14.672 1 97.69 175 LEU B CA 1
ATOM 3075 C C . LEU B 1 175 ? 15.188 -39.375 -14.438 1 97.69 175 LEU B C 1
ATOM 3077 O O . LEU B 1 175 ? 16.281 -39.906 -14.227 1 97.69 175 LEU B O 1
ATOM 3081 N N . ASP B 1 176 ? 15.031 -38.125 -14.625 1 97.38 176 ASP B N 1
ATOM 3082 C CA . ASP B 1 176 ? 16 -37.125 -14.188 1 97.38 176 ASP B CA 1
ATOM 3083 C C . ASP B 1 176 ? 15.344 -36.094 -13.273 1 97.38 176 ASP B C 1
ATOM 3085 O O . ASP B 1 176 ? 14.141 -36.156 -13.008 1 97.38 176 ASP B O 1
ATOM 3089 N N . ALA B 1 177 ? 16.078 -35.188 -12.789 1 97.44 177 ALA B N 1
ATOM 3090 C CA . ALA B 1 177 ? 15.594 -34.219 -11.812 1 97.44 177 ALA B CA 1
ATOM 3091 C C . ALA B 1 177 ? 14.461 -33.406 -12.398 1 97.44 177 ALA B C 1
ATOM 3093 O O . ALA B 1 177 ? 13.484 -33.094 -11.703 1 97.44 177 ALA B O 1
ATOM 3094 N N . GLU B 1 178 ? 14.562 -33.062 -13.641 1 97.75 178 GLU B N 1
ATOM 3095 C CA . GLU B 1 178 ? 13.555 -32.219 -14.297 1 97.75 178 GLU B CA 1
ATOM 3096 C C . GLU B 1 178 ? 12.234 -32.969 -14.445 1 97.75 178 GLU B C 1
ATOM 3098 O O . GLU B 1 178 ? 11.164 -32.406 -14.211 1 97.75 178 GLU B O 1
ATOM 3103 N N . LYS B 1 179 ? 12.305 -34.156 -14.828 1 97.94 179 LYS B N 1
ATOM 3104 C CA . LYS B 1 179 ? 11.102 -34.969 -14.953 1 97.94 179 LYS B CA 1
ATOM 3105 C C . LYS B 1 179 ? 10.422 -35.156 -13.602 1 97.94 179 LYS B C 1
ATOM 3107 O O . LYS B 1 179 ? 9.188 -35.188 -13.516 1 97.94 179 LYS B O 1
ATOM 3112 N N . ILE B 1 180 ? 11.219 -35.281 -12.578 1 97.88 180 ILE B N 1
ATOM 3113 C CA . ILE B 1 180 ? 10.672 -35.406 -11.227 1 97.88 180 ILE B CA 1
ATOM 3114 C C . ILE B 1 180 ? 9.922 -34.125 -10.859 1 97.88 180 ILE B C 1
ATOM 3116 O O . ILE B 1 180 ? 8.781 -34.188 -10.391 1 97.88 180 ILE B O 1
ATOM 3120 N N . ARG B 1 181 ? 10.531 -33.031 -11.133 1 97.69 181 ARG B N 1
ATOM 3121 C CA . ARG B 1 181 ? 9.922 -31.734 -10.852 1 97.69 181 ARG B CA 1
ATOM 3122 C C . ARG B 1 181 ? 8.609 -31.562 -11.617 1 97.69 181 ARG B C 1
ATOM 3124 O O . ARG B 1 181 ? 7.59 -31.188 -11.039 1 97.69 181 ARG B O 1
ATOM 3131 N N . LEU B 1 182 ? 8.648 -31.844 -12.844 1 98 182 LEU B N 1
ATOM 3132 C CA . LEU B 1 182 ? 7.496 -31.641 -13.719 1 98 182 LEU B CA 1
ATOM 3133 C C . LEU B 1 182 ? 6.375 -32.625 -13.367 1 98 182 LEU B C 1
ATOM 3135 O O . LEU B 1 182 ? 5.195 -32.25 -13.445 1 98 182 LEU B O 1
ATOM 3139 N N . ALA B 1 183 ? 6.746 -33.844 -13 1 97.94 183 ALA B N 1
ATOM 3140 C CA . ALA B 1 183 ? 5.742 -34.812 -12.562 1 97.94 183 ALA B CA 1
ATOM 3141 C C . ALA B 1 183 ? 4.98 -34.281 -11.344 1 97.94 183 ALA B C 1
ATOM 3143 O O . ALA B 1 183 ? 3.762 -34.438 -11.25 1 97.94 183 ALA B O 1
ATOM 3144 N N . SER B 1 184 ? 5.727 -33.719 -10.5 1 97.44 184 SER B N 1
ATOM 3145 C CA . SER B 1 184 ? 5.109 -33.156 -9.305 1 97.44 184 SER B CA 1
ATOM 3146 C C . SER B 1 184 ? 4.156 -32 -9.656 1 97.44 184 SER B C 1
ATOM 3148 O O . SER B 1 184 ? 3.064 -31.906 -9.086 1 97.44 184 SER B O 1
ATOM 3150 N N . ILE B 1 185 ? 4.543 -31.156 -10.555 1 98.06 185 ILE B N 1
ATOM 3151 C CA . ILE B 1 185 ? 3.713 -30.031 -11 1 98.06 185 ILE B CA 1
ATOM 3152 C C . ILE B 1 185 ? 2.426 -30.562 -11.625 1 98.06 185 ILE B C 1
ATOM 3154 O O . ILE B 1 185 ? 1.337 -30.062 -11.344 1 98.06 185 ILE B O 1
ATOM 3158 N N . TYR B 1 186 ? 2.543 -31.578 -12.461 1 98.12 186 TYR B N 1
ATOM 3159 C CA . TYR B 1 186 ? 1.375 -32.188 -13.086 1 98.12 186 TYR B CA 1
ATOM 3160 C C . TYR B 1 186 ? 0.403 -32.719 -12.039 1 98.12 186 TYR B C 1
ATOM 3162 O O . TYR B 1 186 ? -0.802 -32.469 -12.117 1 98.12 186 TYR B O 1
ATOM 3170 N N . ALA B 1 187 ? 0.958 -33.469 -11.125 1 97.56 187 ALA B N 1
ATOM 3171 C CA . ALA B 1 187 ? 0.118 -34.062 -10.102 1 97.56 187 ALA B CA 1
ATOM 3172 C C . ALA B 1 187 ? -0.615 -33 -9.289 1 97.56 187 ALA B C 1
ATOM 3174 O O . ALA B 1 187 ? -1.795 -33.156 -8.969 1 97.56 187 ALA B O 1
ATOM 3175 N N . GLU B 1 188 ? 0.111 -31.969 -8.93 1 96.62 188 GLU B N 1
ATOM 3176 C CA . GLU B 1 188 ? -0.497 -30.875 -8.172 1 96.62 188 GLU B CA 1
ATOM 3177 C C . GLU B 1 188 ? -1.61 -30.203 -8.969 1 96.62 188 GLU B C 1
ATOM 3179 O O . GL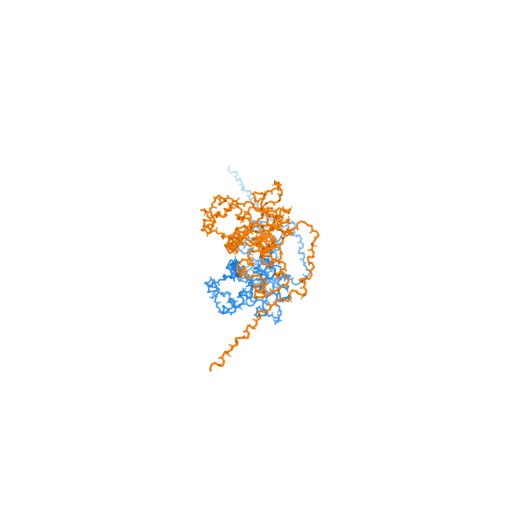U B 1 188 ? -2.643 -29.828 -8.414 1 96.62 188 GLU B O 1
ATOM 3184 N N . ALA B 1 189 ? -1.445 -30.047 -10.219 1 97.38 189 ALA B N 1
ATOM 3185 C CA . ALA B 1 189 ? -2.398 -29.375 -11.102 1 97.38 189 ALA B CA 1
ATOM 3186 C C . ALA B 1 189 ? -3.594 -30.281 -11.406 1 97.38 189 ALA B C 1
ATOM 3188 O O . ALA B 1 189 ? -4.637 -29.812 -11.859 1 97.38 189 ALA B O 1
ATOM 3189 N N . ASN B 1 190 ? -3.4 -31.641 -11.211 1 96.25 190 ASN B N 1
ATOM 3190 C CA . ASN B 1 190 ? -4.43 -32.625 -11.469 1 96.25 190 ASN B CA 1
ATOM 3191 C C . ASN B 1 190 ? -4.609 -33.562 -10.273 1 96.25 190 ASN B C 1
ATOM 3193 O O . ASN B 1 190 ? -4.379 -34.781 -10.391 1 96.25 190 ASN B O 1
ATOM 3197 N N . PRO B 1 191 ? -5.109 -33 -9.227 1 93.38 191 PRO B N 1
ATOM 3198 C CA . PRO B 1 191 ? -5.23 -33.844 -8.039 1 93.38 191 PRO B CA 1
ATOM 3199 C C . PRO B 1 191 ? -6.207 -35 -8.227 1 93.38 191 PRO B C 1
ATOM 3201 O O . PRO B 1 191 ? -7.211 -34.844 -8.93 1 93.38 191 PRO B O 1
ATOM 3204 N N . LEU B 1 192 ? -5.91 -36.125 -7.777 1 84.81 192 LEU B N 1
ATOM 3205 C CA . LEU B 1 192 ? -6.789 -37.281 -7.863 1 84.81 192 LEU B CA 1
ATOM 3206 C C . LEU B 1 192 ? -8.016 -37.125 -6.977 1 84.81 192 LEU B C 1
ATOM 3208 O O . LEU B 1 192 ? -7.926 -36.531 -5.891 1 84.81 192 LEU B O 1
ATOM 3212 N N . ARG B 1 193 ? -9.25 -37.219 -7.75 1 68.88 193 ARG B N 1
ATOM 3213 C CA . ARG B 1 193 ? -10.562 -37.188 -7.117 1 68.88 193 ARG B CA 1
ATOM 3214 C C . ARG B 1 193 ? -10.812 -38.438 -6.289 1 68.88 193 ARG B C 1
ATOM 3216 O O . ARG B 1 193 ? -10.391 -39.531 -6.66 1 68.88 193 ARG B O 1
ATOM 3223 N N . GLY B 1 194 ? -10.719 -38.531 -4.918 1 55.34 194 GLY B N 1
ATOM 3224 C CA . GLY B 1 194 ? -11.094 -39.656 -4.078 1 55.34 194 GLY B CA 1
ATOM 3225 C C . GLY B 1 194 ? -10.023 -40 -3.059 1 55.34 194 GLY B C 1
ATOM 3226 O O . GLY B 1 194 ? -8.945 -39.406 -3.039 1 55.34 194 GLY B O 1
ATOM 3227 N N . ARG B 1 195 ? -10.383 -41 -2.055 1 46.09 195 ARG B N 1
ATOM 3228 C CA . ARG B 1 195 ? -9.672 -41.562 -0.907 1 46.09 195 ARG B CA 1
ATOM 3229 C C . ARG B 1 195 ? -8.25 -41.938 -1.28 1 46.09 195 ARG B C 1
ATOM 3231 O O . ARG B 1 195 ? -8.031 -42.625 -2.287 1 46.09 195 ARG B O 1
ATOM 3238 N N . ARG B 1 196 ? -7.305 -41.094 -0.892 1 47.22 196 ARG B N 1
ATOM 3239 C CA . ARG B 1 196 ? -5.883 -41.406 -0.988 1 47.22 196 ARG B CA 1
ATOM 3240 C C . ARG B 1 196 ? -5.652 -42.906 -0.953 1 47.22 196 ARG B C 1
ATOM 3242 O O . ARG B 1 196 ? -5.977 -43.562 0.037 1 47.22 196 ARG B O 1
ATOM 3249 N N . ARG B 1 197 ? -5.754 -43.562 -1.949 1 41.44 197 ARG B N 1
ATOM 3250 C CA . ARG B 1 197 ? -5.203 -44.906 -1.809 1 41.44 197 ARG B CA 1
ATOM 3251 C C . ARG B 1 197 ? -3.746 -44.875 -1.361 1 41.44 197 ARG B C 1
ATOM 3253 O O . ARG B 1 197 ? -2.904 -44.281 -2.033 1 41.44 197 ARG B O 1
ATOM 3260 N N . VAL B 1 198 ? -3.512 -44.594 -0.055 1 38.88 198 VAL B N 1
ATOM 3261 C CA . VAL B 1 198 ? -2.162 -44.719 0.481 1 38.88 198 VAL B CA 1
ATOM 3262 C C . VAL B 1 198 ? -1.504 -45.969 -0.113 1 38.88 198 VAL B C 1
ATOM 3264 O O . VAL B 1 198 ? -1.981 -47.094 0.086 1 38.88 198 VAL B O 1
ATOM 3267 N N . PHE B 1 199 ? -1.069 -45.938 -1.264 1 36.94 199 PHE B N 1
ATOM 3268 C CA . PHE B 1 199 ? -0.212 -47.031 -1.65 1 36.94 199 PHE B CA 1
ATOM 3269 C C . PHE B 1 199 ? 0.676 -47.469 -0.488 1 36.94 199 PHE B C 1
ATOM 3271 O O . PHE B 1 199 ? 1.164 -46.625 0.27 1 36.94 199 PHE B O 1
ATOM 3278 N N . GLY B 1 200 ? 0.481 -48.688 0.058 1 33.81 200 GLY B N 1
ATOM 3279 C CA . GLY B 1 200 ? 1.308 -49.344 1.055 1 33.81 200 GLY B CA 1
ATOM 3280 C C . GLY B 1 200 ? 2.781 -49.031 0.925 1 33.81 200 GLY B C 1
ATOM 3281 O O . GLY B 1 200 ? 3.217 -48.5 -0.104 1 33.81 200 GLY B O 1
ATOM 3282 N N . ASP B 1 201 ? 3.582 -49.062 2.016 1 35.41 201 ASP B N 1
ATOM 3283 C CA . ASP B 1 201 ? 5.02 -48.969 2.246 1 35.41 201 ASP B CA 1
ATOM 3284 C C . ASP B 1 201 ? 5.793 -49.594 1.082 1 35.41 201 ASP B C 1
ATOM 3286 O O . ASP B 1 201 ? 5.34 -50.562 0.468 1 35.41 201 ASP B O 1
ATOM 3290 N N . LEU B 1 202 ? 6.543 -48.781 0.332 1 36 202 LEU B N 1
ATOM 3291 C CA . LEU B 1 202 ? 7.512 -49.469 -0.51 1 36 202 LEU B CA 1
ATOM 3292 C C . LEU B 1 202 ? 7.828 -50.875 0.054 1 36 202 LEU B C 1
ATOM 3294 O O . LEU B 1 202 ? 7.934 -51.031 1.271 1 36 202 LEU B O 1
ATOM 3298 N N . PRO B 1 203 ? 7.387 -51.938 -0.488 1 32.78 203 PRO B N 1
ATOM 3299 C CA . PRO B 1 203 ? 7.789 -53.188 0.131 1 32.78 203 PRO B CA 1
ATOM 3300 C C . PRO B 1 203 ? 9.227 -53.156 0.657 1 32.78 203 PRO B C 1
ATOM 3302 O O . PRO B 1 203 ? 10.109 -52.594 0.019 1 32.78 203 PRO B O 1
ATOM 3305 N N . GLU B 1 204 ? 9.508 -53.094 1.964 1 35.06 204 GLU B N 1
ATOM 3306 C CA . GLU B 1 204 ? 10.828 -53.219 2.572 1 35.06 204 GLU B CA 1
ATOM 3307 C C . GLU B 1 204 ? 11.727 -54.125 1.745 1 35.06 204 GLU B C 1
ATOM 3309 O O . GLU B 1 204 ? 12.953 -54.062 1.86 1 35.06 204 GLU B O 1
ATOM 3314 N N . GLY B 1 205 ? 11.211 -55.25 1.232 1 35.03 205 GLY B N 1
ATOM 3315 C CA . GLY B 1 205 ? 12.008 -56.344 0.694 1 35.03 205 GLY B CA 1
ATOM 3316 C C . GLY B 1 205 ? 12.586 -56.031 -0.674 1 35.03 205 GLY B C 1
ATOM 3317 O O . GLY B 1 205 ? 13.086 -56.938 -1.354 1 35.03 205 GLY B O 1
ATOM 3318 N N . SER B 1 206 ? 12.164 -54.906 -1.307 1 33.91 206 SER B N 1
ATOM 3319 C CA . SER B 1 206 ? 12.789 -54.844 -2.625 1 33.91 206 SER B CA 1
ATOM 3320 C C . SER B 1 206 ? 14.289 -54.625 -2.512 1 33.91 206 SER B C 1
ATOM 3322 O O . SER B 1 206 ? 14.727 -53.531 -2.127 1 33.91 206 SER B O 1
ATOM 3324 N N . VAL B 1 207 ? 14.992 -55.594 -1.918 1 35.22 207 VAL B N 1
ATOM 3325 C CA . VAL B 1 207 ? 16.438 -55.719 -1.901 1 35.22 207 VAL B CA 1
ATOM 3326 C C . VAL B 1 207 ? 17 -55.469 -3.303 1 35.22 207 VAL B C 1
ATOM 3328 O O . VAL B 1 207 ? 16.594 -56.156 -4.258 1 35.22 207 VAL B O 1
ATOM 3331 N N . ILE B 1 208 ? 17.266 -54.25 -3.578 1 35.22 208 ILE B N 1
ATOM 3332 C CA . ILE B 1 208 ? 18.109 -54.094 -4.766 1 35.22 208 ILE B CA 1
ATOM 3333 C C . ILE B 1 208 ? 19.219 -55.125 -4.762 1 35.22 208 ILE B C 1
ATOM 3335 O O . ILE B 1 208 ? 20.047 -55.156 -3.84 1 35.22 208 ILE B O 1
ATOM 3339 N N . VAL B 1 209 ? 19.031 -56.281 -5.312 1 33.69 209 VAL B N 1
ATOM 3340 C CA . VAL B 1 209 ? 20.031 -57.344 -5.539 1 33.69 209 VAL B CA 1
ATOM 3341 C C . VAL B 1 209 ? 21.266 -56.719 -6.191 1 33.69 209 VAL B C 1
ATOM 3343 O O . VAL B 1 209 ? 21.203 -56.219 -7.32 1 33.69 209 VAL B O 1
ATOM 3346 N N . SER B 1 210 ? 22.031 -55.875 -5.332 1 31.12 210 SER B N 1
ATOM 3347 C CA . SER B 1 210 ? 23.375 -55.531 -5.797 1 31.12 210 SER B CA 1
ATOM 3348 C C . SER B 1 210 ? 24.047 -56.719 -6.496 1 31.12 210 SER B C 1
ATOM 3350 O O . SER B 1 210 ? 23.797 -57.875 -6.156 1 31.12 210 SER B O 1
ATOM 3352 N N . ASP B 1 211 ? 24.516 -56.469 -7.699 1 28.61 211 ASP B N 1
ATOM 3353 C CA . ASP B 1 211 ? 25.188 -57.281 -8.711 1 28.61 211 ASP B CA 1
ATOM 3354 C C . ASP B 1 211 ? 26.219 -58.188 -8.07 1 28.61 211 ASP B C 1
ATOM 3356 O O . ASP B 1 211 ? 26.812 -57.844 -7.047 1 28.61 211 ASP B O 1
ATOM 3360 N N . ARG B 1 212 ? 26.125 -59.5 -8.281 1 28.94 212 ARG B N 1
ATOM 3361 C CA . ARG B 1 212 ? 27 -60.656 -8.156 1 28.94 212 ARG B CA 1
ATOM 3362 C C . ARG B 1 212 ? 28.438 -60.312 -8.555 1 28.94 212 ARG B C 1
ATOM 3364 O O . ARG B 1 212 ? 28.688 -59.906 -9.688 1 28.94 212 ARG B O 1
ATOM 3371 N N . ARG B 1 213 ? 29.172 -59.688 -7.555 1 33.09 213 ARG B N 1
ATOM 3372 C CA . ARG B 1 213 ? 30.609 -59.688 -7.766 1 33.09 213 ARG B CA 1
ATOM 3373 C C . ARG B 1 213 ? 31.094 -60.969 -8.398 1 33.09 213 ARG B C 1
ATOM 3375 O O . ARG B 1 213 ? 30.906 -62.062 -7.828 1 33.09 213 ARG B O 1
ATOM 3382 N N . VAL B 1 214 ? 31.016 -61.156 -9.812 1 31.48 214 VAL B N 1
ATOM 3383 C CA . VAL B 1 214 ? 31.625 -62.219 -10.609 1 31.48 214 VAL B CA 1
ATOM 3384 C C . VAL B 1 214 ? 33.094 -62.375 -10.211 1 31.48 214 VAL B C 1
ATOM 3386 O O . VAL B 1 214 ? 33.875 -61.438 -10.289 1 31.48 214 VAL B O 1
ATOM 3389 N N . ALA B 1 215 ? 33.438 -63.125 -9.203 1 35.06 215 ALA B N 1
ATOM 3390 C CA . ALA B 1 215 ? 34.781 -63.531 -8.836 1 35.06 215 ALA B CA 1
ATOM 3391 C C . ALA B 1 215 ? 35.594 -63.938 -10.07 1 35.06 215 ALA B C 1
ATOM 3393 O O . ALA B 1 215 ? 35.219 -64.875 -10.789 1 35.06 215 ALA B O 1
ATOM 3394 N N . ARG B 1 216 ? 36.25 -62.938 -10.734 1 34.78 216 ARG B N 1
ATOM 3395 C CA . ARG B 1 216 ? 37.156 -63.219 -11.812 1 34.78 216 ARG B CA 1
ATOM 3396 C C . ARG B 1 216 ? 38.188 -64.312 -11.406 1 34.78 216 ARG B C 1
ATOM 3398 O O . ARG B 1 216 ? 38.906 -64.125 -10.422 1 34.78 216 ARG B O 1
ATOM 3405 N N . ARG B 1 217 ? 37.938 -65.5 -11.672 1 34.41 217 ARG B N 1
ATOM 3406 C CA . ARG B 1 217 ? 38.844 -66.625 -11.586 1 34.41 217 ARG B CA 1
ATOM 3407 C C . ARG B 1 217 ? 40.188 -66.25 -12.227 1 34.41 217 ARG B C 1
ATOM 3409 O O . ARG B 1 217 ? 40.281 -66.062 -13.445 1 34.41 217 ARG B O 1
ATOM 3416 N N . ARG B 1 218 ? 40.906 -65.312 -11.594 1 36 218 ARG B N 1
ATOM 3417 C CA . ARG B 1 218 ? 42.25 -65.188 -12.125 1 36 218 ARG B CA 1
ATOM 3418 C C . ARG B 1 218 ? 42.906 -66.562 -12.312 1 36 218 ARG B C 1
ATOM 3420 O O . ARG B 1 218 ? 43.062 -67.312 -11.359 1 36 218 ARG B O 1
ATOM 3427 N N . LYS B 1 219 ? 42.75 -67.125 -13.453 1 34.19 219 LYS B N 1
ATOM 3428 C CA . LYS B 1 219 ? 43.562 -68.25 -13.961 1 34.19 219 LYS B CA 1
ATOM 3429 C C . LYS B 1 219 ? 45.031 -68 -13.672 1 34.19 219 LYS B C 1
ATOM 3431 O O . LYS B 1 219 ? 45.594 -66.938 -14.023 1 34.19 219 LYS B O 1
ATOM 3436 N N . THR B 1 220 ? 45.562 -68.375 -12.523 1 33.88 220 THR B N 1
ATOM 3437 C CA . THR B 1 220 ? 46.969 -68.688 -12.258 1 33.88 220 THR B CA 1
ATOM 3438 C C . THR B 1 220 ? 47.625 -69.312 -13.469 1 33.88 220 THR B C 1
ATOM 3440 O O . THR B 1 220 ? 47.312 -70.438 -13.805 1 33.88 220 THR B O 1
ATOM 3443 N N . GLY B 1 221 ? 47.594 -68.562 -14.641 1 25.34 221 GLY B N 1
ATOM 3444 C CA . GLY B 1 221 ? 48.719 -69 -15.438 1 25.34 221 GLY B CA 1
ATOM 3445 C C . GLY B 1 221 ? 50.062 -68.688 -14.789 1 25.34 221 GLY B C 1
ATOM 3446 O O . GLY B 1 221 ? 50.156 -67.812 -13.898 1 25.34 221 GLY B O 1
#

Secondary structure (DSSP, 8-state):
-------TTPEEEHHHHHHHHTS-HHHHHHHHHTT-S-GGGEE-TTS-EEEGGGHHHHHHHHHTTTTB-HHHHHHHHHHHHHHHHHHTTS-HHHHTTS--EEEETTEEEE-HHHHHHHHHHHHHHHHHHHHEE--TTTGGG--EETTS--BHHHHHHHHHTT--HHHHHHH-TT--HHHHHHHHHHHHHS--SSS--------TT----------------/-------TTPEEEHHHHHHHHTS-HHHHHHHHHTT-S-GGGEE-TTS-EEEGGGHHHHHHHHHTTTTB-HHHHHHHHHHHHHHHHHHTTS-HHHHTTS--EEEETTEEEE-HHHHHHHHHHHHHHHHHHHHEE--TTTGGG--EETTS--BHHHHHHHHHTT--HHHHHHH-TT--HHHHHHHHHHHHHS--SSS--------TT----------------

Foldseek 3Di:
DPLPQPALADWAALLLLCQLLVHDSVLSVCCVVVVLAPPVQWDCVVHTIGRLQCSLLSNQQVVCVVPDPNVVSSVLNVVVVVVSVVCRRPGLVVVLPDFSWDDDVVDIDGSNVSSVSSSVSVSLQSVLVVQWFFDCVAPRRAIAGPPDNHHLVVLLVCVVVPPDQVVVCVVPVVDHPSNSVSSNSNCSSPPDDDDPPPPPDPPPPPPPPDDPPPPPPPPPD/DPLPQPALADWAALLLLCQLLVHDSVLSVCCVVVVLAPPVQWDCVVHTIGRLQCSLLSNQQPVCVVPDPNVVSSVLNVVVVVVSVVCRRPGLVVSLPDFSWDDDVVDIDGSNVSSVSSSVSVSLQSVLVVQWFFDCVQPRRAIDGPPDNHHLVVLLVCVVVPPDQVVVCVVPVVDHPSNSVSSNSNCSSPPDDDDPPPPDDPPPPPPPPPDDPPPPPPPPD

Sequence (442 aa):
MEAHMPAVAEMLKASEAAVVSRVSLRDVNRVIDEHILPEAFVSLDNGRHVLAGACSLIAFYFESARRLTSEERLFAIRIAEGRLARARTLPWSALLREDWTVHHEFLTIDLMPFMRGASERLDDLAAAREIVTSSPDILGGTPVVRGTRVPVYDVAASVAAGHSVERMLEAWPSLDAEKIRLASIYAEANPLRGRRRVFGDLPEGSVIVSDRRVARRRKTGMEAHMPAVAEMLKASEAAVVSRVSLRDVNRVIDEHILPEAFVSLDNGRHV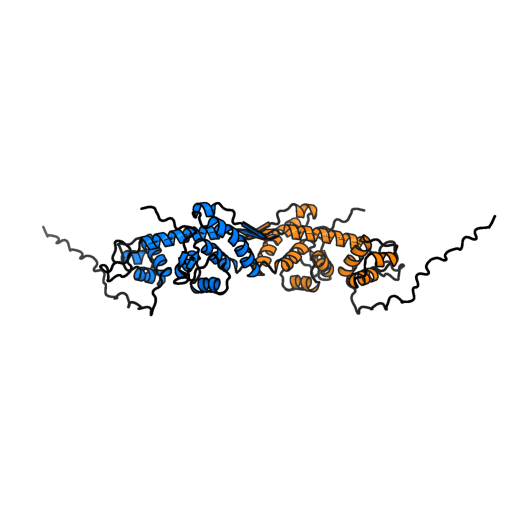LAGACSLIAFYFESARRLTSEERLFAIRIAEGRLARARTLPWSALLREDWTVHHEFLTIDLMPFMRGASERLDDLAAAREIVTSSPDILGGTPVVRGTRVPVYDVAASVAAGHSVERMLEAWPSLDAEKIRLASIYAEANPLRGRRRVFGDLPEGSVIVSDRRVARRRKTG